Protein AF-0000000086525709 (afdb_homodimer)

Sequence (476 aa):
MEKIMYVLWRDTQAAPDQWSRTVRAQLADKLLSLGAHGVQVNVADADVAPAAGLKQTNTHPGIDGIVAVWVDSANAMFRQPFDDAVRAVVPHMAAYLVTESQPIPNTRFPARPGERTTGFSQLAFLKRPPRLTHEAWLDVWHGHHTRVAIDTQDNFLYVQNVVVRALTHAAPGYDAIVEECFPAAAMTDPHAFFDALGDDEKFQRNVAEMMDSCGRFIDFDKIDVVPTSQYVVKAVRGMEKIMYVLWRDTQAAPDQWSRTVRAQLADKLLSLGAHGVQVNVADADVAPAAGLKQTNTHPGIDGIVAVWVDSANAMFRQPFDDAVRAVVPHMAAYLVTESQPIPNTRFPARPGERTTGFSQLAFLKRPPRLTHEAWLDVWHGHHTRVAIDTQDNFLYVQNVVVRALTHAAPGYDAIVEECFPAAAMTDPHAFFDALGDDEKFQRNVAEMMDSCGRFIDFDKIDVVPTSQYVVKAVRG

Secondary structure (DSSP, 8-state):
-EEEEEEEE--TTS-HHHHHHIIIIIIHHHHHHTT-SEEEEEE--GGGGGGGGG-B--SSSPP-EEEEEEES--SHHHHHHHHHHHHTT-SEEEEEEEEEEEEE---SSPPPTTSBPSSEEEEEEE---TTS-HHHHHHHIIIIIHHHHHHHS--SEEEEEEEEEE-STT----SEEEEEEE-GGGGT-HHHHTT-TT-HHHHHHHHHHHHHHHHTT--TTT-EEEEEEEEEEE-S--/-EEEEEEEE--TTS-HHHHHHIIIIIIHHHHHHTT-SEEEEEE--GGGGGGGGG-B--SSSPP-EEEEEEES--SHHHHHHHHHHHHTT-SEEEEEEEEEEEEE---SSPPPTTSBPSSEEEEEEE---TTS-HHHHHHHIIIIIHHHHHHHS--SEEEEEEEEEE-STT----SEEEEEEE-GGGGT-HHHHTT-TT-HHHHHHHHHHHHHHHTTT--TTT-EEEEEEEEEEE-S--

Radius of gyration: 23.46 Å; Cα contacts (8 Å, |Δi|>4): 1077; chains: 2; bounding box: 48×64×49 Å

InterPro domains:
  IPR009799 EthD domain [PF07110] (130-220)
  IPR011008 Dimeric alpha-beta barrel [SSF54909] (120-222)

Organism: NCBI:txid488447

Nearest PDB structures (foldseek):
  4c9s-assembly1_C  TM=4.704E-01  e=2.928E-03  Eubacterium ramulus
  4d4f-assembly1_C  TM=4.572E-01  e=2.316E-03  Eubacterium ramulus
  8b7z-assembly1_A  TM=4.409E-01  e=4.413E-03  Eubacterium ramulus
  4d06-assembly1_B  TM=4.491E-01  e=4.680E-03  Eubacterium ramulus
  8b7z-assembly1_M  TM=4.496E-01  e=1.911E-02  Eubacterium ramulus

pLDDT: mean 96.97, std 3.78, range [55.34, 98.94]

Foldseek 3Di:
DWKKKKFADADPPDDQVVLQCCCLPVLQVQLVVLPWLWKKKWFFDPLLVLLVVVWDDQDPPGTGIMMMTHDPDCPCVSCVSNVVSRVVSGVDMWMFTWDKDKPADQPPFDDDASDWTAAWKKKKFFDWDPVDDPVRLCCLVVVPLVVLQVQFFQWRTWMKIATPDISDPPHPPTGIIIITGAHNCVSNDQCRGRVRVPHVPSSVVSVVSNVVSCVVTGDSNRMTMGITTMHTNHDSPD/DWKKKKFADADPPDDQVVLQCCCLPVLQVQLVVLPWLWKKKWFFDPLLVLLVVVWDDDDPPGTGIMMMTHDPDCPCVSCVSNVVSRVVSGVDMWMFTWDKDKPADQPPFDDDASDWTAAWKKKKFFDWDPVDDPVRLCCLVVVPLVVLQVQFFQWRTWMKIATPDISDPPHPPTGIIIITGAHNCVSNDQCRGRVRVPHVPSSVVSVVSNVVSCVVTGDSNRMTMGITTMHTNHDSPD

Structure (mmCIF, N/CA/C/O backbone):
data_AF-0000000086525709-model_v1
#
loop_
_entity.id
_entity.type
_entity.pdbx_description
1 polymer 'EthD domain-containing protein'
#
loop_
_atom_site.group_PDB
_atom_site.id
_atom_site.type_symbol
_atom_site.label_atom_id
_atom_site.label_alt_id
_atom_site.label_comp_id
_atom_site.label_asym_id
_atom_site.label_entity_id
_atom_site.label_seq_id
_atom_site.pdbx_PDB_ins_code
_atom_site.Cartn_x
_atom_site.Cartn_y
_atom_site.Cartn_z
_atom_site.occupancy
_atom_site.B_iso_or_equiv
_atom_site.auth_seq_id
_atom_site.auth_comp_id
_atom_site.auth_asym_id
_atom_site.auth_atom_id
_atom_site.pdbx_PDB_model_num
ATOM 1 N N . MET A 1 1 ? -3.018 5.289 -2.811 1 92.62 1 MET A N 1
ATOM 2 C CA . MET A 1 1 ? -3.836 4.184 -3.301 1 92.62 1 MET A CA 1
ATOM 3 C C . MET A 1 1 ? -3.564 2.912 -2.504 1 92.62 1 MET A C 1
ATOM 5 O O . MET A 1 1 ? -2.453 2.709 -2.01 1 92.62 1 MET A O 1
ATOM 9 N N . GLU A 1 2 ? -4.668 2.193 -2.289 1 97.88 2 GLU A N 1
ATOM 10 C CA . GLU A 1 2 ? -4.594 0.912 -1.594 1 97.88 2 GLU A CA 1
ATOM 11 C C . GLU A 1 2 ? -4.863 -0.25 -2.545 1 97.88 2 GLU A C 1
ATOM 13 O O . GLU A 1 2 ? -5.691 -0.136 -3.451 1 97.88 2 GLU A O 1
ATOM 18 N N . LYS A 1 3 ? -4.105 -1.334 -2.361 1 98.62 3 LYS A N 1
ATOM 19 C CA . LYS A 1 3 ? -4.324 -2.559 -3.127 1 98.62 3 LYS A CA 1
ATOM 20 C C . LYS A 1 3 ? -5.117 -3.58 -2.316 1 98.62 3 LYS A C 1
ATOM 22 O O . LYS A 1 3 ? -4.727 -3.934 -1.201 1 98.62 3 LYS A O 1
ATOM 27 N N . ILE A 1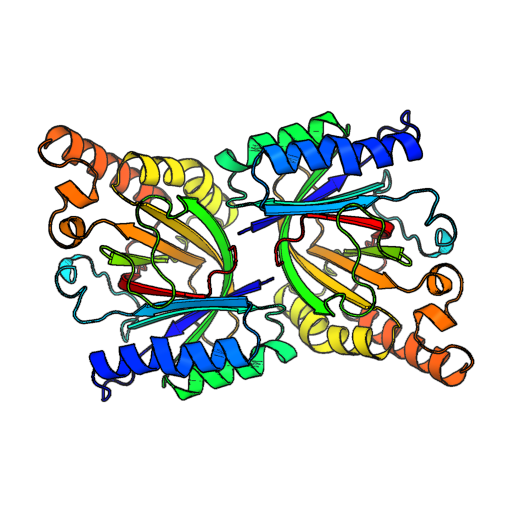 4 ? -6.219 -4.027 -2.873 1 98.88 4 ILE A N 1
ATOM 28 C CA . ILE A 1 4 ? -7.039 -5.086 -2.299 1 98.88 4 ILE A CA 1
ATOM 29 C C . ILE A 1 4 ? -6.965 -6.332 -3.18 1 98.88 4 ILE A C 1
ATOM 31 O O . ILE A 1 4 ? -7.102 -6.242 -4.402 1 98.88 4 ILE A O 1
ATOM 35 N N . MET A 1 5 ? -6.699 -7.441 -2.57 1 98.94 5 MET A N 1
ATOM 36 C CA . MET A 1 5 ? -6.73 -8.719 -3.279 1 98.94 5 MET A CA 1
ATOM 37 C C . MET A 1 5 ? -7.91 -9.57 -2.82 1 98.94 5 MET A C 1
ATOM 39 O O . MET A 1 5 ? -7.992 -9.945 -1.649 1 98.94 5 MET A O 1
ATOM 43 N N . TYR A 1 6 ? -8.82 -9.859 -3.697 1 98.94 6 TYR A N 1
ATOM 44 C CA . TYR A 1 6 ? -9.93 -10.781 -3.455 1 98.94 6 TYR A CA 1
ATOM 45 C C . TYR A 1 6 ? -9.57 -12.195 -3.889 1 98.94 6 TYR A C 1
ATOM 47 O O . TYR A 1 6 ? -9.219 -12.422 -5.051 1 98.94 6 TYR A O 1
ATOM 55 N N . VAL A 1 7 ? -9.594 -13.078 -2.984 1 98.88 7 VAL A N 1
ATOM 56 C CA . VAL A 1 7 ? -9.477 -14.492 -3.303 1 98.88 7 VAL A CA 1
ATOM 57 C C . VAL A 1 7 ? -10.852 -15.062 -3.654 1 98.88 7 VAL A C 1
ATOM 59 O O . VAL A 1 7 ? -11.836 -14.812 -2.947 1 98.88 7 VAL A O 1
ATOM 62 N N . LEU A 1 8 ? -10.906 -15.805 -4.734 1 98.44 8 LEU A N 1
ATOM 63 C CA . LEU A 1 8 ? -12.195 -16.188 -5.293 1 98.44 8 LEU A CA 1
ATOM 64 C C . LEU A 1 8 ? -12.352 -17.719 -5.281 1 98.44 8 LEU A C 1
ATOM 66 O O . LEU A 1 8 ? -11.422 -18.438 -5.633 1 98.44 8 LEU A O 1
ATOM 70 N N . TRP A 1 9 ? -13.5 -18.156 -4.883 1 97.5 9 TRP A N 1
ATOM 71 C CA . TRP A 1 9 ? -13.938 -19.547 -5.031 1 97.5 9 TRP A CA 1
ATOM 72 C C . TRP A 1 9 ? -15.141 -19.641 -5.969 1 97.5 9 TRP A C 1
ATOM 74 O O . TRP A 1 9 ? -16.172 -19.016 -5.723 1 97.5 9 TRP A O 1
ATOM 84 N N . ARG A 1 10 ? -14.977 -20.328 -6.977 1 95.5 10 ARG A N 1
ATOM 85 C CA . ARG A 1 10 ? -15.984 -20.469 -8.023 1 95.5 10 ARG A CA 1
ATOM 86 C C . ARG A 1 10 ? -17.109 -21.391 -7.574 1 95.5 10 ARG A C 1
ATOM 88 O O . ARG A 1 10 ? -16.875 -22.375 -6.875 1 95.5 10 ARG A O 1
ATOM 95 N N . ASP A 1 11 ? -18.344 -21.062 -8.047 1 94.56 11 ASP A N 1
ATOM 96 C CA . ASP A 1 11 ? -19.438 -22.031 -7.957 1 94.56 11 ASP A CA 1
ATOM 97 C C . ASP A 1 11 ? -19.125 -23.297 -8.758 1 94.56 11 ASP A C 1
ATOM 99 O O . ASP A 1 11 ? -18.906 -23.234 -9.969 1 94.56 11 ASP A O 1
ATOM 103 N N . THR A 1 12 ? -19.188 -24.422 -8.148 1 91.19 12 THR A N 1
ATOM 104 C CA . THR A 1 12 ? -18.797 -25.672 -8.781 1 91.19 12 THR A CA 1
ATOM 105 C C . THR A 1 12 ? -19.703 -25.984 -9.969 1 91.19 12 THR A C 1
ATOM 107 O O . THR A 1 12 ? -19.344 -26.766 -10.852 1 91.19 12 THR A O 1
ATOM 110 N N . GLN A 1 13 ? -20.844 -25.375 -9.992 1 92.88 13 GLN A N 1
ATOM 111 C CA . GLN A 1 13 ? -21.781 -25.594 -11.086 1 92.88 13 GLN A CA 1
ATOM 112 C C . GLN A 1 13 ? -21.453 -24.734 -12.289 1 92.88 13 GLN A C 1
ATOM 114 O O . GLN A 1 13 ? -21.953 -24.969 -13.391 1 92.88 13 GLN A O 1
ATOM 119 N N . ALA A 1 14 ? -20.609 -23.766 -12.094 1 91 14 ALA A N 1
ATOM 120 C CA . ALA A 1 14 ? -20.234 -22.891 -13.195 1 91 14 ALA A CA 1
ATOM 121 C C . ALA A 1 14 ? -19.094 -23.484 -14.008 1 91 14 ALA A C 1
ATOM 123 O O . ALA A 1 14 ? -18.078 -23.906 -13.445 1 91 14 ALA A O 1
ATOM 124 N N . ALA A 1 15 ? -19.25 -23.5 -15.32 1 90.62 15 ALA A N 1
ATOM 125 C CA . ALA A 1 15 ? -18.156 -23.969 -16.172 1 90.62 15 ALA A CA 1
ATOM 126 C C . ALA A 1 15 ? -16.938 -23.062 -16.031 1 90.62 15 ALA A C 1
ATOM 128 O O . ALA A 1 15 ? -17.047 -21.844 -16.062 1 90.62 15 ALA A O 1
ATOM 129 N N . PRO A 1 16 ? -15.781 -23.672 -15.891 1 88.12 16 PRO A N 1
ATOM 130 C CA . PRO A 1 16 ? -14.57 -22.891 -15.641 1 88.12 16 PRO A CA 1
ATOM 131 C C . PRO A 1 16 ? -14.328 -21.812 -16.688 1 88.12 16 PRO A C 1
ATOM 133 O O . PRO A 1 16 ? -13.984 -20.688 -16.359 1 88.12 16 PRO A O 1
ATOM 136 N N . ASP A 1 17 ? -14.508 -22.141 -17.953 1 89.19 17 ASP A N 1
ATOM 137 C CA . ASP A 1 17 ? -14.25 -21.188 -19.031 1 89.19 17 ASP A CA 1
ATOM 138 C C . ASP A 1 17 ? -15.219 -20.016 -18.969 1 89.19 17 ASP A C 1
ATOM 140 O O . ASP A 1 17 ? -14.828 -18.859 -19.172 1 89.19 17 ASP A O 1
ATOM 144 N N . GLN A 1 18 ? -16.438 -20.359 -18.781 1 92.19 18 GLN A N 1
ATOM 145 C CA . GLN A 1 18 ? -17.453 -19.312 -18.672 1 92.19 18 GLN A CA 1
ATOM 146 C C . GLN A 1 18 ? -17.203 -18.422 -17.453 1 92.19 18 GLN A C 1
ATOM 148 O O . GLN A 1 18 ? -17.359 -17.203 -17.516 1 92.19 18 GLN A O 1
ATOM 153 N N . TRP A 1 19 ? -16.844 -19.078 -16.359 1 94.19 19 TRP A N 1
ATOM 154 C CA . TRP A 1 19 ? -16.547 -18.344 -15.133 1 94.19 19 TRP A CA 1
ATOM 155 C C . TRP A 1 19 ? -15.359 -17.406 -15.336 1 94.19 19 TRP A C 1
ATOM 157 O O . TRP A 1 19 ? -15.406 -16.234 -14.93 1 94.19 19 TRP A O 1
ATOM 167 N N . SER A 1 20 ? -14.344 -17.906 -15.969 1 94.56 20 SER A N 1
ATOM 168 C CA . SER A 1 20 ? -13.172 -17.094 -16.281 1 94.56 20 SER A CA 1
ATOM 169 C C . SER A 1 20 ? -13.555 -15.852 -17.078 1 94.56 20 SER A C 1
ATOM 171 O O . SER A 1 20 ? -13.094 -14.75 -16.766 1 94.56 20 SER A O 1
ATOM 173 N N . ARG A 1 21 ? -14.406 -15.969 -18.031 1 94.38 21 ARG A N 1
ATOM 174 C CA . ARG A 1 21 ? -14.859 -14.836 -18.844 1 94.38 21 ARG A CA 1
ATOM 175 C C . ARG A 1 21 ? -15.648 -13.844 -18 1 94.38 21 ARG A C 1
ATOM 177 O O . ARG A 1 21 ? -15.492 -12.633 -18.156 1 94.38 21 ARG A O 1
ATOM 184 N N . THR A 1 22 ? -16.453 -14.398 -17.141 1 95.88 22 THR A N 1
ATOM 185 C CA . THR A 1 22 ? -17.266 -13.547 -16.266 1 95.88 22 THR A CA 1
ATOM 186 C C . THR A 1 22 ? -16.375 -12.68 -15.383 1 95.88 22 THR A C 1
ATOM 188 O O . THR A 1 22 ? -16.625 -11.484 -15.227 1 95.88 22 THR A O 1
ATOM 191 N N . VAL A 1 23 ? -15.32 -13.227 -14.828 1 97.31 23 VAL A N 1
ATOM 192 C CA . VAL A 1 23 ? -14.453 -12.508 -13.906 1 97.31 23 VAL A CA 1
ATOM 193 C C . VAL A 1 23 ? -13.617 -11.484 -14.672 1 97.31 23 VAL A C 1
ATOM 195 O O . VAL A 1 23 ? -13.555 -10.312 -14.289 1 97.31 23 VAL A O 1
ATOM 198 N N . ARG A 1 24 ? -13.047 -11.828 -15.82 1 96.06 24 ARG A N 1
ATOM 199 C CA . ARG A 1 24 ? -12.086 -10.961 -16.5 1 96.06 24 ARG A CA 1
ATOM 200 C C . ARG A 1 24 ? -12.805 -9.875 -17.281 1 96.06 24 ARG A C 1
ATOM 202 O O . ARG A 1 24 ? -12.188 -8.875 -17.672 1 96.06 24 ARG A O 1
ATOM 209 N N . ALA A 1 25 ? -14.078 -10.125 -17.625 1 95.44 25 ALA A N 1
ATOM 210 C CA . ALA A 1 25 ? -14.812 -9.133 -18.406 1 95.44 25 ALA A CA 1
ATOM 211 C C . ALA A 1 25 ? -15.852 -8.414 -17.547 1 95.44 25 ALA A C 1
ATOM 213 O O . ALA A 1 25 ? -15.602 -7.312 -17.062 1 95.44 25 ALA A O 1
ATOM 214 N N . GLN A 1 26 ? -16.922 -9.164 -17.109 1 96.62 26 GLN A N 1
ATOM 215 C CA . GLN A 1 26 ? -18.031 -8.547 -16.406 1 96.62 26 GLN A CA 1
ATOM 216 C C . GLN A 1 26 ? -17.562 -7.945 -15.078 1 96.62 26 GLN A C 1
ATOM 218 O O . GLN A 1 26 ? -17.797 -6.766 -14.812 1 96.62 26 GLN A O 1
ATOM 223 N N . LEU A 1 27 ? -16.938 -8.703 -14.234 1 98.38 27 LEU A N 1
ATOM 224 C CA . LEU A 1 27 ? -16.484 -8.211 -12.945 1 98.38 27 LEU A CA 1
ATOM 225 C C . LEU A 1 27 ? -15.461 -7.09 -13.117 1 98.38 27 LEU A C 1
ATOM 227 O O . LEU A 1 27 ? -15.57 -6.043 -12.477 1 98.38 27 LEU A O 1
ATOM 231 N N . ALA A 1 28 ? -14.484 -7.34 -13.953 1 98.38 28 ALA A N 1
ATOM 232 C CA . ALA A 1 28 ? -13.445 -6.34 -14.172 1 98.38 28 ALA A CA 1
ATOM 233 C C . ALA A 1 28 ? -14.047 -5.012 -14.625 1 98.38 28 ALA A C 1
ATOM 235 O O . ALA A 1 28 ? -13.68 -3.951 -14.117 1 98.38 28 ALA A O 1
ATOM 236 N N . ASP A 1 29 ? -15.008 -5.062 -15.562 1 97.81 29 ASP A N 1
ATOM 237 C CA . ASP A 1 29 ? -15.672 -3.857 -16.062 1 97.81 29 ASP A CA 1
ATOM 238 C C . ASP A 1 29 ? -16.406 -3.137 -14.93 1 97.81 29 ASP A C 1
ATOM 240 O O . ASP A 1 29 ? -16.375 -1.908 -14.844 1 97.81 29 ASP A O 1
ATOM 244 N N . LYS A 1 30 ? -17.094 -3.926 -14.148 1 98.69 30 LYS A N 1
ATOM 245 C CA . LYS A 1 30 ? -17.828 -3.344 -13.023 1 98.69 30 LYS A CA 1
ATOM 246 C C . LYS A 1 30 ? -16.875 -2.656 -12.047 1 98.69 30 LYS A C 1
ATOM 248 O O . LYS A 1 30 ? -17.141 -1.546 -11.586 1 98.69 30 LYS A O 1
ATOM 253 N N . LEU A 1 31 ? -15.75 -3.271 -11.734 1 98.81 31 LEU A N 1
ATOM 254 C CA . LEU A 1 31 ? -14.766 -2.707 -10.82 1 98.81 31 LEU A CA 1
ATOM 255 C C . LEU A 1 31 ? -14.195 -1.405 -11.367 1 98.81 31 LEU A C 1
ATOM 257 O O . LEU A 1 31 ? -14.023 -0.433 -10.633 1 98.81 31 LEU A O 1
ATOM 261 N N . LEU A 1 32 ? -13.914 -1.391 -12.648 1 98.25 32 LEU A N 1
ATOM 262 C CA . LEU A 1 32 ? -13.422 -0.174 -13.289 1 98.25 32 LEU A CA 1
ATOM 263 C C . LEU A 1 32 ? -14.477 0.925 -13.25 1 98.25 32 LEU A C 1
ATOM 265 O O . LEU A 1 32 ? -14.164 2.09 -12.992 1 98.25 32 LEU A O 1
ATOM 269 N N . SER A 1 33 ? -15.742 0.557 -13.445 1 98.44 33 SER A N 1
ATOM 270 C CA . SER A 1 33 ? -16.828 1.535 -13.438 1 98.44 33 SER A CA 1
ATOM 271 C C . SER A 1 33 ? -17.016 2.137 -12.055 1 98.44 33 SER A C 1
ATOM 273 O O . SER A 1 33 ? -17.516 3.258 -11.914 1 98.44 33 SER A O 1
ATOM 275 N N . LEU A 1 34 ? -16.609 1.391 -11.047 1 98.44 34 LEU A N 1
ATOM 276 C CA . LEU A 1 34 ? -16.719 1.855 -9.672 1 98.44 34 LEU A CA 1
ATOM 277 C C . LEU A 1 34 ? -15.57 2.779 -9.305 1 98.44 34 LEU A C 1
ATOM 279 O O . LEU A 1 34 ? -15.531 3.338 -8.211 1 98.44 34 LEU A O 1
ATOM 283 N N . GLY A 1 35 ? -14.594 2.906 -10.242 1 96.81 35 GLY A N 1
ATOM 284 C CA . GLY A 1 35 ? -13.539 3.887 -10.023 1 96.81 35 GLY A CA 1
ATOM 285 C C . GLY A 1 35 ? -12.203 3.26 -9.664 1 96.81 35 GLY A C 1
ATOM 286 O O . GLY A 1 35 ? -11.297 3.947 -9.195 1 96.81 35 GLY A O 1
ATOM 287 N N . ALA A 1 36 ? -12.07 1.94 -9.82 1 97.88 36 ALA A N 1
ATOM 288 C CA . ALA A 1 36 ? -10.773 1.315 -9.586 1 97.88 36 ALA A CA 1
ATOM 289 C C . ALA A 1 36 ? -9.703 1.915 -10.492 1 97.88 36 ALA A C 1
ATOM 291 O O . ALA A 1 36 ? -9.945 2.156 -11.672 1 97.88 36 ALA A O 1
ATOM 292 N N . HIS A 1 37 ? -8.523 2.107 -9.945 1 96.94 37 HIS A N 1
ATOM 293 C CA . HIS A 1 37 ? -7.414 2.666 -10.695 1 96.94 37 HIS A CA 1
ATOM 294 C C . HIS A 1 37 ? -6.656 1.578 -11.453 1 96.94 37 HIS A C 1
ATOM 296 O O . HIS A 1 37 ? -5.918 1.87 -12.398 1 96.94 37 HIS A O 1
ATOM 302 N N . GLY A 1 38 ? -6.746 0.392 -11.102 1 96.88 38 GLY A N 1
ATOM 303 C CA . GLY A 1 38 ? -6.184 -0.805 -11.703 1 96.88 38 GLY A CA 1
ATOM 304 C C . GLY A 1 38 ? -6.965 -2.062 -11.383 1 96.88 38 GLY A C 1
ATOM 305 O O . GLY A 1 38 ? -7.574 -2.162 -10.312 1 96.88 38 GLY A O 1
ATOM 306 N N . VAL A 1 39 ? -7.012 -2.975 -12.281 1 98.44 39 VAL A N 1
ATOM 307 C CA . VAL A 1 39 ? -7.672 -4.262 -12.086 1 98.44 39 VAL A CA 1
ATOM 308 C C . VAL A 1 39 ? -6.836 -5.371 -12.727 1 98.44 39 VAL A C 1
ATOM 310 O O . VAL A 1 39 ? -6.438 -5.262 -13.891 1 98.44 39 VAL A O 1
ATOM 313 N N . GLN A 1 40 ? -6.496 -6.367 -11.984 1 98.25 40 GLN A N 1
ATOM 314 C CA . GLN A 1 40 ? -5.824 -7.578 -12.461 1 98.25 40 GLN A CA 1
ATOM 315 C C . GLN A 1 40 ? -6.605 -8.828 -12.07 1 98.25 40 GLN A C 1
ATOM 317 O O . GLN A 1 40 ? -7.078 -8.938 -10.938 1 98.25 40 GLN A O 1
ATOM 322 N N . VAL A 1 41 ? -6.77 -9.703 -13 1 98.44 41 VAL A N 1
ATOM 323 C CA . VAL A 1 41 ? -7.48 -10.961 -12.758 1 98.44 41 VAL A CA 1
ATOM 324 C C . VAL A 1 41 ? -6.535 -12.141 -12.977 1 98.44 41 VAL A C 1
ATOM 326 O O . VAL A 1 41 ? -5.789 -12.172 -13.953 1 98.44 41 VAL A O 1
ATOM 329 N N . ASN A 1 42 ? -6.473 -13.031 -12.078 1 98.56 42 ASN A N 1
ATOM 330 C CA . ASN A 1 42 ? -5.832 -14.336 -12.211 1 98.56 42 ASN A CA 1
ATOM 331 C C . ASN A 1 42 ? -6.836 -15.469 -12.055 1 98.56 42 ASN A C 1
ATOM 333 O O . ASN A 1 42 ? -7.531 -15.555 -11.039 1 98.56 42 ASN A O 1
ATOM 337 N N . VAL A 1 43 ? -6.91 -16.359 -13.016 1 97.88 43 VAL A N 1
ATOM 338 C CA . VAL A 1 43 ? -7.879 -17.438 -12.93 1 97.88 43 VAL A CA 1
ATOM 339 C C . VAL A 1 43 ? -7.219 -18.766 -13.328 1 97.88 43 VAL A C 1
ATOM 341 O O . VAL A 1 43 ? -6.371 -18.797 -14.227 1 97.88 43 VAL A O 1
ATOM 344 N N . ALA A 1 44 ? -7.633 -19.797 -12.664 1 95.62 44 ALA A N 1
ATOM 345 C CA . ALA A 1 44 ? -7.262 -21.141 -13.102 1 95.62 44 ALA A CA 1
ATOM 346 C C . ALA A 1 44 ? -8.141 -21.594 -14.258 1 95.62 44 ALA A C 1
ATOM 348 O O . ALA A 1 44 ? -9.289 -22 -14.055 1 95.62 44 ALA A O 1
ATOM 349 N N . ASP A 1 45 ? -7.609 -21.5 -15.492 1 93.38 45 ASP A N 1
ATOM 350 C CA . ASP A 1 45 ? -8.398 -21.875 -16.672 1 93.38 45 ASP A CA 1
ATOM 351 C C . ASP A 1 45 ? -7.703 -22.969 -17.469 1 93.38 45 ASP A C 1
ATOM 353 O O . ASP A 1 45 ? -6.754 -23.594 -17 1 93.38 45 ASP A O 1
ATOM 357 N N . ALA A 1 46 ? -8.211 -23.203 -18.688 1 93.69 46 ALA A N 1
ATOM 358 C CA . ALA A 1 46 ? -7.738 -24.328 -19.5 1 93.69 46 ALA A CA 1
ATOM 359 C C . ALA A 1 46 ? -6.305 -24.094 -19.969 1 93.69 46 ALA A C 1
ATOM 361 O O . ALA A 1 46 ? -5.543 -25.062 -20.125 1 93.69 46 ALA A O 1
ATOM 362 N N . ASP A 1 47 ? -5.93 -22.891 -20.094 1 95.38 47 ASP A N 1
ATOM 363 C CA . ASP A 1 47 ? -4.609 -22.562 -20.641 1 95.38 47 ASP A CA 1
ATOM 364 C C . ASP A 1 47 ? -3.506 -22.969 -19.656 1 95.38 47 ASP A C 1
ATOM 366 O O . ASP A 1 47 ? -2.352 -23.141 -20.047 1 95.38 47 ASP A O 1
ATOM 370 N N . VAL A 1 48 ? -3.836 -23.109 -18.391 1 97.25 48 VAL A N 1
ATOM 371 C CA . VAL A 1 48 ? -2.795 -23.422 -17.422 1 97.25 48 VAL A CA 1
ATOM 372 C C . VAL A 1 48 ? -2.955 -24.875 -16.953 1 97.25 48 VAL A C 1
ATOM 374 O O . VAL A 1 48 ? -2.318 -25.281 -15.977 1 97.25 48 VAL A O 1
ATOM 377 N N . ALA A 1 49 ? -3.77 -25.625 -17.625 1 96.25 49 ALA A N 1
ATOM 378 C CA . ALA A 1 49 ? -3.977 -27.031 -17.297 1 96.25 49 ALA A CA 1
ATOM 379 C C . ALA A 1 49 ? -2.656 -27.797 -17.312 1 96.25 49 ALA A C 1
ATOM 381 O O . ALA A 1 49 ? -2.441 -28.688 -16.484 1 96.25 49 ALA A O 1
ATOM 382 N N . PRO A 1 50 ? -1.73 -27.531 -18.234 1 97.94 50 PRO A N 1
ATOM 383 C CA . PRO A 1 50 ? -0.456 -28.25 -18.234 1 97.94 50 PRO A CA 1
ATOM 384 C C . PRO A 1 50 ? 0.325 -28.062 -16.938 1 97.94 50 PRO A C 1
ATOM 386 O O . PRO A 1 50 ? 1.195 -28.875 -16.609 1 97.94 50 PRO A O 1
ATOM 389 N N . ALA A 1 51 ? 0.031 -27.031 -16.156 1 98.31 51 ALA A N 1
ATOM 390 C CA . ALA A 1 51 ? 0.771 -26.734 -14.938 1 98.31 51 ALA A CA 1
ATOM 391 C C . ALA A 1 51 ? 0.119 -27.391 -13.719 1 98.31 51 ALA A C 1
ATOM 393 O O . ALA A 1 51 ? 0.455 -27.062 -12.578 1 98.31 51 ALA A O 1
ATOM 394 N N . AL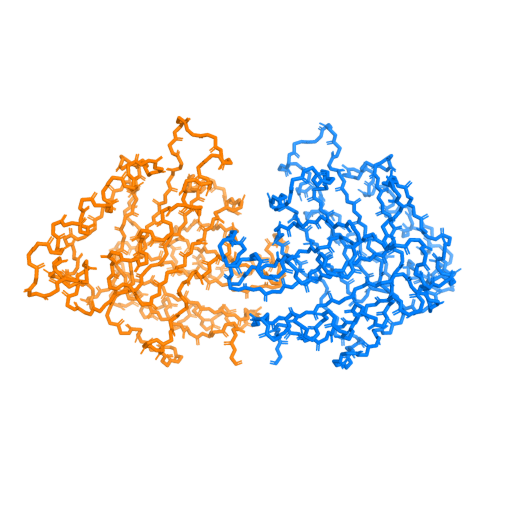A A 1 52 ? -0.834 -28.281 -13.922 1 96.94 52 ALA A N 1
ATOM 395 C CA . ALA A 1 52 ? -1.602 -28.906 -12.844 1 96.94 52 ALA A CA 1
ATOM 396 C C . ALA A 1 52 ? -0.68 -29.594 -11.836 1 96.94 52 ALA A C 1
ATOM 398 O O . ALA A 1 52 ? -0.98 -29.625 -10.641 1 96.94 52 ALA A O 1
ATOM 399 N N . GLY A 1 53 ? 0.432 -30.078 -12.266 1 97.31 53 GLY A N 1
ATOM 400 C CA . GLY A 1 53 ? 1.373 -30.766 -11.398 1 97.31 53 GLY A CA 1
ATOM 401 C C . GLY A 1 53 ? 2.041 -29.844 -10.391 1 97.31 53 GLY A C 1
ATOM 402 O O . GLY A 1 53 ? 2.631 -30.297 -9.414 1 97.31 53 GLY A O 1
ATOM 403 N N . LEU A 1 54 ? 1.987 -28.516 -10.602 1 97.94 54 LEU A N 1
ATOM 404 C CA . LEU A 1 54 ? 2.617 -27.531 -9.734 1 97.94 54 LEU A CA 1
ATOM 405 C C . LEU A 1 54 ? 1.679 -27.109 -8.602 1 97.94 54 LEU A C 1
ATOM 407 O O . LEU A 1 54 ? 2.104 -26.469 -7.637 1 97.94 54 LEU A O 1
ATOM 411 N N . LYS A 1 55 ? 0.426 -27.531 -8.719 1 97.94 55 LYS A N 1
ATOM 412 C CA . LYS A 1 55 ? -0.59 -27.094 -7.762 1 97.94 55 LYS A CA 1
ATOM 413 C C . LYS A 1 55 ? -0.367 -27.75 -6.398 1 97.94 55 LYS A C 1
ATOM 415 O O . LYS A 1 55 ? -0.055 -28.938 -6.312 1 97.94 55 LYS A O 1
ATOM 420 N N . GLN A 1 56 ? -0.335 -26.938 -5.375 1 97.69 56 GLN A N 1
ATOM 421 C CA . GLN A 1 56 ? -0.385 -27.375 -3.982 1 97.69 56 GLN A CA 1
ATOM 422 C C . GLN A 1 56 ? -1.618 -26.812 -3.277 1 97.69 56 GLN A C 1
ATOM 424 O O . GLN A 1 56 ? -1.859 -25.609 -3.305 1 97.69 56 GLN A O 1
ATOM 429 N N . THR A 1 57 ? -2.449 -27.688 -2.619 1 97.25 57 THR A N 1
ATOM 430 C CA . THR A 1 57 ? -3.717 -27.25 -2.045 1 97.25 57 THR A CA 1
ATOM 431 C C . THR A 1 57 ? -3.75 -27.516 -0.543 1 97.25 57 THR A C 1
ATOM 433 O O . THR A 1 57 ? -3.627 -28.672 -0.108 1 97.25 57 THR A O 1
ATOM 436 N N . ASN A 1 58 ? -3.848 -26.516 0.217 1 96.94 58 ASN A N 1
ATOM 437 C CA . ASN A 1 58 ? -4.07 -26.594 1.656 1 96.94 58 ASN A CA 1
ATOM 438 C C . ASN A 1 58 ? -5.457 -26.094 2.041 1 96.94 58 ASN A C 1
ATOM 440 O O . ASN A 1 58 ? -6.078 -26.625 2.965 1 96.94 58 ASN A O 1
ATOM 444 N N . THR A 1 59 ? -5.906 -25.062 1.401 1 95.25 59 THR A N 1
ATOM 445 C CA . THR A 1 59 ? -7.242 -24.516 1.605 1 95.25 59 THR A CA 1
ATOM 446 C C . THR A 1 59 ? -8.281 -25.297 0.814 1 95.25 59 THR A C 1
ATOM 448 O O . THR A 1 59 ? -8.094 -25.562 -0.376 1 95.25 59 THR A O 1
ATOM 451 N N . HIS A 1 60 ? -9.344 -25.75 1.515 1 94.44 60 HIS A N 1
ATOM 452 C CA . HIS A 1 60 ? -10.445 -26.453 0.865 1 94.44 60 HIS A CA 1
ATOM 453 C C . HIS A 1 60 ? -11.781 -25.766 1.127 1 94.44 60 HIS A C 1
ATOM 455 O O . HIS A 1 60 ? -12.086 -25.406 2.268 1 94.44 60 HIS A O 1
ATOM 461 N N . PRO A 1 61 ? -12.648 -25.578 0.062 1 95 61 PRO A N 1
ATOM 462 C CA . PRO A 1 61 ? -12.367 -25.906 -1.335 1 95 61 PRO A CA 1
ATOM 463 C C . PRO A 1 61 ? -11.203 -25.109 -1.91 1 95 61 PRO A C 1
ATOM 465 O O . PRO A 1 61 ? -10.836 -24.062 -1.364 1 95 61 PRO A O 1
ATOM 468 N N . GLY A 1 62 ? -10.594 -25.641 -3.033 1 95.88 62 GLY A N 1
ATOM 469 C CA . GLY A 1 62 ? -9.438 -25 -3.635 1 95.88 62 GLY A CA 1
ATOM 470 C C . GLY A 1 62 ? -9.734 -23.625 -4.211 1 95.88 62 GLY A C 1
ATOM 471 O O . GLY A 1 62 ? -10.852 -23.375 -4.656 1 95.88 62 GLY A O 1
ATOM 472 N N . ILE A 1 63 ? -8.781 -22.781 -4.184 1 97.69 63 ILE A N 1
ATOM 473 C CA . ILE A 1 63 ? -8.859 -21.422 -4.711 1 97.69 63 ILE A CA 1
ATOM 474 C C . ILE A 1 63 ? -8.938 -21.453 -6.234 1 97.69 63 ILE A C 1
ATOM 476 O O . ILE A 1 63 ? -8.172 -22.172 -6.879 1 97.69 63 ILE A O 1
ATOM 480 N N . ASP A 1 64 ? -9.805 -20.656 -6.82 1 97.25 64 ASP A N 1
ATOM 481 C CA . ASP A 1 64 ? -9.992 -20.688 -8.266 1 97.25 64 ASP A CA 1
ATOM 482 C C . ASP A 1 64 ? -9.367 -19.453 -8.93 1 97.25 64 ASP A C 1
ATOM 484 O O . ASP A 1 64 ? -9.18 -19.422 -10.148 1 97.25 64 ASP A O 1
ATOM 488 N N . GLY A 1 65 ? -9.07 -18.438 -8.148 1 97.56 65 GLY A N 1
ATOM 489 C CA . GLY A 1 65 ? -8.484 -17.234 -8.711 1 97.56 65 GLY A CA 1
ATOM 490 C C . GLY A 1 65 ? -8.461 -16.078 -7.738 1 97.56 65 GLY A C 1
ATOM 491 O O . GLY A 1 65 ? -8.773 -16.234 -6.559 1 97.56 65 GLY A O 1
ATOM 492 N N . ILE A 1 66 ? -7.98 -14.961 -8.258 1 98.81 66 ILE A N 1
ATOM 493 C CA . ILE A 1 66 ? -8.008 -13.719 -7.5 1 98.81 66 ILE A CA 1
ATOM 494 C C . ILE A 1 66 ? -8.375 -12.562 -8.43 1 98.81 66 ILE A C 1
ATOM 496 O O . ILE A 1 66 ? -8.258 -12.672 -9.648 1 98.81 66 ILE A O 1
ATOM 500 N N . VAL A 1 67 ? -8.852 -11.531 -7.848 1 98.81 67 VAL A N 1
ATOM 501 C CA . VAL A 1 67 ? -8.883 -10.219 -8.477 1 98.81 67 VAL A CA 1
ATOM 502 C C . VAL A 1 67 ? -8.203 -9.195 -7.578 1 98.81 67 VAL A C 1
ATOM 504 O O . VAL A 1 67 ? -8.492 -9.117 -6.383 1 98.81 67 VAL A O 1
ATOM 507 N N . ALA A 1 68 ? -7.258 -8.547 -8.109 1 98.75 68 ALA A N 1
ATOM 508 C CA . ALA A 1 68 ? -6.605 -7.43 -7.426 1 98.75 68 ALA A CA 1
ATOM 509 C C . ALA A 1 68 ? -7.129 -6.09 -7.938 1 98.75 68 ALA A C 1
ATOM 511 O O . ALA A 1 68 ? -7.242 -5.883 -9.148 1 98.75 68 ALA A O 1
ATOM 512 N N . VAL A 1 69 ? -7.477 -5.227 -7.039 1 98.62 69 VAL A N 1
ATOM 513 C CA . VAL A 1 69 ? -7.984 -3.904 -7.402 1 98.62 69 VAL A CA 1
ATOM 514 C C . VAL A 1 69 ? -7.199 -2.828 -6.656 1 98.62 69 VAL A C 1
ATOM 516 O O . VAL A 1 69 ? -6.824 -3.016 -5.496 1 98.62 69 VAL A O 1
ATOM 519 N N . TRP A 1 70 ? -6.852 -1.771 -7.305 1 98.12 70 TRP A N 1
ATOM 520 C CA . TRP A 1 70 ? -6.254 -0.577 -6.719 1 98.12 70 TRP A CA 1
ATOM 521 C C . TRP A 1 70 ? -7.285 0.54 -6.586 1 98.12 70 TRP A C 1
ATOM 523 O O . TRP A 1 70 ? -7.883 0.961 -7.582 1 98.12 70 TRP A O 1
ATOM 533 N N . VAL A 1 71 ? -7.488 0.97 -5.367 1 97.81 71 VAL A N 1
ATOM 534 C CA . VAL A 1 71 ? -8.555 1.922 -5.074 1 97.81 71 VAL A CA 1
ATOM 535 C C . VAL A 1 71 ? -8.016 3.047 -4.191 1 97.81 71 VAL A C 1
ATOM 537 O O . VAL A 1 71 ? -6.922 2.939 -3.637 1 97.81 71 VAL A O 1
ATOM 540 N N . ASP A 1 72 ? -8.789 4.098 -4.066 1 97 72 ASP A N 1
ATOM 541 C CA . ASP A 1 72 ? -8.406 5.223 -3.221 1 97 72 ASP A CA 1
ATOM 542 C C . ASP A 1 72 ? -8.398 4.828 -1.747 1 97 72 ASP A C 1
ATOM 544 O O . ASP A 1 72 ? -7.578 5.324 -0.97 1 97 72 ASP A O 1
ATOM 548 N N . SER A 1 73 ? -9.344 3.988 -1.385 1 98.31 73 SER A N 1
ATOM 549 C CA . SER A 1 73 ? -9.469 3.646 0.029 1 98.31 73 SER A CA 1
ATOM 550 C C . SER A 1 73 ? -10.102 2.273 0.215 1 98.31 73 SER A C 1
ATOM 552 O O . SER A 1 73 ? -11.109 1.959 -0.423 1 98.31 73 SER A O 1
ATOM 554 N N . ALA A 1 74 ? -9.531 1.512 1.117 1 98.19 74 ALA A N 1
ATOM 555 C CA . ALA A 1 74 ? -10.07 0.204 1.48 1 98.19 74 ALA A CA 1
ATOM 556 C C . ALA A 1 74 ? -11.008 0.31 2.682 1 98.19 74 ALA A C 1
ATOM 558 O O . ALA A 1 74 ? -11.5 -0.703 3.188 1 98.19 74 ALA A O 1
ATOM 559 N N . ASN A 1 75 ? -11.164 1.568 3.24 1 97.94 75 ASN A N 1
ATOM 560 C CA . ASN A 1 75 ? -12.148 1.719 4.309 1 97.94 75 ASN A CA 1
ATOM 561 C C . ASN A 1 75 ? -13.516 1.186 3.893 1 97.94 75 ASN A C 1
ATOM 563 O O . ASN A 1 75 ? -13.945 1.385 2.754 1 97.94 75 ASN A O 1
ATOM 567 N N . ALA A 1 76 ? -14.195 0.599 4.824 1 96.94 76 ALA A N 1
ATOM 568 C CA . ALA A 1 76 ? -15.438 -0.117 4.527 1 96.94 76 ALA A CA 1
ATOM 569 C C . ALA A 1 76 ? -16.422 0.78 3.787 1 96.94 76 ALA A C 1
ATOM 571 O O . ALA A 1 76 ? -17.078 0.343 2.836 1 96.94 76 ALA A O 1
ATOM 572 N N . MET A 1 77 ? -16.531 1.993 4.145 1 95 77 MET A N 1
ATOM 573 C CA . MET A 1 77 ? -17.516 2.896 3.562 1 95 77 MET A CA 1
ATOM 574 C C . MET A 1 77 ? -17.234 3.125 2.08 1 95 77 MET 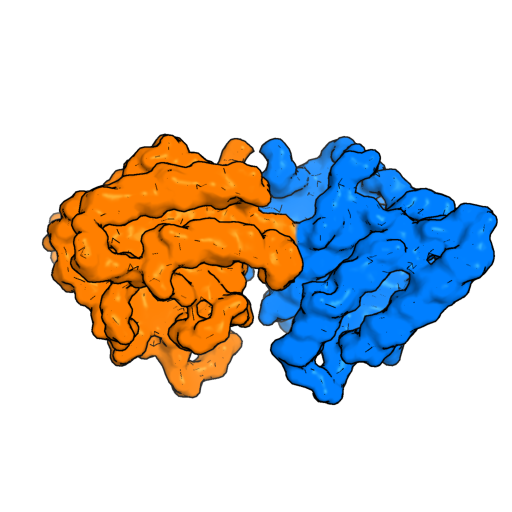A C 1
ATOM 576 O O . MET A 1 77 ? -18.172 3.336 1.298 1 95 77 MET A O 1
ATOM 580 N N . PHE A 1 78 ? -16.031 3.084 1.687 1 97.38 78 PHE A N 1
ATOM 581 C CA . PHE A 1 78 ? -15.68 3.32 0.293 1 97.38 78 PHE A CA 1
ATOM 582 C C . PHE A 1 78 ? -15.539 2.004 -0.462 1 97.38 78 PHE A C 1
ATOM 584 O O . PHE A 1 78 ? -15.711 1.962 -1.682 1 97.38 78 PHE A O 1
ATOM 591 N N . ARG A 1 79 ? -15.266 0.923 0.214 1 98 79 ARG A N 1
ATOM 592 C CA . ARG A 1 79 ? -14.906 -0.368 -0.364 1 98 79 ARG A CA 1
ATOM 593 C C . ARG A 1 79 ? -16.156 -1.212 -0.633 1 98 79 ARG A C 1
ATOM 595 O O . ARG A 1 79 ? -16.141 -2.078 -1.51 1 98 79 ARG A O 1
ATOM 602 N N . GLN A 1 80 ? -17.266 -0.93 0.027 1 97.94 80 GLN A N 1
ATOM 603 C CA . GLN A 1 80 ? -18.438 -1.795 0.038 1 97.94 80 GLN A CA 1
ATOM 604 C C . GLN A 1 80 ? -18.938 -2.064 -1.379 1 97.94 80 GLN A C 1
ATOM 606 O O . GLN A 1 80 ? -19.25 -3.205 -1.723 1 97.94 80 GLN A O 1
ATOM 611 N N . PRO A 1 81 ? -18.969 -1.052 -2.273 1 98.62 81 PRO A N 1
ATOM 612 C CA . PRO A 1 81 ? -19.438 -1.34 -3.633 1 98.62 81 PRO A CA 1
ATOM 613 C C . PRO A 1 81 ? -18.547 -2.336 -4.363 1 98.62 81 PRO A C 1
ATOM 615 O O . PRO A 1 81 ? -19.031 -3.119 -5.188 1 98.62 81 PRO A O 1
ATOM 618 N N . PHE A 1 82 ? -17.297 -2.344 -4.133 1 98.81 82 PHE A N 1
ATOM 619 C CA . PHE A 1 82 ? -16.375 -3.301 -4.73 1 98.81 82 PHE A CA 1
ATOM 620 C C . PHE A 1 82 ? -16.625 -4.703 -4.191 1 98.81 82 PHE A C 1
ATOM 622 O O . PHE A 1 82 ? -16.656 -5.668 -4.957 1 98.81 82 PHE A O 1
ATOM 629 N N . ASP A 1 83 ? -16.797 -4.781 -2.842 1 98.56 83 ASP A N 1
ATOM 630 C CA . ASP A 1 83 ? -17.156 -6.066 -2.244 1 98.56 83 ASP A CA 1
ATOM 631 C C . ASP A 1 83 ? -18.422 -6.637 -2.875 1 98.56 83 ASP A C 1
ATOM 633 O O . ASP A 1 83 ? -18.469 -7.824 -3.201 1 98.56 83 AS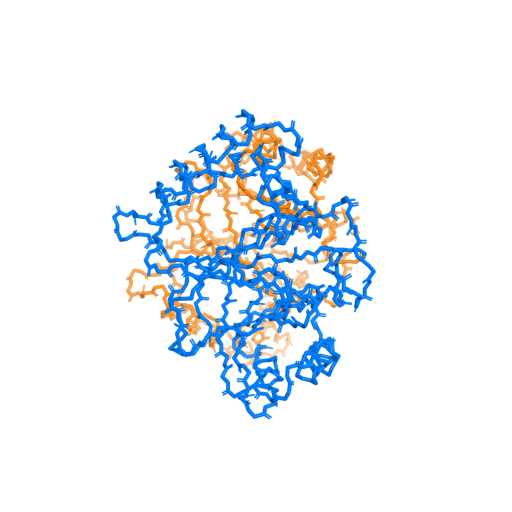P A O 1
ATOM 637 N N . ASP A 1 84 ? -19.391 -5.75 -3.037 1 98.5 84 ASP A N 1
ATOM 638 C CA . ASP A 1 84 ? -20.672 -6.18 -3.594 1 98.5 84 ASP A CA 1
ATOM 639 C C . ASP A 1 84 ? -20.5 -6.691 -5.023 1 98.5 84 ASP A C 1
ATOM 641 O O . ASP A 1 84 ? -21.109 -7.688 -5.41 1 98.5 84 ASP A O 1
ATOM 645 N N . ALA A 1 85 ? -19.703 -6.004 -5.773 1 98.75 85 ALA A N 1
ATOM 646 C CA . ALA A 1 85 ? -19.453 -6.422 -7.148 1 98.75 85 ALA A CA 1
ATOM 647 C C . ALA A 1 85 ? -18.812 -7.809 -7.191 1 98.75 85 ALA A C 1
ATOM 649 O O . ALA A 1 85 ? -19.203 -8.648 -8.008 1 98.75 85 ALA A O 1
ATOM 650 N N . VAL A 1 86 ? -17.844 -8.109 -6.324 1 98.69 86 VAL A N 1
ATOM 651 C CA . VAL A 1 86 ? -17.172 -9.398 -6.293 1 98.69 86 VAL A CA 1
ATOM 652 C C . VAL A 1 86 ? -18.141 -10.484 -5.836 1 98.69 86 VAL A C 1
ATOM 654 O O . VAL A 1 86 ? -18.203 -11.562 -6.434 1 98.69 86 VAL A O 1
ATOM 657 N N . ARG A 1 87 ? -18.953 -10.18 -4.836 1 97.25 87 ARG A N 1
ATOM 658 C CA . ARG A 1 87 ? -19.906 -11.148 -4.289 1 97.25 87 ARG A CA 1
ATOM 659 C C . ARG A 1 87 ? -20.953 -11.531 -5.328 1 97.25 87 ARG A C 1
ATOM 661 O O . ARG A 1 87 ? -21.531 -12.617 -5.262 1 97.25 87 ARG A O 1
ATOM 668 N N . ALA A 1 88 ? -21.172 -10.672 -6.234 1 96.31 88 ALA A N 1
ATOM 669 C CA . ALA A 1 88 ? -22.188 -10.922 -7.254 1 96.31 88 ALA A CA 1
ATOM 670 C C . ALA A 1 88 ? -21.734 -12.008 -8.227 1 96.31 88 ALA A C 1
ATOM 672 O O . ALA A 1 88 ? -22.562 -12.602 -8.922 1 96.31 88 ALA A O 1
ATOM 673 N N . VAL A 1 89 ? -20.453 -12.328 -8.273 1 95.75 89 VAL A N 1
ATOM 674 C CA . VAL A 1 89 ? -19.984 -13.227 -9.328 1 95.75 89 VAL A CA 1
ATOM 675 C C . VAL A 1 89 ? -19.438 -14.508 -8.711 1 95.75 89 VAL A C 1
ATOM 677 O O . VAL A 1 89 ? -19.125 -15.469 -9.422 1 95.75 89 VAL A O 1
ATOM 680 N N . VAL A 1 90 ? -19.219 -14.555 -7.418 1 95.69 90 VAL A N 1
ATOM 681 C CA . VAL A 1 90 ? -18.75 -15.758 -6.742 1 95.69 90 VAL A CA 1
ATOM 682 C C . VAL A 1 90 ? -19.562 -16 -5.477 1 95.69 90 VAL A C 1
ATOM 684 O O . VAL A 1 90 ? -20 -15.047 -4.816 1 95.69 90 VAL A O 1
ATOM 687 N N . PRO A 1 91 ? -19.75 -17.281 -5.113 1 94.81 91 PRO A N 1
ATOM 688 C CA . PRO A 1 91 ? -20.469 -17.578 -3.875 1 94.81 91 PRO A CA 1
ATOM 689 C C . PRO A 1 91 ? -19.656 -17.266 -2.625 1 94.81 91 PRO A C 1
ATOM 691 O O . PRO A 1 91 ? -20.219 -17 -1.562 1 94.81 91 PRO A O 1
ATOM 694 N N . HIS A 1 92 ? -18.297 -17.375 -2.74 1 95.25 92 HIS A N 1
ATOM 695 C CA . HIS A 1 92 ? -17.406 -17.125 -1.619 1 95.25 92 HIS A CA 1
ATOM 696 C C . HIS A 1 92 ? -16.188 -16.312 -2.059 1 95.25 92 HIS A C 1
ATOM 698 O O . HIS A 1 92 ? -15.664 -16.531 -3.154 1 95.25 92 HIS A O 1
ATOM 704 N N . MET A 1 93 ? -15.844 -15.359 -1.198 1 97.94 93 MET A N 1
ATOM 705 C CA . MET A 1 93 ? -14.633 -14.578 -1.424 1 97.94 93 MET A CA 1
ATOM 706 C C . MET A 1 93 ? -14 -14.156 -0.101 1 97.94 93 MET A C 1
ATOM 708 O O . MET A 1 93 ? -14.648 -14.227 0.948 1 97.94 93 MET A O 1
ATOM 712 N N . ALA A 1 94 ? -12.766 -13.922 -0.083 1 98.62 94 ALA A N 1
ATOM 713 C CA . ALA A 1 94 ? -12.023 -13.289 1.001 1 98.62 94 ALA A CA 1
ATOM 714 C C . ALA A 1 94 ? -11.195 -12.109 0.484 1 98.62 94 ALA A C 1
ATOM 716 O O . ALA A 1 94 ? -10.594 -12.195 -0.587 1 98.62 94 ALA A O 1
ATOM 717 N N . ALA A 1 95 ? -11.211 -11.047 1.174 1 98.81 95 ALA A N 1
ATOM 718 C CA . ALA A 1 95 ? -10.508 -9.844 0.747 1 98.81 95 ALA A CA 1
ATOM 719 C C . ALA A 1 95 ? -9.375 -9.492 1.712 1 98.81 95 ALA A C 1
ATOM 721 O O . ALA A 1 95 ? -9.516 -9.648 2.928 1 98.81 95 ALA A O 1
ATOM 722 N N . TYR A 1 96 ? -8.281 -9 1.187 1 98.88 96 TYR A N 1
ATOM 723 C CA . TYR A 1 96 ? -7.109 -8.633 1.968 1 98.88 96 TYR A CA 1
ATOM 724 C C . TYR A 1 96 ? -6.555 -7.289 1.514 1 98.88 96 TYR A C 1
ATOM 726 O O . TYR A 1 96 ? -6.465 -7.02 0.313 1 98.88 96 TYR A O 1
ATOM 734 N N . LEU A 1 97 ? -6.238 -6.426 2.469 1 98.81 97 LEU A N 1
ATOM 735 C CA . LEU A 1 97 ? -5.367 -5.281 2.205 1 98.81 97 LEU A CA 1
ATOM 736 C C . LEU A 1 97 ? -3.902 -5.703 2.207 1 98.81 97 LEU A C 1
ATOM 738 O O . LEU A 1 97 ? -3.451 -6.391 3.125 1 98.81 97 LEU A O 1
ATOM 742 N N . VAL A 1 98 ? -3.143 -5.281 1.139 1 98.88 98 VAL A N 1
ATOM 743 C CA . VAL A 1 98 ? -1.764 -5.754 1.057 1 98.88 98 VAL A CA 1
ATOM 744 C C . VAL A 1 98 ? -0.833 -4.582 0.753 1 98.88 98 VAL A C 1
ATOM 746 O O . VAL A 1 98 ? -1.276 -3.537 0.272 1 98.88 98 VAL A O 1
ATOM 749 N N . THR A 1 99 ? 0.429 -4.699 1.154 1 98.62 99 THR A N 1
ATOM 750 C CA . THR A 1 99 ? 1.507 -3.936 0.531 1 98.62 99 THR A CA 1
ATOM 751 C C . THR A 1 99 ? 2.131 -4.723 -0.618 1 98.62 99 THR A C 1
ATOM 753 O O . THR A 1 99 ? 2.328 -5.934 -0.513 1 98.62 99 THR A O 1
ATOM 756 N N . GLU A 1 100 ? 2.379 -4.051 -1.678 1 98.12 100 GLU A N 1
ATOM 757 C CA . GLU A 1 100 ? 2.852 -4.723 -2.885 1 98.12 100 GLU A CA 1
ATOM 758 C C . GLU A 1 100 ? 4.309 -4.375 -3.174 1 98.12 100 GLU A C 1
ATOM 760 O O . GLU A 1 100 ? 4.621 -3.246 -3.557 1 98.12 100 GLU A O 1
ATOM 765 N N . SER A 1 101 ? 5.227 -5.254 -2.963 1 98.31 101 SER A N 1
ATOM 766 C CA . SER A 1 101 ? 6.609 -5.148 -3.422 1 98.31 101 SER A CA 1
ATOM 767 C C . SER A 1 101 ? 6.809 -5.879 -4.746 1 98.31 101 SER A C 1
ATOM 769 O O . SER A 1 101 ? 6.406 -7.035 -4.891 1 98.31 101 SER A O 1
ATOM 771 N N . GLN A 1 102 ? 7.391 -5.215 -5.711 1 97.75 102 GLN A N 1
ATOM 772 C CA . GLN A 1 102 ? 7.637 -5.812 -7.016 1 97.75 102 GLN A CA 1
ATOM 773 C C . GLN A 1 102 ? 9.133 -5.906 -7.305 1 97.75 102 GLN A C 1
ATOM 775 O O . GLN A 1 102 ? 9.672 -5.121 -8.094 1 97.75 102 GLN A O 1
ATOM 780 N N . PRO A 1 103 ? 9.789 -6.926 -6.758 1 98.12 103 PRO A N 1
ATOM 781 C CA . PRO A 1 103 ? 11.211 -7.109 -7.059 1 98.12 103 PRO A CA 1
ATOM 782 C C . PRO A 1 103 ? 11.484 -7.223 -8.555 1 98.12 103 PRO A C 1
ATOM 784 O O . PRO A 1 103 ? 12.5 -6.723 -9.039 1 98.12 103 PRO A O 1
ATOM 787 N N . ILE A 1 104 ? 10.57 -7.922 -9.281 1 98 104 ILE A N 1
ATOM 788 C CA . ILE A 1 104 ? 10.688 -8.008 -10.734 1 98 104 ILE A CA 1
ATOM 789 C C . ILE A 1 104 ? 9.398 -7.516 -11.383 1 98 104 ILE A C 1
ATOM 791 O O . ILE A 1 104 ? 8.391 -8.234 -11.398 1 98 104 ILE A O 1
ATOM 795 N N . PRO A 1 105 ? 9.445 -6.316 -11.898 1 95.62 105 PRO A N 1
ATOM 796 C CA . PRO A 1 105 ? 8.344 -5.949 -12.789 1 95.62 105 PRO A CA 1
ATOM 797 C C . PRO A 1 105 ? 8.398 -6.68 -14.133 1 95.62 105 PRO A C 1
ATOM 799 O O . PRO A 1 105 ? 9.484 -7.051 -14.586 1 95.62 105 PRO A O 1
ATOM 802 N N . ASN A 1 106 ? 7.285 -6.914 -14.711 1 96.44 106 ASN A N 1
ATOM 803 C CA . ASN A 1 106 ? 7.234 -7.605 -16 1 96.44 106 ASN A CA 1
ATOM 804 C C . ASN A 1 106 ? 7.613 -6.684 -17.156 1 96.44 106 ASN A C 1
ATOM 806 O O . ASN A 1 106 ? 6.742 -6.062 -17.766 1 96.44 106 ASN A O 1
ATOM 810 N N . THR A 1 107 ? 8.883 -6.641 -17.438 1 94.81 107 THR A N 1
ATOM 811 C CA . THR A 1 107 ? 9.352 -5.855 -18.578 1 94.81 107 THR A CA 1
ATOM 812 C C . THR A 1 107 ? 9.727 -6.766 -19.75 1 94.81 107 THR A C 1
ATOM 814 O O . THR A 1 107 ? 9.805 -6.312 -20.891 1 94.81 107 THR A O 1
ATOM 817 N N . ARG A 1 108 ? 9.844 -8.023 -19.5 1 96.12 108 ARG A N 1
ATOM 818 C CA . ARG A 1 108 ? 10.266 -8.984 -20.516 1 96.12 108 ARG A CA 1
ATOM 819 C C . ARG A 1 108 ? 9.109 -9.344 -21.453 1 96.12 108 ARG A C 1
ATOM 821 O O . ARG A 1 108 ? 9.305 -9.484 -22.656 1 96.12 108 ARG A O 1
ATOM 828 N N . PHE A 1 109 ? 7.914 -9.516 -20.859 1 95.25 109 PHE A N 1
ATOM 829 C CA . PHE A 1 109 ? 6.738 -9.906 -21.641 1 95.25 109 PHE A CA 1
ATOM 830 C C . PHE A 1 109 ? 5.535 -9.055 -21.266 1 95.25 109 PHE A C 1
ATOM 832 O O . PHE A 1 109 ? 4.535 -9.57 -20.75 1 95.25 109 PHE A O 1
ATOM 839 N N . PRO A 1 110 ? 5.641 -7.844 -21.5 1 89.56 110 PRO A N 1
ATOM 840 C CA . PRO A 1 110 ? 4.496 -7.008 -21.125 1 89.56 110 PRO A CA 1
ATOM 841 C C . PRO A 1 110 ? 3.215 -7.414 -21.859 1 89.56 110 PRO A C 1
ATOM 843 O O . PRO A 1 110 ? 3.219 -7.594 -23.078 1 89.56 110 PRO A O 1
ATOM 846 N N . ALA A 1 111 ? 2.168 -7.617 -21.094 1 87.44 111 ALA A N 1
ATOM 847 C CA . ALA A 1 111 ? 0.892 -7.992 -21.703 1 87.44 111 ALA A CA 1
ATOM 848 C C . ALA A 1 111 ? 0.117 -6.762 -22.156 1 87.44 111 ALA A C 1
ATOM 850 O O . ALA A 1 111 ? 0.279 -5.676 -21.594 1 87.44 111 ALA A O 1
ATOM 851 N N . ARG A 1 112 ? -0.686 -6.941 -23.25 1 92.5 112 ARG A N 1
ATOM 852 C CA . ARG A 1 112 ? -1.66 -5.918 -23.609 1 92.5 112 ARG A CA 1
ATOM 853 C C . ARG A 1 112 ? -2.852 -5.934 -22.656 1 92.5 112 ARG A C 1
ATOM 855 O O . ARG A 1 112 ? -3.24 -6.992 -22.156 1 92.5 112 ARG A O 1
ATOM 862 N N . PRO A 1 113 ? -3.443 -4.758 -22.406 1 91.94 113 PRO A N 1
ATOM 863 C CA . PRO A 1 113 ? -4.578 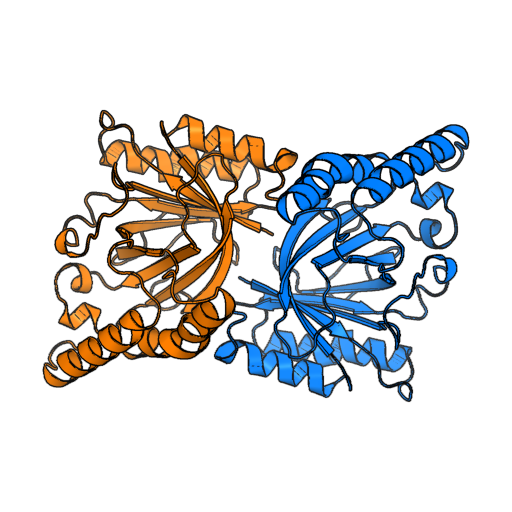-4.703 -21.484 1 91.94 113 PRO A CA 1
ATOM 864 C C . PRO A 1 113 ? -5.676 -5.703 -21.844 1 91.94 113 PRO A C 1
ATOM 866 O O . PRO A 1 113 ? -6.133 -5.75 -22.984 1 91.94 113 PRO A O 1
ATOM 869 N N . GLY A 1 114 ? -6.039 -6.512 -20.859 1 92.25 114 GLY A N 1
ATOM 870 C CA . GLY A 1 114 ? -7.137 -7.449 -21 1 92.25 114 GLY A CA 1
ATOM 871 C C . GLY A 1 114 ? -6.723 -8.758 -21.656 1 92.25 114 GLY A C 1
ATOM 872 O O . GLY A 1 114 ? -7.496 -9.719 -21.672 1 92.25 114 GLY A O 1
ATOM 873 N N . GLU A 1 115 ? -5.574 -8.828 -22.141 1 95.31 115 GLU A N 1
ATOM 874 C CA . GLU A 1 115 ? -5.086 -10.07 -22.75 1 95.31 115 GLU A CA 1
ATOM 875 C C . GLU A 1 115 ? -4.305 -10.906 -21.734 1 95.31 115 GLU A C 1
ATOM 877 O O . GLU A 1 115 ? -3.773 -10.367 -20.75 1 95.31 115 GLU A O 1
ATOM 882 N N . ARG A 1 116 ? -4.34 -12.133 -22.094 1 96.81 116 ARG A N 1
ATOM 883 C CA . ARG A 1 116 ? -3.633 -13.062 -21.219 1 96.81 116 ARG A CA 1
ATOM 884 C C . ARG A 1 116 ? -2.131 -12.797 -21.234 1 96.81 116 ARG A C 1
ATOM 886 O O . ARG A 1 116 ? -1.536 -12.633 -22.312 1 96.81 116 ARG A O 1
ATOM 893 N N . THR A 1 117 ? -1.491 -12.695 -20.078 1 96.94 117 THR A N 1
ATOM 894 C CA . THR A 1 117 ? -0.038 -12.617 -19.984 1 96.94 117 THR A CA 1
ATOM 895 C C . THR A 1 117 ? 0.61 -13.898 -20.484 1 96.94 117 THR A C 1
ATOM 897 O O . THR A 1 117 ? 0.13 -15 -20.203 1 96.94 117 THR A O 1
ATOM 900 N N . THR A 1 118 ? 1.669 -13.797 -21.203 1 96.44 118 THR A N 1
ATOM 901 C CA . THR A 1 118 ? 2.381 -14.953 -21.734 1 96.44 118 THR A CA 1
ATOM 902 C C . THR A 1 118 ? 2.805 -15.898 -20.609 1 96.44 118 THR A C 1
ATOM 904 O O . THR A 1 118 ? 3.152 -15.453 -19.516 1 96.44 118 THR A O 1
ATOM 907 N N . GLY A 1 119 ? 2.822 -17.266 -20.953 1 98.06 119 GLY A N 1
ATOM 908 C CA . GLY A 1 119 ? 3.219 -18.234 -19.953 1 98.06 119 GLY A CA 1
ATOM 909 C C . GLY A 1 119 ? 2.145 -18.484 -18.906 1 98.06 119 GLY A C 1
ATOM 910 O O . GLY A 1 119 ? 1.004 -18.812 -19.25 1 98.06 119 GLY A O 1
ATOM 911 N N . PHE A 1 120 ? 2.561 -18.438 -17.656 1 98.62 120 PHE A N 1
ATOM 912 C CA . PHE A 1 120 ? 1.575 -18.578 -16.594 1 98.62 120 PHE A CA 1
ATOM 913 C C . PHE A 1 120 ? 2.008 -17.797 -15.352 1 98.62 120 PHE A C 1
ATOM 915 O O . PHE A 1 120 ? 3.164 -17.375 -15.25 1 98.62 120 PHE A O 1
ATOM 922 N N . SER A 1 121 ? 1.07 -17.469 -14.555 1 98.75 121 SER A N 1
ATOM 923 C CA . SER A 1 121 ? 1.262 -16.797 -13.273 1 98.75 121 SER A CA 1
ATOM 924 C C . SER A 1 121 ? 0.991 -17.734 -12.102 1 98.75 121 SER A C 1
ATOM 926 O O . SER A 1 121 ? -0.123 -18.25 -11.953 1 98.75 121 SER A O 1
ATOM 928 N N . GLN A 1 122 ? 1.985 -18.016 -11.352 1 98.88 122 GLN A N 1
ATOM 929 C CA . GLN A 1 122 ? 1.842 -18.828 -10.156 1 98.88 122 GLN A CA 1
ATOM 930 C C . GLN A 1 122 ? 1.521 -17.969 -8.938 1 98.88 122 GLN A C 1
ATOM 932 O O . GLN A 1 122 ? 2.242 -17.016 -8.641 1 98.88 122 GLN A O 1
ATOM 937 N N . LEU A 1 123 ? 0.42 -18.281 -8.273 1 98.88 123 LEU A N 1
ATOM 938 C CA . LEU A 1 123 ? 0.093 -17.672 -6.988 1 98.88 123 LEU A CA 1
ATOM 939 C C . LEU A 1 123 ? 0.499 -18.594 -5.832 1 98.88 123 LEU A C 1
ATOM 941 O O . LEU A 1 123 ? 0.214 -19.781 -5.855 1 98.88 123 LEU A O 1
ATOM 945 N N . ALA A 1 124 ? 1.163 -18.094 -4.902 1 98.88 124 ALA A N 1
ATOM 946 C CA . ALA A 1 124 ? 1.454 -18.797 -3.662 1 98.88 124 ALA A CA 1
ATOM 947 C C . ALA A 1 124 ? 0.891 -18.062 -2.455 1 98.88 124 ALA A C 1
ATOM 949 O O . ALA A 1 124 ? 1.191 -16.875 -2.248 1 98.88 124 ALA A O 1
ATOM 950 N N . PHE A 1 125 ? 0.026 -18.703 -1.743 1 98.88 125 PHE A N 1
ATOM 951 C CA . PHE A 1 125 ? -0.528 -18.188 -0.493 1 98.88 125 PHE A CA 1
ATOM 952 C C . PHE A 1 125 ? 0.25 -18.734 0.701 1 98.88 125 PHE A C 1
ATOM 954 O O . PHE A 1 125 ? 0.313 -19.938 0.912 1 98.88 125 PHE A O 1
ATOM 961 N N . LEU A 1 126 ? 0.826 -17.812 1.46 1 98.75 126 LEU A N 1
ATOM 962 C CA . LEU A 1 126 ? 1.731 -18.219 2.531 1 98.75 126 LEU A CA 1
ATOM 963 C C . LEU A 1 126 ? 1.114 -17.938 3.898 1 98.75 126 LEU A C 1
ATOM 965 O O . LEU A 1 126 ? 0.444 -16.922 4.086 1 98.75 126 LEU A O 1
ATOM 969 N N . LYS A 1 127 ? 1.34 -18.797 4.746 1 97.81 127 LYS A N 1
ATOM 970 C CA . LYS A 1 127 ? 1.184 -18.578 6.18 1 97.81 127 LYS A CA 1
ATOM 971 C C . LYS A 1 127 ? 2.533 -18.625 6.895 1 97.81 127 LYS A C 1
ATOM 973 O O . LYS A 1 127 ? 3.359 -19.5 6.617 1 97.81 127 LYS A O 1
ATOM 978 N N . ARG A 1 128 ? 2.781 -17.641 7.68 1 97.94 128 ARG A N 1
ATOM 979 C CA . ARG A 1 128 ? 4.035 -17.562 8.422 1 97.94 128 ARG A CA 1
ATOM 980 C C . ARG A 1 128 ? 4.188 -18.75 9.367 1 97.94 128 ARG A C 1
ATOM 982 O O . ARG A 1 128 ? 3.277 -19.062 10.141 1 97.94 128 ARG A O 1
ATOM 989 N N . PRO A 1 129 ? 5.344 -19.422 9.312 1 98 129 PRO A N 1
ATOM 990 C CA . PRO A 1 129 ? 5.574 -20.484 10.312 1 98 129 PRO A CA 1
ATOM 991 C C . PRO A 1 129 ? 5.484 -19.953 11.742 1 98 129 PRO A C 1
ATOM 993 O O . PRO A 1 129 ? 6.008 -18.875 12.047 1 98 129 PRO A O 1
ATOM 996 N N . PRO A 1 130 ? 4.879 -20.734 12.633 1 96.75 130 PRO A N 1
ATOM 997 C CA . PRO A 1 130 ? 4.688 -20.25 14.008 1 96.75 130 PRO A CA 1
ATOM 998 C C . PRO A 1 130 ? 6.008 -19.984 14.727 1 96.75 130 PRO A C 1
ATOM 1000 O O . PRO A 1 130 ? 6.051 -19.203 15.672 1 96.75 130 PRO A O 1
ATOM 1003 N N . ARG A 1 131 ? 7.102 -20.578 14.297 1 97.31 131 ARG A N 1
ATOM 1004 C CA . ARG A 1 131 ? 8.398 -20.438 14.945 1 97.31 131 ARG A CA 1
ATOM 1005 C C . ARG A 1 131 ? 9.023 -19.078 14.648 1 97.31 131 ARG A C 1
ATOM 1007 O O . ARG A 1 131 ? 10.016 -18.703 15.273 1 97.31 131 ARG A O 1
ATOM 1014 N N . LEU A 1 132 ? 8.477 -18.359 13.703 1 98.12 132 LEU A N 1
ATOM 1015 C CA . LEU A 1 132 ? 9.039 -17.078 13.328 1 98.12 132 LEU A CA 1
ATOM 1016 C C . LEU A 1 132 ? 8.125 -15.93 13.75 1 98.12 132 LEU A C 1
ATOM 1018 O O . LEU A 1 132 ? 6.906 -16.016 13.586 1 98.12 132 LEU A O 1
ATOM 1022 N N . THR A 1 133 ? 8.758 -14.898 14.359 1 97.62 133 THR A N 1
ATOM 1023 C CA . THR A 1 133 ? 8.039 -13.641 14.492 1 97.62 133 THR A CA 1
ATOM 1024 C C . THR A 1 133 ? 7.793 -13.008 13.125 1 97.62 133 THR A C 1
ATOM 1026 O O . THR A 1 133 ? 8.43 -13.383 12.141 1 97.62 133 THR A O 1
ATOM 1029 N N . HIS A 1 134 ? 6.871 -12.117 13.102 1 96.69 134 HIS A N 1
ATOM 1030 C CA . HIS A 1 134 ? 6.57 -11.422 11.852 1 96.69 134 HIS A CA 1
ATOM 1031 C C . HIS A 1 134 ? 7.809 -10.742 11.297 1 96.69 134 HIS A C 1
ATOM 1033 O O . HIS A 1 134 ? 8.102 -10.852 10.102 1 96.69 134 HIS A O 1
ATOM 1039 N N . GLU A 1 135 ? 8.555 -10.039 12.125 1 95.75 135 GLU A N 1
ATOM 1040 C CA . GLU A 1 135 ? 9.742 -9.312 11.703 1 95.75 135 GLU A CA 1
ATOM 1041 C C . GLU A 1 135 ? 10.82 -10.258 11.18 1 95.75 135 GLU A C 1
ATOM 1043 O O . GLU A 1 135 ? 11.438 -10 10.148 1 95.75 135 GLU A O 1
ATOM 1048 N N . ALA A 1 136 ? 11.062 -11.352 11.852 1 97.81 136 ALA A N 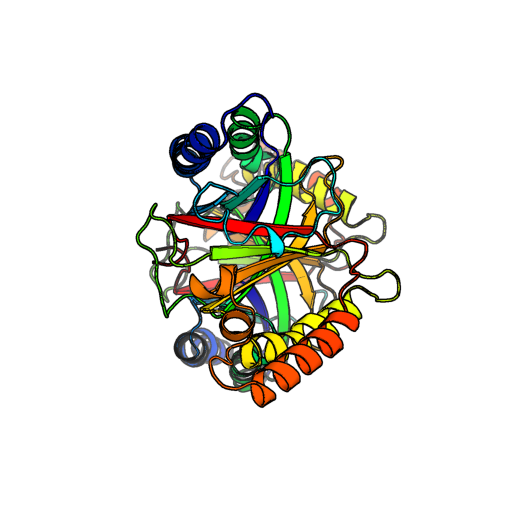1
ATOM 1049 C CA . ALA A 1 136 ? 12.055 -12.336 11.422 1 97.81 136 ALA A CA 1
ATOM 1050 C C . ALA A 1 136 ? 11.648 -12.969 10.094 1 97.81 136 ALA A C 1
ATOM 1052 O O . ALA A 1 136 ? 12.5 -13.211 9.234 1 97.81 136 ALA A O 1
ATOM 1053 N N . TRP A 1 137 ? 10.375 -13.258 10 1 98.62 137 TRP A N 1
ATOM 1054 C CA . TRP A 1 137 ? 9.828 -13.852 8.781 1 98.62 137 TRP A CA 1
ATOM 1055 C C . TRP A 1 137 ? 10.102 -12.961 7.574 1 98.62 137 TRP A C 1
ATOM 1057 O O . TRP A 1 137 ? 10.617 -13.422 6.555 1 98.62 137 TRP A O 1
ATOM 1067 N N . LEU A 1 138 ? 9.844 -11.656 7.73 1 97.94 138 LEU A N 1
ATOM 1068 C CA . LEU A 1 138 ? 10.07 -10.695 6.652 1 97.94 138 LEU A CA 1
ATOM 1069 C C . LEU A 1 138 ? 11.562 -10.547 6.363 1 97.94 138 LEU A C 1
ATOM 1071 O O . LEU A 1 138 ? 11.961 -10.406 5.203 1 97.94 138 LEU A O 1
ATOM 1075 N N . ASP A 1 139 ? 12.352 -10.562 7.371 1 97.31 139 ASP A N 1
ATOM 1076 C CA . ASP A 1 139 ? 13.797 -10.453 7.188 1 97.31 139 ASP A CA 1
ATOM 1077 C C . ASP A 1 139 ? 14.328 -11.594 6.332 1 97.31 139 ASP A C 1
ATOM 1079 O O . ASP A 1 139 ? 15.102 -11.367 5.395 1 97.31 139 ASP A O 1
ATOM 1083 N N . VAL A 1 140 ? 13.891 -12.766 6.641 1 98.44 140 VAL A N 1
ATOM 1084 C CA . VAL A 1 140 ? 14.344 -13.93 5.887 1 98.44 140 VAL A CA 1
ATOM 1085 C C . VAL A 1 140 ? 13.805 -13.859 4.457 1 98.44 140 VAL A C 1
ATOM 1087 O O . VAL A 1 140 ? 14.562 -14.023 3.496 1 98.44 140 VAL A O 1
ATOM 1090 N N . TRP A 1 141 ? 12.539 -13.586 4.297 1 98.69 141 TRP A N 1
ATOM 1091 C CA . TRP A 1 141 ? 11.883 -13.578 2.992 1 98.69 141 TRP A CA 1
ATOM 1092 C C . TRP A 1 141 ? 12.383 -12.414 2.137 1 98.69 141 TRP A C 1
ATOM 1094 O O . TRP A 1 141 ? 12.977 -12.625 1.078 1 98.69 141 TRP A O 1
ATOM 1104 N N . HIS A 1 142 ? 12.281 -11.25 2.654 1 98 142 HIS A N 1
ATOM 1105 C CA . HIS A 1 142 ? 12.609 -10.062 1.882 1 98 142 HIS A CA 1
ATOM 1106 C C . HIS A 1 142 ? 14.117 -9.82 1.846 1 98 142 HIS A C 1
ATOM 1108 O O . HIS A 1 142 ? 14.648 -9.359 0.837 1 98 142 HIS A O 1
ATOM 1114 N N . GLY A 1 143 ? 14.789 -10.109 2.875 1 96.81 143 GLY A N 1
ATOM 1115 C CA . GLY A 1 143 ? 16.203 -9.797 2.996 1 96.81 143 GLY A CA 1
ATOM 1116 C C . GLY A 1 143 ? 17.109 -10.828 2.348 1 96.81 143 GLY A C 1
ATOM 1117 O O . GLY A 1 143 ? 18.219 -10.516 1.922 1 96.81 143 GLY A O 1
ATOM 1118 N N . HIS A 1 144 ? 16.609 -12.07 2.271 1 97.19 144 HIS A N 1
ATOM 1119 C CA . HIS A 1 144 ? 17.484 -13.133 1.768 1 97.19 144 HIS A CA 1
ATOM 1120 C C . HIS A 1 144 ? 16.828 -13.875 0.606 1 97.19 144 HIS A C 1
ATOM 1122 O O . HIS A 1 144 ? 17.391 -13.93 -0.493 1 97.19 144 HIS A O 1
ATOM 1128 N N . HIS A 1 145 ? 15.664 -14.406 0.792 1 98.62 145 HIS A N 1
ATOM 1129 C CA . HIS A 1 145 ? 15.047 -15.289 -0.188 1 98.62 145 HIS A CA 1
ATOM 1130 C C . HIS A 1 145 ? 14.805 -14.57 -1.511 1 98.62 145 HIS A C 1
ATOM 1132 O O . HIS A 1 145 ? 14.875 -15.188 -2.578 1 98.62 145 HIS A O 1
ATOM 1138 N N . THR A 1 146 ? 14.484 -13.305 -1.408 1 98.69 146 THR A N 1
ATOM 1139 C CA . THR A 1 146 ? 14.148 -12.555 -2.613 1 98.69 146 THR A CA 1
ATOM 1140 C C . THR A 1 146 ? 15.25 -12.695 -3.66 1 98.69 146 THR A C 1
ATOM 1142 O O . THR A 1 146 ? 14.977 -13.008 -4.82 1 98.69 146 THR A O 1
ATOM 1145 N N . ARG A 1 147 ? 16.484 -12.539 -3.266 1 98 147 ARG A N 1
ATOM 1146 C CA . ARG A 1 147 ? 17.609 -12.68 -4.188 1 98 147 ARG A CA 1
ATOM 1147 C C . ARG A 1 147 ? 17.703 -14.102 -4.715 1 98 147 ARG A C 1
ATOM 1149 O O . ARG A 1 147 ? 18 -14.312 -5.895 1 98 147 ARG A O 1
ATOM 1156 N N . VAL A 1 148 ? 17.484 -15.102 -3.863 1 98.62 148 VAL A N 1
ATOM 1157 C CA . VAL A 1 148 ? 17.531 -16.5 -4.262 1 98.62 148 VAL A CA 1
ATOM 1158 C C . VAL A 1 148 ? 16.5 -16.766 -5.359 1 98.62 148 VAL A C 1
ATOM 1160 O O . VAL A 1 148 ? 16.812 -17.375 -6.383 1 98.62 148 VAL A O 1
ATOM 1163 N N . ALA A 1 149 ? 15.25 -16.297 -5.188 1 98.62 149 ALA A N 1
ATOM 1164 C CA . ALA A 1 149 ? 14.188 -16.484 -6.172 1 98.62 149 ALA A CA 1
ATOM 1165 C C . ALA A 1 149 ? 14.57 -15.875 -7.516 1 98.62 149 ALA A C 1
ATOM 1167 O O . ALA A 1 149 ? 14.352 -16.484 -8.57 1 98.62 149 ALA A O 1
ATOM 1168 N N . ILE A 1 150 ? 15.148 -14.688 -7.465 1 98.31 150 ILE A N 1
ATOM 1169 C CA . ILE A 1 150 ? 15.531 -13.961 -8.664 1 98.31 150 ILE A CA 1
ATOM 1170 C C . ILE A 1 150 ? 16.625 -14.727 -9.406 1 98.31 150 ILE A C 1
ATOM 1172 O O . ILE A 1 150 ? 16.578 -14.883 -10.625 1 98.31 150 ILE A O 1
ATOM 1176 N N . ASP A 1 151 ? 17.547 -15.289 -8.672 1 98.31 151 ASP A N 1
ATOM 1177 C CA . ASP A 1 151 ? 18.766 -15.859 -9.258 1 98.31 151 ASP A CA 1
ATOM 1178 C C . ASP A 1 151 ? 18.516 -17.281 -9.75 1 98.31 151 ASP A C 1
ATOM 1180 O O . ASP A 1 151 ? 19.219 -17.766 -10.641 1 98.31 151 ASP A O 1
ATOM 1184 N N . THR A 1 152 ? 17.562 -17.984 -9.172 1 98.81 152 THR A N 1
ATOM 1185 C CA . THR A 1 152 ? 17.5 -19.422 -9.398 1 98.81 152 THR A CA 1
ATOM 1186 C C . THR A 1 152 ? 16.328 -19.766 -10.328 1 98.81 152 THR A C 1
ATOM 1188 O O . THR A 1 152 ? 16.25 -20.891 -10.812 1 98.81 152 THR A O 1
ATOM 1191 N N . GLN A 1 153 ? 15.422 -18.859 -10.609 1 98.81 153 GLN A N 1
ATOM 1192 C CA . GLN A 1 153 ? 14.227 -19.156 -11.391 1 98.81 153 GLN A CA 1
ATOM 1193 C C . GLN A 1 153 ? 14.172 -18.312 -12.656 1 98.81 153 GLN A C 1
ATOM 1195 O O . GLN A 1 153 ? 14.797 -17.25 -12.719 1 98.81 153 GLN A O 1
ATOM 1200 N N . ASP A 1 154 ? 13.438 -18.812 -13.656 1 98.56 154 ASP A N 1
ATOM 1201 C CA . ASP A 1 154 ? 13.203 -18.016 -14.859 1 98.56 154 ASP A CA 1
ATOM 1202 C C . ASP A 1 154 ? 11.914 -17.203 -14.742 1 98.56 154 ASP A C 1
ATOM 1204 O O . ASP A 1 154 ? 11.062 -17.234 -15.633 1 98.56 154 ASP A O 1
ATOM 1208 N N . ASN A 1 155 ? 11.688 -16.609 -13.586 1 98.75 155 ASN A N 1
ATOM 1209 C CA . ASN A 1 155 ? 10.531 -15.727 -13.43 1 98.75 155 ASN A CA 1
ATOM 1210 C C . ASN A 1 155 ? 10.766 -14.375 -14.086 1 98.75 155 ASN A C 1
ATOM 1212 O O . ASN A 1 155 ? 11.883 -13.852 -14.055 1 98.75 155 ASN A O 1
ATOM 1216 N N . PHE A 1 156 ? 9.703 -13.852 -14.727 1 98.56 156 PHE A N 1
ATOM 1217 C CA . PHE A 1 156 ? 9.852 -12.539 -15.344 1 98.56 156 PHE A CA 1
ATOM 1218 C C . PHE A 1 156 ? 8.953 -11.516 -14.656 1 98.56 156 PHE A C 1
ATOM 1220 O O . PHE A 1 156 ? 8.961 -10.336 -15.016 1 98.56 156 PHE A O 1
ATOM 1227 N N . LEU A 1 157 ? 8.211 -11.914 -13.719 1 98.5 157 LEU A N 1
ATOM 1228 C CA . LEU A 1 157 ? 7.477 -11.109 -12.75 1 98.5 157 LEU A CA 1
ATOM 1229 C C . LEU A 1 157 ? 7.57 -11.719 -11.359 1 98.5 157 LEU A C 1
ATOM 1231 O O . LEU A 1 157 ? 7.434 -12.93 -11.195 1 98.5 157 LEU A O 1
ATOM 1235 N N . TYR A 1 158 ? 7.844 -11 -10.383 1 98.81 158 TYR A N 1
ATOM 1236 C CA . TYR A 1 158 ? 7.863 -11.398 -8.984 1 98.81 158 TYR A CA 1
ATOM 1237 C C . TYR A 1 158 ? 7.262 -10.312 -8.102 1 98.81 158 TYR A C 1
ATOM 1239 O O . TYR A 1 158 ? 7.855 -9.25 -7.918 1 98.81 158 TYR A O 1
ATOM 1247 N N . VAL A 1 159 ? 6.031 -10.562 -7.559 1 98.75 159 VAL A N 1
ATOM 1248 C CA . VAL A 1 159 ? 5.312 -9.625 -6.703 1 98.75 159 VAL A CA 1
ATOM 1249 C C . VAL A 1 159 ? 5.098 -10.242 -5.324 1 98.75 159 VAL A C 1
ATOM 1251 O O . VAL A 1 159 ? 4.57 -11.344 -5.207 1 98.75 159 VAL A O 1
ATOM 1254 N N . GLN A 1 160 ? 5.559 -9.547 -4.344 1 98.88 160 GLN A N 1
ATOM 1255 C CA . GLN A 1 160 ? 5.383 -9.938 -2.949 1 98.88 160 GLN A CA 1
ATOM 1256 C C . GLN A 1 160 ? 4.293 -9.102 -2.283 1 98.88 160 GLN A C 1
ATOM 1258 O O . GLN A 1 160 ? 4.523 -7.945 -1.915 1 98.88 160 GLN A O 1
ATOM 1263 N N . ASN A 1 161 ? 3.102 -9.648 -2.184 1 98.88 161 ASN A N 1
ATOM 1264 C CA . ASN A 1 161 ? 2.018 -8.992 -1.459 1 98.88 161 ASN A CA 1
ATOM 1265 C C . ASN A 1 161 ? 1.964 -9.445 -0.003 1 98.88 161 ASN A C 1
ATOM 1267 O O . ASN A 1 161 ? 1.474 -10.539 0.296 1 98.88 161 ASN A O 1
ATOM 1271 N N . VAL A 1 162 ? 2.469 -8.641 0.883 1 98.88 162 VAL A N 1
ATOM 1272 C CA . VAL A 1 162 ? 2.322 -8.938 2.305 1 98.88 162 VAL A CA 1
ATOM 1273 C C . VAL A 1 162 ? 0.944 -8.492 2.787 1 98.88 162 VAL A C 1
ATOM 1275 O O . VAL A 1 162 ? 0.537 -7.352 2.555 1 98.88 162 VAL A O 1
ATOM 1278 N N . VAL A 1 163 ? 0.234 -9.406 3.418 1 98.75 163 VAL A N 1
ATOM 1279 C CA . VAL A 1 163 ? -1.1 -9.086 3.92 1 98.75 163 VAL A CA 1
ATOM 1280 C C . VAL A 1 163 ? -0.991 -8.188 5.148 1 98.75 163 VAL A C 1
ATOM 1282 O O . VAL A 1 163 ? -0.358 -8.555 6.141 1 98.75 163 VAL A O 1
ATOM 1285 N N . VAL A 1 164 ? -1.523 -7 5.039 1 98.38 164 VAL A N 1
ATOM 1286 C CA . VAL A 1 164 ? -1.573 -6.066 6.156 1 98.38 164 VAL A CA 1
ATOM 1287 C C . VAL A 1 164 ? -2.711 -6.449 7.102 1 98.38 164 VAL A C 1
ATOM 1289 O O . VAL A 1 164 ? -2.529 -6.48 8.32 1 98.38 164 VAL A O 1
ATOM 1292 N N . ARG A 1 165 ? -3.9 -6.734 6.52 1 97.31 165 ARG A N 1
ATOM 1293 C CA . ARG A 1 165 ? -5.02 -7.242 7.305 1 97.31 165 ARG A CA 1
ATOM 1294 C C . ARG A 1 165 ? -6.09 -7.855 6.406 1 97.31 165 ARG A C 1
ATOM 1296 O O . ARG A 1 165 ? -6.191 -7.508 5.227 1 97.31 165 ARG A O 1
ATOM 1303 N N . ALA A 1 166 ? -6.844 -8.75 6.977 1 98.06 166 ALA A N 1
ATOM 1304 C CA . ALA A 1 166 ? -8.055 -9.25 6.332 1 98.06 166 ALA A CA 1
ATOM 1305 C C . ALA A 1 166 ? -9.164 -8.203 6.355 1 98.06 166 ALA A C 1
ATOM 1307 O O . ALA A 1 166 ? -9.344 -7.508 7.359 1 98.06 166 ALA A O 1
ATOM 1308 N N . LEU A 1 167 ? -9.914 -8.117 5.258 1 98.19 167 LEU A N 1
ATOM 1309 C CA . LEU A 1 167 ? -10.961 -7.105 5.148 1 98.19 167 LEU A CA 1
ATOM 1310 C C . LEU A 1 167 ? -12.344 -7.738 5.281 1 98.19 167 LEU A C 1
ATOM 1312 O O . LEU A 1 167 ? -13.336 -7.031 5.438 1 98.19 167 LEU A O 1
ATOM 1316 N N . THR A 1 168 ? -12.414 -9.016 5.121 1 97.25 168 THR A N 1
ATOM 1317 C CA . THR A 1 168 ? -13.688 -9.719 5.273 1 97.25 168 THR A CA 1
ATOM 1318 C C . THR A 1 168 ? -13.648 -10.648 6.48 1 97.25 168 THR A C 1
ATOM 1320 O O . THR A 1 168 ? -12.57 -11.102 6.891 1 97.25 168 THR A O 1
ATOM 1323 N N . HIS A 1 169 ? -14.844 -10.938 6.969 1 93.19 169 HIS A N 1
ATOM 1324 C CA . HIS A 1 169 ? -14.969 -11.805 8.133 1 93.19 169 HIS A CA 1
ATOM 1325 C C . HIS A 1 169 ? -14.555 -13.234 7.797 1 93.19 169 HIS A C 1
ATOM 1327 O O . HIS A 1 169 ? -14.883 -13.742 6.723 1 93.19 169 HIS A O 1
ATOM 1333 N N . ALA A 1 170 ? -13.828 -13.93 8.633 1 91.06 170 ALA A N 1
ATOM 1334 C CA . ALA A 1 170 ? -13.461 -15.344 8.578 1 91.06 170 ALA A CA 1
ATOM 1335 C C . ALA A 1 170 ? -12.562 -15.625 7.379 1 91.06 170 ALA A C 1
ATOM 1337 O O . ALA A 1 170 ? -12.492 -16.766 6.898 1 91.06 170 ALA A O 1
ATOM 1338 N N . ALA A 1 171 ? -11.984 -14.578 6.812 1 96.25 171 ALA A N 1
ATOM 1339 C CA . ALA A 1 171 ? -11 -14.797 5.758 1 96.25 171 ALA A CA 1
ATOM 1340 C C . ALA A 1 171 ? -9.875 -15.719 6.23 1 96.25 171 ALA A C 1
ATOM 1342 O O . ALA A 1 171 ? -9.414 -15.602 7.367 1 96.25 171 ALA A O 1
ATOM 1343 N N . PRO A 1 172 ? -9.453 -16.703 5.32 1 97.19 172 PRO A N 1
ATOM 1344 C CA . PRO A 1 172 ? -8.289 -17.5 5.691 1 97.19 172 PRO A CA 1
ATOM 1345 C C . PRO A 1 172 ? -7.094 -16.656 6.125 1 97.19 172 PRO A C 1
ATOM 1347 O O . PRO A 1 172 ? -6.859 -15.578 5.566 1 97.19 172 PRO A O 1
ATOM 1350 N N . GLY A 1 173 ? -6.383 -17.094 7.109 1 96.88 173 GLY A N 1
ATOM 1351 C CA . GLY A 1 173 ? -5.309 -16.328 7.727 1 96.88 173 GLY A CA 1
ATOM 1352 C C . GLY A 1 173 ? -4.027 -16.344 6.914 1 96.88 173 GLY A C 1
ATOM 1353 O O . GLY A 1 173 ? -2.98 -16.766 7.41 1 96.88 173 GLY A O 1
ATOM 1354 N N . TYR A 1 174 ? -4.027 -15.852 5.664 1 98.38 174 TYR A N 1
ATOM 1355 C CA . TYR A 1 174 ? -2.82 -15.734 4.855 1 98.38 174 TYR A CA 1
ATOM 1356 C C . TYR A 1 174 ? -1.963 -14.562 5.312 1 98.38 174 TYR A C 1
ATOM 1358 O O . TYR A 1 174 ? -2.484 -13.492 5.629 1 98.38 174 TYR A O 1
ATOM 1366 N N . ASP A 1 175 ? -0.672 -14.781 5.328 1 98.62 175 ASP A N 1
ATOM 1367 C CA . ASP A 1 175 ? 0.257 -13.711 5.684 1 98.62 175 ASP A CA 1
ATOM 1368 C C . ASP A 1 175 ? 0.824 -13.047 4.434 1 98.62 175 ASP A C 1
ATOM 1370 O O . ASP A 1 175 ? 1.312 -11.914 4.5 1 98.62 175 ASP A O 1
ATOM 1374 N N . ALA A 1 176 ? 0.781 -13.75 3.312 1 98.88 176 ALA A N 1
ATOM 1375 C CA . ALA A 1 176 ? 1.275 -13.188 2.057 1 98.88 176 ALA A CA 1
ATOM 1376 C C . ALA A 1 176 ? 0.652 -13.898 0.857 1 98.88 176 ALA A C 1
ATOM 1378 O O . ALA A 1 176 ? 0.229 -15.055 0.96 1 98.88 176 ALA A O 1
ATOM 1379 N N . ILE A 1 177 ? 0.57 -13.195 -0.215 1 98.94 177 ILE A N 1
ATOM 1380 C CA . ILE A 1 177 ? 0.193 -13.711 -1.525 1 98.94 177 ILE A CA 1
ATOM 1381 C C . ILE A 1 177 ? 1.255 -13.336 -2.555 1 98.94 177 ILE A C 1
ATOM 1383 O O . ILE A 1 177 ? 1.412 -12.164 -2.893 1 98.94 177 ILE A O 1
ATOM 1387 N N . VAL A 1 178 ? 1.979 -14.297 -3.041 1 98.94 178 VAL A N 1
ATOM 1388 C CA . VAL A 1 178 ? 3.1 -14.078 -3.949 1 98.94 178 VAL A CA 1
ATOM 1389 C C . VAL A 1 178 ? 2.67 -14.375 -5.383 1 98.94 178 VAL A C 1
ATOM 1391 O O . VAL A 1 178 ? 1.979 -15.367 -5.637 1 98.94 178 VAL A O 1
ATOM 1394 N N . GLU A 1 179 ? 3.035 -13.516 -6.285 1 98.88 179 GLU A N 1
ATOM 1395 C CA . GLU A 1 179 ? 2.816 -13.711 -7.715 1 98.88 179 GLU A CA 1
ATOM 1396 C C . GLU A 1 179 ? 4.137 -13.859 -8.461 1 98.88 179 GLU A C 1
ATOM 1398 O O . GLU A 1 179 ? 5.016 -13 -8.359 1 98.88 179 GLU A O 1
ATOM 1403 N N . GLU A 1 180 ? 4.266 -14.906 -9.219 1 98.88 180 GLU A N 1
ATOM 1404 C CA . GLU A 1 180 ? 5.398 -15.078 -10.125 1 98.88 180 GLU A CA 1
ATOM 1405 C C . GLU A 1 180 ? 4.938 -15.523 -11.508 1 98.88 180 GLU A C 1
ATOM 1407 O O . GLU A 1 180 ? 4.137 -16.453 -11.633 1 98.88 180 GLU A O 1
ATOM 1412 N N . CYS A 1 181 ? 5.453 -14.867 -12.477 1 98.81 181 CYS A N 1
ATOM 1413 C CA . CYS A 1 181 ? 5.172 -15.297 -13.836 1 98.81 181 CYS A CA 1
ATOM 1414 C C . CYS A 1 181 ? 6.371 -16.031 -14.438 1 98.81 181 CYS A C 1
ATOM 1416 O O . CYS A 1 181 ? 7.52 -15.672 -14.172 1 98.81 181 CYS A O 1
ATOM 1418 N N . PHE A 1 182 ? 6.082 -17.047 -15.227 1 98.81 182 PHE A N 1
ATOM 1419 C CA . PHE A 1 182 ? 7.082 -17.891 -15.859 1 98.81 182 PHE A CA 1
ATOM 1420 C C . PHE A 1 182 ? 6.738 -18.141 -17.328 1 98.81 182 PHE A C 1
ATOM 1422 O O . PHE A 1 182 ? 5.57 -18.047 -17.719 1 98.81 182 PHE A O 1
ATOM 1429 N N . PRO A 1 183 ? 7.773 -18.469 -18.125 1 98.31 183 PRO A N 1
ATOM 1430 C CA . PRO A 1 183 ? 7.492 -18.875 -19.5 1 98.31 183 PRO A CA 1
ATOM 1431 C C . PRO A 1 183 ? 6.645 -20.141 -19.578 1 98.31 183 PRO A C 1
ATOM 1433 O O . PRO A 1 183 ? 6.578 -20.906 -18.625 1 98.31 183 PRO A O 1
ATOM 1436 N N . ALA A 1 184 ? 6.074 -20.344 -20.75 1 98.12 184 ALA A N 1
ATOM 1437 C CA . ALA A 1 184 ? 5.145 -21.438 -20.953 1 98.12 184 ALA A CA 1
ATOM 1438 C C . ALA A 1 184 ? 5.82 -22.781 -20.703 1 98.12 184 ALA A C 1
ATOM 1440 O O . ALA A 1 184 ? 5.207 -23.703 -20.141 1 98.12 184 ALA A O 1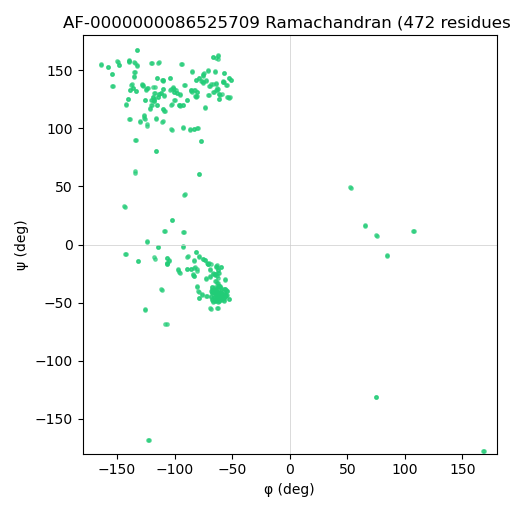
ATOM 1441 N N . ALA A 1 185 ? 7.059 -22.922 -21.062 1 98.38 185 ALA A N 1
ATOM 1442 C CA . ALA A 1 185 ? 7.785 -24.188 -20.922 1 98.38 185 ALA A CA 1
ATOM 1443 C C . ALA A 1 185 ? 7.875 -24.594 -19.453 1 98.38 185 ALA A C 1
ATOM 1445 O O . ALA A 1 185 ? 7.945 -25.781 -19.141 1 98.38 185 ALA A O 1
ATOM 1446 N N . ALA A 1 186 ? 7.785 -23.641 -18.578 1 98.75 186 ALA A N 1
ATOM 1447 C CA . ALA A 1 186 ? 7.945 -23.906 -17.156 1 98.75 186 ALA A CA 1
ATOM 1448 C C . ALA A 1 186 ? 6.723 -24.625 -16.578 1 98.75 186 ALA A C 1
ATOM 1450 O O . ALA A 1 186 ? 6.77 -25.156 -15.469 1 98.75 186 ALA A O 1
ATOM 1451 N N . MET A 1 187 ? 5.645 -24.641 -17.328 1 98.69 187 MET A N 1
ATOM 1452 C CA . MET A 1 187 ? 4.453 -25.344 -16.844 1 98.69 187 MET A CA 1
ATOM 1453 C C . MET A 1 187 ? 4.707 -26.844 -16.734 1 98.69 187 MET A C 1
ATOM 1455 O O . MET A 1 187 ? 4.141 -27.5 -15.859 1 98.69 187 MET A O 1
ATOM 1459 N N . THR A 1 188 ? 5.656 -27.297 -17.547 1 98.19 188 THR A N 1
ATOM 1460 C CA . THR A 1 188 ? 5.805 -28.75 -17.578 1 98.19 188 THR A CA 1
ATOM 1461 C C . THR A 1 188 ? 7.273 -29.141 -17.438 1 98.19 188 THR A C 1
ATOM 1463 O O . THR A 1 188 ? 7.59 -30.328 -17.266 1 98.19 188 THR A O 1
ATOM 1466 N N . ASP A 1 189 ? 8.164 -28.25 -17.594 1 98.5 189 ASP A N 1
ATOM 1467 C CA . ASP A 1 189 ? 9.594 -28.547 -17.562 1 98.5 189 ASP A CA 1
ATOM 1468 C C . ASP A 1 189 ? 10.266 -27.844 -16.375 1 98.5 189 ASP A C 1
ATOM 1470 O O . ASP A 1 189 ? 10.5 -26.625 -16.438 1 98.5 189 ASP A O 1
ATOM 1474 N N . PRO A 1 190 ? 10.648 -28.609 -15.375 1 98.31 190 PRO A N 1
ATOM 1475 C CA . PRO A 1 190 ? 11.297 -27.969 -14.227 1 98.31 190 PRO A CA 1
ATOM 1476 C C . PRO A 1 190 ? 12.617 -27.297 -14.586 1 98.31 190 PRO A C 1
ATOM 1478 O O . PRO A 1 190 ? 13.008 -26.312 -13.945 1 98.31 190 PRO A O 1
ATOM 1481 N N . HIS A 1 191 ? 13.312 -27.766 -15.625 1 98.69 191 HIS A N 1
ATOM 1482 C CA . HIS A 1 191 ? 14.539 -27.109 -16.047 1 98.69 191 HIS A CA 1
ATOM 1483 C C . HIS A 1 191 ? 14.258 -25.688 -16.531 1 98.69 191 HIS A C 1
ATOM 1485 O O . HIS A 1 191 ? 15.055 -24.781 -16.297 1 98.69 191 HIS A O 1
ATOM 1491 N N . ALA A 1 192 ? 13.156 -25.547 -17.203 1 98.69 192 ALA A N 1
ATOM 1492 C CA . ALA A 1 192 ? 12.75 -24.203 -17.641 1 98.69 192 ALA A CA 1
ATOM 1493 C C . ALA A 1 192 ? 12.367 -23.328 -16.453 1 98.69 192 ALA A C 1
ATOM 1495 O O . ALA A 1 192 ? 12.719 -22.156 -16.406 1 98.69 192 ALA A O 1
ATOM 1496 N N . PHE A 1 193 ? 11.68 -23.969 -15.539 1 98.75 193 PHE A N 1
ATOM 1497 C CA . PHE A 1 193 ? 11.234 -23.266 -14.344 1 98.75 193 PHE A CA 1
ATOM 1498 C C . PHE A 1 193 ? 12.414 -22.703 -13.555 1 98.75 193 PHE A C 1
ATOM 1500 O O . PHE A 1 193 ? 12.398 -21.547 -13.133 1 98.75 193 PHE A O 1
ATOM 1507 N N . PHE A 1 194 ? 13.516 -23.391 -13.445 1 98.81 194 PHE A N 1
ATOM 1508 C CA . PHE A 1 194 ? 14.664 -23.047 -12.609 1 98.81 194 PHE A CA 1
ATOM 1509 C C . PHE A 1 194 ? 15.789 -22.453 -13.445 1 98.81 194 PHE A C 1
ATOM 1511 O O . PHE A 1 194 ? 16.953 -22.5 -13.047 1 98.81 194 PHE A O 1
ATOM 1518 N N . ASP A 1 195 ? 15.422 -21.938 -14.633 1 98.5 195 ASP A N 1
ATOM 1519 C CA . ASP A 1 195 ? 16.359 -21.219 -15.5 1 98.5 195 ASP A CA 1
ATOM 1520 C C . ASP A 1 195 ? 17.609 -22.047 -15.773 1 98.5 195 ASP A C 1
ATOM 1522 O O . ASP A 1 195 ? 18.734 -21.578 -15.602 1 98.5 195 ASP A O 1
ATOM 1526 N N . ALA A 1 196 ? 17.438 -23.297 -16.156 1 98.62 196 ALA A N 1
ATOM 1527 C CA . ALA A 1 196 ? 18.562 -24.203 -16.312 1 98.62 196 ALA A CA 1
ATOM 1528 C C . ALA A 1 196 ? 18.359 -25.141 -17.5 1 98.62 196 ALA A C 1
ATOM 1530 O O . ALA A 1 196 ? 18.75 -26.312 -17.453 1 98.62 196 ALA A O 1
ATOM 1531 N N . LEU A 1 197 ? 17.703 -24.672 -18.516 1 97.75 197 LEU A N 1
ATOM 1532 C CA . LEU A 1 197 ? 17.484 -25.5 -19.703 1 97.75 197 LEU A CA 1
ATOM 1533 C C . LEU A 1 197 ? 18.828 -26.031 -20.234 1 97.75 197 LEU A C 1
ATOM 1535 O O . LEU A 1 197 ? 19.75 -25.25 -20.453 1 97.75 197 LEU A O 1
ATOM 1539 N N . GLY A 1 198 ? 18.875 -27.312 -20.391 1 97.25 198 GLY A N 1
ATOM 1540 C CA . GLY A 1 198 ? 20.047 -27.938 -20.984 1 97.25 198 GLY A CA 1
ATOM 1541 C C . GLY A 1 198 ? 21.234 -28.016 -20.047 1 97.25 198 GLY A C 1
ATOM 1542 O O . GLY A 1 198 ? 22.344 -28.391 -20.438 1 97.25 198 GLY A O 1
ATOM 1543 N N . ASP A 1 199 ? 21.078 -27.672 -18.781 1 98.38 199 ASP A N 1
ATOM 1544 C CA . ASP A 1 199 ? 22.156 -27.656 -17.797 1 98.38 199 ASP A CA 1
ATOM 1545 C C . ASP A 1 199 ? 21.719 -28.328 -16.484 1 98.38 199 ASP A C 1
ATOM 1547 O O . ASP A 1 199 ? 21.297 -27.641 -15.547 1 98.38 199 ASP A O 1
ATOM 1551 N N . ASP A 1 200 ? 21.938 -29.625 -16.391 1 98.25 200 ASP A N 1
ATOM 1552 C CA . ASP A 1 200 ? 21.469 -30.422 -15.25 1 98.25 200 ASP A CA 1
ATOM 1553 C C . ASP A 1 200 ? 22.141 -29.984 -13.961 1 98.25 200 ASP A C 1
ATOM 1555 O O . ASP A 1 200 ? 21.531 -30 -12.891 1 98.25 200 ASP A O 1
ATOM 1559 N N . GLU A 1 201 ? 23.391 -29.641 -14.055 1 98.5 201 GLU A N 1
ATOM 1560 C CA . GLU A 1 201 ? 24.125 -29.203 -12.867 1 98.5 201 GLU A CA 1
ATOM 1561 C C . GLU A 1 201 ? 23.562 -27.906 -12.312 1 98.5 201 GLU A C 1
ATOM 1563 O O . GLU A 1 201 ? 23.359 -27.766 -11.102 1 98.5 201 GLU A O 1
ATOM 1568 N N . LYS A 1 202 ? 23.344 -26.969 -13.219 1 98.62 202 LYS A N 1
ATOM 1569 C CA . LYS A 1 202 ? 22.719 -25.719 -12.797 1 98.62 202 LYS A CA 1
ATOM 1570 C C . LYS A 1 202 ? 21.328 -25.969 -12.211 1 98.62 202 LYS A C 1
ATOM 1572 O O . LYS A 1 202 ? 20.953 -25.359 -11.203 1 98.62 202 LYS A O 1
ATOM 1577 N N . PHE A 1 203 ? 20.625 -26.875 -12.867 1 98.75 203 PHE A N 1
ATOM 1578 C CA . PHE A 1 203 ? 19.297 -27.234 -12.391 1 98.75 203 PHE A CA 1
ATOM 1579 C C . PHE A 1 203 ? 19.344 -27.734 -10.953 1 98.75 203 PHE A C 1
ATOM 1581 O O . PHE A 1 203 ? 18.609 -27.25 -10.094 1 98.75 203 PHE A O 1
ATOM 1588 N N . GLN A 1 204 ? 20.25 -28.625 -10.656 1 98.62 204 GLN A N 1
ATOM 1589 C CA . GLN A 1 204 ? 20.375 -29.203 -9.32 1 98.62 204 GLN A CA 1
ATOM 1590 C C . GLN A 1 204 ? 20.781 -28.141 -8.305 1 98.62 204 GLN A C 1
ATOM 1592 O O . GLN A 1 204 ? 20.266 -28.094 -7.191 1 98.62 204 GLN A O 1
ATOM 1597 N N . ARG A 1 205 ? 21.688 -27.281 -8.672 1 98.75 205 ARG A N 1
ATOM 1598 C CA . ARG A 1 205 ? 22.125 -26.203 -7.789 1 98.75 205 ARG A CA 1
ATOM 1599 C C . ARG A 1 205 ? 21 -25.234 -7.484 1 98.75 205 ARG A C 1
ATOM 1601 O O . ARG A 1 205 ? 20.781 -24.859 -6.324 1 98.75 205 ARG A O 1
ATOM 1608 N N . ASN A 1 206 ? 20.297 -24.828 -8.547 1 98.88 206 ASN A N 1
ATOM 1609 C CA . ASN A 1 206 ? 19.203 -23.891 -8.367 1 98.88 206 ASN A CA 1
ATOM 1610 C C . ASN A 1 206 ? 18.094 -24.469 -7.492 1 98.88 206 ASN A C 1
ATOM 1612 O O . ASN A 1 206 ? 17.578 -23.797 -6.598 1 98.88 206 ASN A O 1
ATOM 1616 N N . VAL A 1 207 ? 17.734 -25.703 -7.723 1 98.62 207 VAL A N 1
ATOM 1617 C CA . VAL A 1 207 ? 16.703 -26.359 -6.934 1 98.62 207 VAL A CA 1
ATOM 1618 C C . VAL A 1 207 ? 17.141 -26.438 -5.473 1 98.62 207 VAL A C 1
ATOM 1620 O O . VAL A 1 207 ? 16.359 -26.109 -4.57 1 98.62 207 VAL A O 1
ATOM 1623 N N . ALA A 1 208 ? 18.344 -26.891 -5.262 1 98.69 208 ALA A N 1
ATOM 1624 C CA . ALA A 1 208 ? 18.844 -27.031 -3.898 1 98.69 208 ALA A CA 1
ATOM 1625 C C . ALA A 1 208 ? 18.844 -25.703 -3.164 1 98.69 208 ALA A C 1
ATOM 1627 O O . ALA A 1 208 ? 18.406 -25.625 -2.01 1 98.69 208 ALA A O 1
ATOM 1628 N N . GLU A 1 209 ? 19.312 -24.688 -3.822 1 98.56 209 GLU A N 1
ATOM 1629 C CA . GLU A 1 209 ? 19.344 -23.344 -3.229 1 98.56 209 GLU A CA 1
ATOM 1630 C C . GLU A 1 209 ? 17.938 -22.844 -2.912 1 98.56 209 GLU A C 1
ATOM 1632 O O . GLU A 1 209 ? 17.703 -22.297 -1.841 1 98.56 209 GLU A O 1
ATOM 1637 N N . MET A 1 210 ? 17.062 -23.094 -3.834 1 98.44 210 MET A N 1
ATOM 1638 C CA . MET A 1 210 ? 15.664 -22.672 -3.654 1 98.44 210 MET A CA 1
ATOM 1639 C C . MET A 1 210 ? 15.031 -23.406 -2.471 1 98.44 210 MET A C 1
ATOM 1641 O O . MET A 1 210 ? 14.43 -22.766 -1.603 1 98.44 210 MET A O 1
ATOM 1645 N N . MET A 1 211 ? 15.195 -24.656 -2.396 1 97.62 211 MET A N 1
ATOM 1646 C CA . MET A 1 211 ? 14.562 -25.469 -1.352 1 97.62 211 MET A CA 1
ATOM 1647 C C . MET A 1 211 ? 15.117 -25.109 0.021 1 97.62 211 MET A C 1
ATOM 1649 O O . MET A 1 211 ? 14.367 -25.016 0.996 1 97.62 211 MET A O 1
ATOM 1653 N N . ASP A 1 212 ? 16.406 -24.906 0.082 1 98.19 212 ASP A N 1
ATOM 1654 C CA . ASP A 1 212 ? 17.047 -24.484 1.33 1 98.19 212 ASP A CA 1
ATOM 1655 C C . ASP A 1 212 ? 16.5 -23.141 1.797 1 98.19 212 ASP A C 1
ATOM 1657 O O . ASP A 1 212 ? 16.141 -22.969 2.967 1 98.19 212 ASP A O 1
ATOM 1661 N N . SER A 1 213 ? 16.422 -22.234 0.907 1 98.38 213 SER A N 1
ATOM 1662 C CA . SER A 1 213 ? 15.945 -20.891 1.209 1 98.38 213 SER A CA 1
ATOM 1663 C C . SER A 1 213 ? 14.484 -20.891 1.632 1 98.38 213 SER A C 1
ATOM 1665 O O . SER A 1 213 ? 14.117 -20.281 2.637 1 98.38 213 SER A O 1
ATOM 1667 N N . CYS A 1 214 ? 13.586 -21.578 0.884 1 98.06 214 CYS A N 1
ATOM 1668 C CA . CYS A 1 214 ? 12.156 -21.641 1.179 1 98.06 214 CYS A CA 1
ATOM 1669 C C . CYS A 1 214 ? 11.914 -22.281 2.545 1 98.06 214 CYS A C 1
ATOM 1671 O O . CYS A 1 214 ? 11.031 -21.844 3.285 1 98.06 214 CYS A O 1
ATOM 1673 N N . GLY A 1 215 ? 12.727 -23.25 2.883 1 97.5 215 GLY A N 1
ATOM 1674 C CA . GLY A 1 215 ? 12.57 -23.938 4.148 1 97.5 215 GLY A CA 1
ATOM 1675 C C . GLY A 1 215 ? 12.758 -23.047 5.355 1 97.5 215 GLY A C 1
ATOM 1676 O O . GLY A 1 215 ? 12.305 -23.375 6.453 1 97.5 215 GLY A O 1
ATOM 1677 N N . ARG A 1 216 ? 13.359 -21.938 5.168 1 97.56 216 ARG A N 1
ATOM 1678 C CA . ARG A 1 216 ? 13.664 -21.031 6.273 1 97.56 216 ARG A CA 1
ATOM 1679 C C . ARG A 1 216 ? 12.461 -20.156 6.621 1 97.56 216 ARG A C 1
ATOM 1681 O O . ARG A 1 216 ? 12.406 -19.578 7.707 1 97.56 216 ARG A O 1
ATOM 1688 N N . PHE A 1 217 ? 11.492 -20 5.691 1 98.25 217 PHE A N 1
ATOM 1689 C CA . PHE A 1 217 ? 10.445 -19.047 6.031 1 98.25 217 PHE A CA 1
ATOM 1690 C C . PHE A 1 217 ? 9.086 -19.531 5.559 1 98.25 217 PHE A C 1
ATOM 1692 O O . PHE A 1 217 ? 8.055 -18.922 5.852 1 98.25 217 PHE A O 1
ATOM 1699 N N . ILE A 1 218 ? 8.992 -20.594 4.793 1 98 218 ILE A N 1
ATOM 1700 C CA . ILE A 1 218 ? 7.711 -21.094 4.309 1 98 218 ILE A CA 1
ATOM 1701 C C . ILE A 1 218 ? 7.266 -22.281 5.168 1 98 218 ILE A C 1
ATOM 1703 O O . ILE A 1 218 ? 8.078 -23.141 5.512 1 98 218 ILE A O 1
ATOM 1707 N N . ASP A 1 219 ? 6.062 -22.344 5.605 1 97 219 ASP A N 1
ATOM 1708 C CA . ASP A 1 219 ? 5.398 -23.516 6.148 1 97 219 ASP A CA 1
ATOM 1709 C C . ASP A 1 219 ? 4.754 -24.344 5.039 1 97 219 ASP A C 1
ATOM 1711 O O . ASP A 1 219 ? 3.609 -24.094 4.652 1 97 219 ASP A O 1
ATOM 1715 N N . PHE A 1 220 ? 5.352 -25.359 4.609 1 95.12 220 PHE A N 1
ATOM 1716 C CA . PHE A 1 220 ? 4.941 -26.109 3.43 1 95.12 220 PHE A CA 1
ATOM 1717 C C . PHE A 1 220 ? 3.67 -26.906 3.709 1 95.12 220 PHE A C 1
ATOM 1719 O O . PHE A 1 220 ? 2.977 -27.328 2.779 1 95.12 220 PHE A O 1
ATOM 1726 N N . ASP A 1 221 ? 3.332 -27.078 4.945 1 95.69 221 ASP A N 1
ATOM 1727 C CA . ASP A 1 221 ? 2.107 -27.781 5.305 1 95.69 221 ASP A CA 1
ATOM 1728 C C . ASP A 1 221 ? 0.886 -26.891 5.152 1 95.69 221 ASP A C 1
ATOM 1730 O O . ASP A 1 221 ? -0.252 -27.359 5.172 1 95.69 221 ASP A O 1
ATOM 1734 N N . LYS A 1 222 ? 1.172 -25.625 4.941 1 97 222 LYS A N 1
ATOM 1735 C CA . LYS A 1 222 ? 0.059 -24.672 4.961 1 97 222 LYS A CA 1
ATOM 1736 C C . LYS A 1 222 ? -0 -23.875 3.666 1 97 222 LYS A C 1
ATOM 1738 O O . LYS A 1 222 ? -0.846 -22.984 3.52 1 97 222 LYS A O 1
ATOM 1743 N N . ILE A 1 223 ? 0.828 -24.141 2.777 1 98.12 223 ILE A N 1
ATOM 1744 C CA . ILE A 1 223 ? 0.961 -23.328 1.574 1 98.12 223 ILE A CA 1
ATOM 1745 C C . ILE A 1 223 ? -0.115 -23.719 0.564 1 98.12 223 ILE A C 1
ATOM 1747 O O . ILE A 1 223 ? -0.528 -24.891 0.507 1 98.12 223 ILE A O 1
ATOM 1751 N N . ASP A 1 224 ? -0.705 -22.781 -0.176 1 98.62 224 ASP A N 1
ATOM 1752 C CA . ASP A 1 224 ? -1.458 -22.984 -1.41 1 98.62 224 ASP A CA 1
ATOM 1753 C C . ASP A 1 224 ? -0.687 -22.453 -2.617 1 98.62 224 ASP A C 1
ATOM 1755 O O . ASP A 1 224 ? -0.181 -21.344 -2.594 1 98.62 224 ASP A O 1
ATOM 1759 N N . VAL A 1 225 ? -0.514 -23.25 -3.633 1 98.75 225 VAL A N 1
ATOM 1760 C CA . VAL A 1 225 ? 0.069 -22.844 -4.906 1 98.75 225 VAL A CA 1
ATOM 1761 C C . VAL A 1 225 ? -0.938 -23.062 -6.031 1 98.75 225 VAL A C 1
ATOM 1763 O O . VAL A 1 225 ? -1.447 -24.172 -6.203 1 98.75 225 VAL A O 1
ATOM 1766 N N . VAL A 1 226 ? -1.239 -22.047 -6.781 1 98.69 226 VAL A N 1
ATOM 1767 C CA . VAL A 1 226 ? -2.275 -22.094 -7.809 1 98.69 226 VAL A CA 1
ATOM 1768 C C . VAL A 1 226 ? -1.727 -21.547 -9.125 1 98.69 226 VAL A C 1
ATOM 1770 O O . VAL A 1 226 ? -1.528 -20.344 -9.266 1 98.69 226 VAL A O 1
ATOM 1773 N N . PRO A 1 227 ? -1.446 -22.453 -10.109 1 98.69 227 PRO A N 1
ATOM 1774 C CA . PRO A 1 227 ? -1.166 -21.922 -11.453 1 98.69 227 PRO A CA 1
ATOM 1775 C C . PRO A 1 227 ? -2.363 -21.203 -12.062 1 98.69 227 PRO A C 1
ATOM 1777 O O . PRO A 1 227 ? -3.486 -21.703 -12.016 1 98.69 227 PRO A O 1
ATOM 1780 N N . THR A 1 228 ? -2.113 -20 -12.617 1 98.5 228 THR A N 1
ATOM 1781 C CA . THR A 1 228 ? -3.215 -19.203 -13.156 1 98.5 228 THR A CA 1
ATOM 1782 C C . THR A 1 228 ? -2.803 -18.531 -14.461 1 98.5 228 THR A C 1
ATOM 1784 O O . THR A 1 228 ? -1.613 -18.438 -14.773 1 98.5 228 THR A O 1
ATOM 1787 N N . SER A 1 229 ? -3.824 -18.172 -15.242 1 97.88 229 SER A N 1
ATOM 1788 C CA . SER A 1 229 ? -3.699 -17.141 -16.266 1 97.88 229 SER A CA 1
ATOM 1789 C C . SER A 1 229 ? -3.867 -15.75 -15.656 1 97.88 229 SER A C 1
ATOM 1791 O O . SER A 1 229 ? -4.773 -15.523 -14.852 1 97.88 229 SER A O 1
ATOM 1793 N N . GLN A 1 230 ? -3.004 -14.875 -16 1 98.12 230 GLN A N 1
ATOM 1794 C CA . GLN A 1 230 ? -3.084 -13.492 -15.539 1 98.12 230 GLN A CA 1
ATOM 1795 C C . GLN A 1 230 ? -3.605 -12.57 -16.641 1 98.12 230 GLN A C 1
ATOM 1797 O O . GLN A 1 230 ? -3.18 -12.672 -17.797 1 98.12 230 GLN A O 1
ATOM 1802 N N . TYR A 1 231 ? -4.516 -11.742 -16.328 1 97.56 231 TYR A N 1
ATOM 1803 C CA . TYR A 1 231 ? -5.051 -10.688 -17.188 1 97.56 231 TYR A CA 1
ATOM 1804 C C . TYR A 1 231 ? -4.977 -9.336 -16.484 1 97.56 231 TYR A C 1
ATOM 1806 O O . TYR A 1 231 ? -5.723 -9.062 -15.547 1 97.56 231 TYR A O 1
ATOM 1814 N N . VAL A 1 232 ? -4.066 -8.469 -16.953 1 97.06 232 VAL A N 1
ATOM 1815 C CA . VAL A 1 232 ? -4.035 -7.086 -16.484 1 97.06 232 VAL A CA 1
ATOM 1816 C C . VAL A 1 232 ? -5.055 -6.258 -17.266 1 97.06 232 VAL A C 1
ATOM 1818 O O . VAL A 1 232 ? -4.773 -5.809 -18.391 1 97.06 232 VAL A O 1
ATOM 1821 N N . VAL A 1 233 ? -6.168 -6.051 -16.688 1 97.38 233 VAL A N 1
ATOM 1822 C CA . VAL A 1 233 ? -7.258 -5.379 -17.391 1 97.38 233 VAL A CA 1
ATOM 1823 C C . VAL A 1 233 ? -6.977 -3.881 -17.469 1 97.38 233 VAL A C 1
ATOM 1825 O O . VAL A 1 233 ? -7.18 -3.264 -18.516 1 97.38 233 VAL A O 1
ATOM 1828 N N . LYS A 1 234 ? -6.516 -3.307 -16.406 1 96.19 234 LYS A N 1
ATOM 1829 C CA . LYS A 1 234 ? -6.016 -1.937 -16.328 1 96.19 234 LYS A CA 1
ATOM 1830 C C . LYS A 1 234 ? -4.812 -1.847 -15.398 1 96.19 234 LYS A C 1
ATOM 1832 O O . LYS A 1 234 ? -4.914 -2.172 -14.211 1 96.19 234 LYS A O 1
ATOM 1837 N N . ALA A 1 235 ? -3.693 -1.416 -15.898 1 93.62 235 ALA A N 1
ATOM 1838 C CA . ALA A 1 235 ? -2.496 -1.217 -15.086 1 93.62 235 ALA A CA 1
ATOM 1839 C C . ALA A 1 235 ? -2.58 0.087 -14.297 1 93.62 235 ALA A C 1
ATOM 1841 O O . ALA A 1 235 ? -3.133 1.078 -14.781 1 93.62 235 ALA A O 1
ATOM 1842 N N . VAL A 1 236 ? -2.057 0.09 -13.062 1 88.62 236 VAL A N 1
ATOM 1843 C CA . VAL A 1 236 ? -2.072 1.286 -12.227 1 88.62 236 VAL A CA 1
ATOM 1844 C C . VAL A 1 236 ? -1.166 2.354 -12.836 1 88.62 236 VAL A C 1
ATOM 1846 O O . VAL A 1 236 ? -1.474 3.547 -12.773 1 88.62 236 VAL A O 1
ATOM 1849 N N . ARG A 1 237 ? 0.116 1.768 -13.156 1 73.06 237 ARG A N 1
ATOM 1850 C CA . ARG A 1 237 ? 1.12 2.652 -13.734 1 73.06 237 ARG A CA 1
ATOM 1851 C C . ARG A 1 237 ? 1.125 2.551 -15.258 1 73.06 237 ARG A C 1
ATOM 1853 O O . ARG A 1 237 ? 0.854 1.484 -15.812 1 73.06 237 ARG A O 1
ATOM 1860 N N . GLY A 1 238 ? 0.89 3.561 -16.031 1 55.44 238 GLY A N 1
ATOM 1861 C CA . GLY A 1 238 ? 1.004 3.564 -17.484 1 55.44 238 GLY A CA 1
ATOM 1862 C C . GLY A 1 238 ? 0.226 4.688 -18.141 1 55.44 238 GLY A C 1
ATOM 1863 O O . GLY A 1 238 ? -0.62 5.32 -17.516 1 55.44 238 GLY A O 1
ATOM 1864 N N . MET B 1 1 ? 3.172 -1.32 -6.176 1 92.44 1 MET B N 1
ATOM 1865 C CA . MET B 1 1 ? 4.012 -0.228 -5.691 1 92.44 1 MET B CA 1
ATOM 1866 C C . MET B 1 1 ? 3.832 -0.028 -4.191 1 92.44 1 MET B C 1
ATOM 1868 O O . MET B 1 1 ? 2.764 -0.306 -3.646 1 92.44 1 MET B O 1
ATOM 1872 N N . GLU B 1 2 ? 4.961 0.302 -3.582 1 97.88 2 GLU B N 1
ATOM 1873 C CA . GLU B 1 2 ? 4.977 0.586 -2.15 1 97.88 2 GLU B CA 1
ATOM 1874 C C . GLU B 1 2 ? 5.219 2.068 -1.884 1 97.88 2 GLU B C 1
ATOM 1876 O O . GLU B 1 2 ? 5.984 2.717 -2.604 1 97.88 2 GLU B O 1
ATOM 1881 N N . LYS B 1 3 ? 4.523 2.596 -0.88 1 98.62 3 LYS B N 1
ATOM 1882 C CA . LYS B 1 3 ? 4.73 3.973 -0.445 1 98.62 3 LYS B CA 1
ATOM 1883 C C . LYS B 1 3 ? 5.609 4.031 0.8 1 98.62 3 LYS B C 1
ATOM 1885 O O . LYS B 1 3 ? 5.312 3.391 1.81 1 98.62 3 LYS B O 1
ATOM 1890 N N . ILE B 1 4 ? 6.68 4.781 0.71 1 98.88 4 ILE B N 1
ATOM 1891 C CA . ILE B 1 4 ? 7.574 5.047 1.833 1 98.88 4 ILE B CA 1
ATOM 1892 C C . ILE B 1 4 ? 7.48 6.516 2.232 1 98.88 4 ILE B C 1
ATOM 1894 O O . ILE B 1 4 ? 7.523 7.402 1.376 1 98.88 4 ILE B O 1
ATOM 1898 N N . MET B 1 5 ? 7.297 6.746 3.488 1 98.94 5 MET B N 1
ATOM 1899 C CA . MET B 1 5 ? 7.32 8.109 4.016 1 98.94 5 MET B CA 1
ATOM 1900 C C . MET B 1 5 ? 8.555 8.336 4.879 1 98.94 5 MET B C 1
ATOM 1902 O O . MET B 1 5 ? 8.734 7.68 5.906 1 98.94 5 MET B O 1
ATOM 1906 N N . TYR B 1 6 ? 9.414 9.234 4.477 1 98.94 6 TYR B N 1
ATOM 1907 C CA . TYR B 1 6 ? 10.562 9.672 5.258 1 98.94 6 TYR B CA 1
ATOM 1908 C C . TYR B 1 6 ? 10.219 10.898 6.094 1 98.94 6 TYR B C 1
ATOM 1910 O O . TYR B 1 6 ? 9.797 11.922 5.555 1 98.94 6 TYR B O 1
ATOM 1918 N N . VAL B 1 7 ? 10.344 10.773 7.34 1 98.88 7 VAL B N 1
ATOM 1919 C CA . VAL B 1 7 ? 10.25 11.922 8.234 1 98.88 7 VAL B CA 1
ATOM 1920 C C . VAL B 1 7 ? 11.609 12.602 8.352 1 98.88 7 VAL B C 1
ATOM 1922 O O . VAL B 1 7 ? 12.633 11.93 8.539 1 98.88 7 VAL B O 1
ATOM 1925 N N . LEU B 1 8 ? 11.609 13.898 8.219 1 98.44 8 LEU B N 1
ATOM 1926 C CA . LEU B 1 8 ? 12.867 14.617 8.07 1 98.44 8 LEU B CA 1
ATOM 1927 C C . LEU B 1 8 ? 13.078 15.578 9.234 1 98.44 8 LEU B C 1
ATOM 1929 O O . LEU B 1 8 ? 12.148 16.281 9.641 1 98.44 8 LEU B O 1
ATOM 1933 N N . TRP B 1 9 ? 14.273 15.594 9.75 1 97.5 9 TRP B N 1
ATOM 1934 C CA . TRP B 1 9 ? 14.75 16.609 10.688 1 97.5 9 TRP B CA 1
ATOM 1935 C C . TRP B 1 9 ? 15.891 17.422 10.078 1 97.5 9 TRP B C 1
ATOM 1937 O O . TRP B 1 9 ? 16.922 16.875 9.703 1 97.5 9 TRP B O 1
ATOM 1947 N N . ARG B 1 10 ? 15.672 18.641 9.984 1 95.44 10 ARG B N 1
ATOM 1948 C CA . ARG B 1 10 ? 16.609 19.562 9.352 1 95.44 10 ARG B CA 1
ATOM 1949 C C . ARG B 1 10 ? 17.812 19.844 10.266 1 95.44 10 ARG B C 1
ATOM 1951 O O . ARG B 1 10 ? 17.656 19.922 11.484 1 95.44 10 ARG B O 1
ATOM 1958 N N . ASP B 1 11 ? 19 20.016 9.633 1 94.5 11 ASP B N 1
ATOM 1959 C CA . ASP B 1 11 ? 20.125 20.609 10.359 1 94.5 11 ASP B CA 1
ATOM 1960 C C . ASP B 1 11 ? 19.797 22.031 10.828 1 94.5 11 ASP B C 1
ATOM 1962 O O . ASP B 1 11 ? 19.5 22.906 10.008 1 94.5 11 ASP B O 1
ATOM 1966 N N . THR B 1 12 ? 19.938 22.281 12.07 1 91.25 12 THR B N 1
ATOM 1967 C CA . THR B 1 12 ? 19.547 23.562 12.648 1 91.25 12 THR B CA 1
ATOM 1968 C C . THR B 1 12 ? 20.391 24.688 12.078 1 91.25 12 THR B C 1
ATOM 1970 O O . THR B 1 12 ? 20 25.859 12.133 1 91.25 12 THR B O 1
ATOM 1973 N N . GLN B 1 13 ? 21.5 24.344 11.523 1 92.94 13 GLN B N 1
ATOM 1974 C CA . GLN B 1 13 ? 22.375 25.359 10.938 1 92.94 13 GLN B CA 1
ATOM 1975 C C . GLN B 1 13 ? 21.938 25.719 9.523 1 92.94 13 GLN B C 1
ATOM 1977 O O . GLN B 1 13 ? 22.375 26.719 8.969 1 92.94 13 GLN B O 1
ATOM 1982 N N . ALA B 1 14 ? 21.078 24.906 8.961 1 91.06 14 ALA B N 1
ATOM 1983 C CA . ALA B 1 14 ? 20.609 25.188 7.609 1 91.06 14 ALA B CA 1
ATOM 1984 C C . ALA B 1 14 ? 19.422 26.156 7.633 1 91.06 14 ALA B C 1
ATOM 1986 O O . ALA B 1 14 ? 18.469 25.953 8.375 1 91.06 14 ALA B O 1
ATOM 1987 N N . ALA B 1 15 ? 19.5 27.172 6.793 1 90.69 15 ALA B N 1
ATOM 1988 C CA . ALA B 1 15 ? 18.375 28.094 6.68 1 90.69 15 ALA B CA 1
ATOM 1989 C C . ALA B 1 15 ? 17.125 27.375 6.172 1 90.69 15 ALA B C 1
ATOM 1991 O O . ALA B 1 15 ? 17.203 26.609 5.207 1 90.69 15 ALA B O 1
ATOM 1992 N N . PRO B 1 16 ? 16.016 27.625 6.816 1 88.25 16 PRO B N 1
ATOM 1993 C CA . PRO B 1 16 ? 14.789 26.891 6.469 1 88.25 16 PRO B CA 1
ATOM 1994 C C . PRO B 1 16 ? 14.438 27 4.988 1 88.25 16 PRO B C 1
ATOM 1996 O O . PRO B 1 16 ? 14.078 26.016 4.355 1 88.25 16 PRO B O 1
ATOM 1999 N N . ASP B 1 17 ? 14.547 28.203 4.43 1 89.31 17 ASP B N 1
ATOM 2000 C CA . ASP B 1 17 ? 14.172 28.406 3.033 1 89.31 17 ASP B CA 1
ATOM 2001 C C . ASP B 1 17 ? 15.094 27.641 2.094 1 89.31 17 ASP B C 1
ATOM 2003 O O . ASP B 1 17 ? 14.641 27.047 1.11 1 89.31 17 ASP B O 1
ATOM 2007 N N . GLN B 1 18 ? 16.328 27.75 2.383 1 92.25 18 GLN B N 1
ATOM 2008 C CA . GLN B 1 18 ? 17.312 27.031 1.57 1 92.25 18 GLN B CA 1
ATOM 2009 C C . GLN B 1 18 ? 17.109 25.516 1.687 1 92.25 18 GLN B C 1
ATOM 2011 O O . GLN B 1 18 ? 17.219 24.797 0.695 1 92.25 18 GLN B O 1
ATOM 2016 N N . TRP B 1 19 ? 16.859 25.078 2.914 1 94.19 19 TRP B N 1
ATOM 2017 C CA . TRP B 1 19 ? 16.625 23.656 3.145 1 94.19 19 TRP B CA 1
ATOM 2018 C C . TRP B 1 19 ? 15.398 23.172 2.377 1 94.19 19 TRP B C 1
ATOM 2020 O O . TRP B 1 19 ? 15.422 22.125 1.737 1 94.19 19 TRP B O 1
ATOM 2030 N N . SER B 1 20 ? 14.352 23.953 2.436 1 94.56 20 SER B N 1
ATOM 2031 C CA . SER B 1 20 ? 13.133 23.641 1.704 1 94.56 20 SER B CA 1
ATOM 2032 C C . SER B 1 20 ? 13.414 23.469 0.215 1 94.56 20 SER B C 1
ATOM 2034 O O . SER B 1 20 ? 12.93 22.516 -0.404 1 94.56 20 SER B O 1
ATOM 2036 N N . ARG B 1 21 ? 14.188 24.312 -0.359 1 94.38 21 ARG B N 1
ATOM 2037 C CA . ARG B 1 21 ? 14.539 24.234 -1.773 1 94.38 21 ARG B CA 1
ATOM 2038 C C . ARG B 1 21 ? 15.352 22.969 -2.062 1 94.38 21 ARG B C 1
ATOM 2040 O O . ARG B 1 21 ? 15.148 22.312 -3.084 1 94.38 21 ARG B O 1
ATOM 2047 N N . THR B 1 22 ? 16.234 22.688 -1.144 1 95.81 22 THR B N 1
ATOM 2048 C CA . THR B 1 22 ? 17.078 21.516 -1.307 1 95.81 22 THR B CA 1
ATOM 2049 C C . THR B 1 22 ? 16.219 20.25 -1.341 1 95.81 22 THR B C 1
ATOM 2051 O O . THR B 1 22 ? 16.438 19.375 -2.184 1 95.81 22 THR B O 1
ATOM 2054 N N . VAL B 1 23 ? 15.227 20.125 -0.487 1 97.31 23 VAL B N 1
ATOM 2055 C CA . VAL B 1 23 ? 14.406 18.938 -0.392 1 97.31 23 VAL B CA 1
ATOM 2056 C C . VAL B 1 23 ? 13.484 18.844 -1.608 1 97.31 23 VAL B C 1
ATOM 2058 O O . VAL B 1 23 ? 13.406 17.797 -2.258 1 97.31 23 VAL B O 1
ATOM 2061 N N . ARG B 1 24 ? 12.844 19.922 -2.031 1 96.06 24 ARG B N 1
ATOM 2062 C CA . ARG B 1 24 ? 11.812 19.859 -3.057 1 96.06 24 ARG B CA 1
ATOM 2063 C C . ARG B 1 24 ? 12.422 19.797 -4.453 1 96.06 24 ARG B C 1
ATOM 2065 O O . ARG B 1 24 ? 11.75 19.438 -5.418 1 96.06 24 ARG B O 1
ATOM 2072 N N . ALA B 1 25 ? 13.688 20.25 -4.566 1 95.44 25 ALA B N 1
ATOM 2073 C CA . ALA B 1 25 ? 14.328 20.234 -5.879 1 95.44 25 ALA B CA 1
ATOM 2074 C C . ALA B 1 25 ? 15.398 19.156 -5.953 1 95.44 25 ALA B C 1
ATOM 2076 O O . ALA B 1 25 ? 15.148 18.062 -6.469 1 95.44 25 ALA B O 1
ATOM 2077 N N . GLN B 1 26 ? 16.516 19.344 -5.18 1 96.69 26 GLN B N 1
ATOM 2078 C CA . GLN B 1 26 ? 17.656 18.438 -5.277 1 96.69 26 GLN B CA 1
ATOM 2079 C C . GLN B 1 26 ? 17.266 17.016 -4.863 1 96.69 26 GLN B C 1
ATOM 2081 O O . GLN B 1 26 ? 17.484 16.062 -5.613 1 96.69 26 GLN B O 1
ATOM 2086 N N . LEU B 1 27 ? 16.719 16.844 -3.699 1 98.44 27 LEU B N 1
ATOM 2087 C CA . LEU B 1 27 ? 16.359 15.508 -3.227 1 98.44 27 LEU B CA 1
ATOM 2088 C C . LEU B 1 27 ? 15.281 14.891 -4.121 1 98.44 27 LEU B C 1
ATOM 2090 O O . LEU B 1 27 ? 15.398 13.734 -4.523 1 98.44 27 LEU B O 1
ATOM 2094 N N . ALA B 1 28 ? 14.266 15.664 -4.398 1 98.38 28 ALA B N 1
ATOM 2095 C CA . ALA B 1 28 ? 13.18 15.156 -5.23 1 98.38 28 ALA B CA 1
ATOM 2096 C C . ALA B 1 28 ? 13.703 14.672 -6.582 1 98.38 28 ALA B C 1
ATOM 2098 O O . ALA B 1 28 ? 13.336 13.594 -7.047 1 98.38 28 ALA B O 1
ATOM 2099 N N . ASP B 1 29 ? 14.594 15.469 -7.203 1 97.81 29 ASP B N 1
ATOM 2100 C CA . ASP B 1 29 ? 15.18 15.094 -8.484 1 97.81 29 ASP B CA 1
ATOM 2101 C C . ASP B 1 29 ? 15.969 13.789 -8.367 1 97.81 29 ASP B C 1
ATOM 2103 O O . ASP B 1 29 ? 15.898 12.93 -9.25 1 97.81 29 ASP B O 1
ATOM 2107 N N . LYS B 1 30 ? 16.734 13.719 -7.312 1 98.69 30 LYS B N 1
ATOM 2108 C CA . LYS B 1 30 ? 17.516 12.516 -7.094 1 98.69 30 LYS B CA 1
ATOM 2109 C C . LYS B 1 30 ? 16.625 11.289 -6.93 1 98.69 30 LYS B C 1
ATOM 2111 O O . LYS B 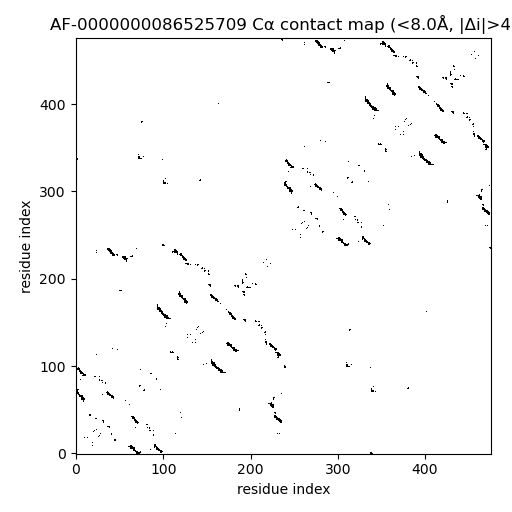1 30 ? 16.891 10.234 -7.504 1 98.69 30 LYS B O 1
ATOM 2116 N N . LEU B 1 31 ? 15.547 11.406 -6.18 1 98.81 31 LEU B N 1
ATOM 2117 C CA . LEU B 1 31 ? 14.617 10.305 -5.961 1 98.81 31 LEU B CA 1
ATOM 2118 C C . LEU B 1 31 ? 13.961 9.875 -7.27 1 98.81 31 LEU B C 1
ATOM 2120 O O . LEU B 1 31 ? 13.82 8.672 -7.531 1 98.81 31 LEU B O 1
ATOM 2124 N N . LEU B 1 32 ? 13.594 10.836 -8.086 1 98.31 32 LEU B N 1
ATOM 2125 C CA . LEU B 1 32 ? 13.023 10.523 -9.391 1 98.31 32 LEU B CA 1
ATOM 2126 C C . LEU B 1 32 ? 14.039 9.828 -10.281 1 98.31 32 LEU B C 1
ATOM 2128 O O . LEU B 1 32 ? 13.703 8.875 -10.984 1 98.31 32 LEU B O 1
ATOM 2132 N N . SER B 1 33 ? 15.297 10.266 -10.211 1 98.5 33 SER B N 1
ATOM 2133 C CA . SER B 1 33 ? 16.344 9.664 -11.031 1 98.5 33 SER B CA 1
ATOM 2134 C C . SER B 1 33 ? 16.609 8.227 -10.617 1 98.5 33 SER B C 1
ATOM 2136 O O . SER B 1 33 ? 17.078 7.418 -11.422 1 98.5 33 SER B O 1
ATOM 2138 N N . LEU B 1 34 ? 16.297 7.918 -9.383 1 98.5 34 LEU B N 1
ATOM 2139 C CA . LEU B 1 34 ? 16.484 6.57 -8.867 1 98.5 34 LEU B CA 1
ATOM 2140 C C . LEU B 1 34 ? 15.328 5.66 -9.266 1 98.5 34 LEU B C 1
ATOM 2142 O O . LEU B 1 34 ? 15.352 4.457 -8.984 1 98.5 34 LEU B O 1
ATOM 2146 N N . GLY B 1 35 ? 14.297 6.254 -9.883 1 96.81 35 GLY B N 1
ATOM 2147 C CA . GLY B 1 35 ? 13.234 5.426 -10.43 1 96.81 35 GLY B CA 1
ATOM 2148 C C . GLY B 1 35 ? 11.945 5.508 -9.625 1 96.81 35 GLY B C 1
ATOM 2149 O O . GLY B 1 35 ? 11.055 4.676 -9.789 1 96.81 35 GLY B O 1
ATOM 2150 N N . ALA B 1 36 ? 11.844 6.469 -8.703 1 97.88 36 ALA B N 1
ATOM 2151 C CA . ALA B 1 36 ? 10.586 6.645 -7.984 1 97.88 36 ALA B CA 1
ATOM 2152 C C . ALA B 1 36 ? 9.438 6.918 -8.953 1 97.88 36 ALA B C 1
ATOM 2154 O O . ALA B 1 36 ? 9.594 7.672 -9.914 1 97.88 36 ALA B O 1
ATOM 2155 N N . HIS B 1 37 ? 8.305 6.344 -8.664 1 96.94 37 HIS B N 1
ATOM 2156 C CA . HIS B 1 37 ? 7.117 6.527 -9.492 1 96.94 37 HIS B CA 1
ATOM 2157 C C . HIS B 1 37 ? 6.348 7.781 -9.086 1 96.94 37 HIS B C 1
ATOM 2159 O O . HIS B 1 37 ? 5.535 8.289 -9.867 1 96.94 37 HIS B O 1
ATOM 2165 N N . GLY B 1 38 ? 6.5 8.266 -7.961 1 96.88 38 GLY B N 1
ATOM 2166 C CA . GLY B 1 38 ? 5.93 9.477 -7.391 1 96.88 38 GLY B CA 1
ATOM 2167 C C . GLY B 1 38 ? 6.773 10.062 -6.273 1 96.88 38 GLY B C 1
ATOM 2168 O O . GLY B 1 38 ? 7.457 9.328 -5.555 1 96.88 38 GLY B O 1
ATOM 2169 N N . VAL B 1 39 ? 6.789 11.336 -6.152 1 98.44 39 VAL B N 1
ATOM 2170 C CA . VAL B 1 39 ? 7.5 12.039 -5.09 1 98.44 39 VAL B CA 1
ATOM 2171 C C . VAL B 1 39 ? 6.66 13.211 -4.594 1 98.44 39 VAL B C 1
ATOM 2173 O O . VAL B 1 39 ? 6.18 14.023 -5.391 1 98.44 39 VAL B O 1
ATOM 2176 N N . GLN B 1 40 ? 6.402 13.273 -3.326 1 98.25 40 GLN B N 1
ATOM 2177 C CA . GLN B 1 40 ? 5.742 14.383 -2.654 1 98.25 40 GLN B CA 1
ATOM 2178 C C . GLN B 1 40 ? 6.59 14.914 -1.499 1 98.25 40 GLN B C 1
ATOM 2180 O O . GLN B 1 40 ? 7.145 14.133 -0.723 1 98.25 40 GLN B O 1
ATOM 2185 N N . VAL B 1 41 ? 6.723 16.203 -1.437 1 98.44 41 VAL B N 1
ATOM 2186 C CA . VAL B 1 41 ? 7.488 16.844 -0.375 1 98.44 41 VAL B CA 1
ATOM 2187 C C . VAL B 1 41 ? 6.57 17.734 0.459 1 98.44 41 VAL B C 1
ATOM 2189 O O . VAL B 1 41 ? 5.762 18.484 -0.088 1 98.44 41 VAL B O 1
ATOM 2192 N N . ASN B 1 42 ? 6.605 17.609 1.721 1 98.62 42 ASN B N 1
ATOM 2193 C CA . ASN B 1 42 ? 5.996 18.531 2.684 1 98.62 42 ASN B CA 1
ATOM 2194 C C . ASN B 1 42 ? 7.047 19.172 3.588 1 98.62 42 ASN B C 1
ATOM 2196 O O . ASN B 1 42 ? 7.812 18.469 4.25 1 98.62 42 ASN B O 1
ATOM 2200 N N . VAL B 1 43 ? 7.082 20.469 3.648 1 97.88 43 VAL B N 1
ATOM 2201 C CA . VAL B 1 43 ? 8.086 21.141 4.469 1 97.88 43 VAL B CA 1
ATOM 2202 C C . VAL B 1 43 ? 7.441 22.266 5.27 1 97.88 43 VAL B C 1
ATOM 2204 O O . VAL B 1 43 ? 6.535 22.938 4.777 1 97.88 43 VAL B O 1
ATOM 2207 N N . ALA B 1 44 ? 7.938 22.438 6.449 1 95.56 44 ALA B N 1
ATOM 2208 C CA . ALA B 1 44 ? 7.582 23.609 7.227 1 95.56 44 ALA B CA 1
ATOM 2209 C C . ALA B 1 44 ? 8.391 24.828 6.777 1 95.56 44 ALA B C 1
ATOM 2211 O O . ALA B 1 44 ? 9.562 24.969 7.125 1 95.56 44 ALA B O 1
ATOM 2212 N N . ASP B 1 45 ? 7.758 25.703 5.961 1 93.44 45 ASP B N 1
ATOM 2213 C CA . ASP B 1 45 ? 8.469 26.859 5.434 1 93.44 45 ASP B CA 1
ATOM 2214 C C . ASP B 1 45 ? 7.754 28.156 5.805 1 93.44 45 ASP B C 1
ATOM 2216 O O . ASP B 1 45 ? 6.859 28.156 6.652 1 93.44 45 ASP B O 1
ATOM 2220 N N . ALA B 1 46 ? 8.18 29.25 5.176 1 93.81 46 ALA B N 1
ATOM 2221 C CA . ALA B 1 46 ? 7.691 30.578 5.555 1 93.81 46 ALA B CA 1
ATOM 2222 C C . ALA B 1 46 ? 6.219 30.75 5.184 1 93.81 46 ALA B C 1
ATOM 2224 O O . ALA B 1 46 ? 5.477 31.453 5.867 1 93.81 46 ALA B O 1
ATOM 2225 N N . ASP B 1 47 ? 5.801 30.062 4.199 1 95.44 47 ASP B N 1
ATOM 2226 C CA . ASP B 1 47 ? 4.438 30.219 3.701 1 95.44 47 ASP B CA 1
ATOM 2227 C C . ASP B 1 47 ? 3.42 29.688 4.703 1 95.44 47 ASP B C 1
ATOM 2229 O O . ASP B 1 47 ? 2.246 30.062 4.664 1 95.44 47 ASP B O 1
ATOM 2233 N N . VAL B 1 48 ? 3.838 28.828 5.598 1 97.25 48 VAL B N 1
ATOM 2234 C CA . VAL B 1 48 ? 2.881 28.25 6.535 1 97.25 48 VAL B CA 1
ATOM 2235 C C . VAL B 1 48 ? 3.115 28.812 7.934 1 97.25 48 VAL B C 1
ATOM 2237 O O . VAL B 1 48 ? 2.559 28.312 8.914 1 97.25 48 VAL B O 1
ATOM 2240 N N . ALA B 1 49 ? 3.906 29.828 8.023 1 96.19 49 ALA B N 1
ATOM 2241 C CA . ALA B 1 49 ? 4.184 30.5 9.289 1 96.19 49 ALA B CA 1
ATOM 2242 C C . ALA B 1 49 ? 2.889 30.953 9.961 1 96.19 49 ALA B C 1
ATOM 2244 O O . ALA B 1 49 ? 2.764 30.891 11.188 1 96.19 49 ALA B O 1
ATOM 2245 N N . PRO B 1 50 ? 1.896 31.453 9.234 1 97.94 50 PRO B N 1
ATOM 2246 C CA . PRO B 1 50 ? 0.65 31.875 9.883 1 97.94 50 PRO B CA 1
ATOM 2247 C C . PRO B 1 50 ? -0.043 30.734 10.625 1 97.94 50 PRO B C 1
ATOM 2249 O O . PRO B 1 50 ? -0.861 30.984 11.508 1 97.94 50 PRO B O 1
ATOM 2252 N N . ALA B 1 51 ? 0.269 29.5 10.305 1 98.31 51 ALA B N 1
ATOM 2253 C CA . ALA B 1 51 ? -0.392 28.344 10.906 1 98.31 51 ALA B CA 1
ATOM 2254 C C . ALA B 1 51 ? 0.364 27.859 12.133 1 98.31 51 ALA B C 1
ATOM 2256 O O . ALA B 1 51 ? 0.101 26.766 12.641 1 98.31 51 ALA B O 1
ATOM 2257 N N . ALA B 1 52 ? 1.331 28.609 12.625 1 96.88 52 ALA B N 1
ATOM 2258 C CA . ALA B 1 52 ? 2.191 28.203 13.734 1 96.88 52 ALA B CA 1
ATOM 2259 C C . ALA B 1 52 ? 1.367 27.844 14.969 1 96.88 52 ALA B C 1
ATOM 2261 O O . ALA B 1 52 ? 1.751 26.953 15.742 1 96.88 52 ALA B O 1
ATOM 2262 N N . GLY B 1 53 ? 0.239 28.438 15.141 1 97.31 53 GLY B N 1
ATOM 2263 C CA . GLY B 1 53 ? -0.614 28.188 16.297 1 97.31 53 GLY B CA 1
ATOM 2264 C C . GLY B 1 53 ? -1.241 26.812 16.266 1 97.31 53 GLY B C 1
ATOM 2265 O O . GLY B 1 53 ? -1.745 26.328 17.297 1 97.31 53 GLY B O 1
ATOM 2266 N N . LEU B 1 54 ? -1.243 26.109 15.125 1 97.94 54 LEU B N 1
ATOM 2267 C CA . LEU B 1 54 ? -1.844 24.797 14.961 1 97.94 54 LEU B CA 1
ATOM 2268 C C . LEU B 1 54 ? -0.843 23.703 15.297 1 97.94 54 LEU B C 1
ATOM 2270 O O . LEU B 1 54 ? -1.221 22.531 15.453 1 97.94 54 LEU B O 1
ATOM 2274 N N . LYS B 1 55 ? 0.412 24.094 15.453 1 97.88 55 LYS B N 1
ATOM 2275 C CA . LYS B 1 55 ? 1.479 23.125 15.664 1 97.88 55 LYS B CA 1
ATOM 2276 C C . LYS B 1 55 ? 1.37 22.484 17.047 1 97.88 55 LYS B C 1
ATOM 2278 O O . LYS B 1 55 ? 1.101 23.172 18.031 1 97.88 55 LYS B O 1
ATOM 2283 N N . GLN B 1 56 ? 1.39 21.188 17.094 1 97.62 56 GLN B N 1
ATOM 2284 C CA . GLN B 1 56 ? 1.55 20.391 18.297 1 97.62 56 GLN B CA 1
ATOM 2285 C C . GLN B 1 56 ? 2.812 19.531 18.234 1 97.62 56 GLN B C 1
ATOM 2287 O O . GLN B 1 56 ? 3.016 18.797 17.281 1 97.62 56 GLN B O 1
ATOM 2292 N N . THR B 1 57 ? 3.711 19.609 19.281 1 97.19 57 THR B N 1
ATOM 2293 C CA . THR B 1 57 ? 5.004 18.938 19.234 1 97.19 57 THR B CA 1
ATOM 2294 C C . THR B 1 57 ? 5.148 17.969 20.391 1 97.19 57 THR B C 1
ATOM 2296 O O . THR B 1 57 ? 5.09 18.359 21.547 1 97.19 57 THR B O 1
ATOM 2299 N N . ASN B 1 58 ? 5.27 16.734 20.078 1 96.81 58 ASN B N 1
ATOM 2300 C CA . ASN B 1 58 ? 5.594 15.695 21.047 1 96.81 58 ASN B CA 1
ATOM 2301 C C . ASN B 1 58 ? 6.988 15.125 20.812 1 96.81 58 ASN B C 1
ATOM 2303 O O . ASN B 1 58 ? 7.684 14.758 21.766 1 96.81 58 ASN B O 1
ATOM 2307 N N . THR B 1 59 ? 7.367 14.977 19.594 1 95.12 59 THR B N 1
ATOM 2308 C CA . THR B 1 59 ? 8.695 14.508 19.203 1 95.12 59 THR B CA 1
ATOM 2309 C C . THR B 1 59 ? 9.703 15.648 19.234 1 95.12 59 THR B C 1
ATOM 2311 O O . THR B 1 59 ? 9.438 16.734 18.688 1 95.12 59 THR B O 1
ATOM 2314 N N . HIS B 1 60 ? 10.844 15.43 19.953 1 94.31 60 HIS B N 1
ATOM 2315 C CA . HIS B 1 60 ? 11.914 16.422 20 1 94.31 60 HIS B CA 1
ATOM 2316 C C . HIS B 1 60 ? 13.234 15.812 19.547 1 94.31 60 HIS B C 1
ATOM 2318 O O . HIS B 1 60 ? 13.609 14.719 19.984 1 94.31 60 HIS B O 1
ATOM 2324 N N . PRO B 1 61 ? 14.008 16.531 18.656 1 94.94 61 PRO B N 1
ATOM 2325 C CA . PRO B 1 61 ? 13.641 17.812 18.047 1 94.94 61 PRO B CA 1
ATOM 2326 C C . PRO B 1 61 ? 12.406 17.703 17.141 1 94.94 61 PRO B C 1
ATOM 2328 O O . PRO B 1 61 ? 12.055 16.594 16.719 1 94.94 61 PRO B O 1
ATOM 2331 N N . GLY B 1 62 ? 11.75 18.875 16.875 1 95.81 62 GLY B N 1
ATOM 2332 C CA . GLY B 1 62 ? 10.531 18.891 16.078 1 95.81 62 GLY B CA 1
ATOM 2333 C C . GLY B 1 62 ? 10.742 18.469 14.641 1 95.81 62 GLY B C 1
ATOM 2334 O O . GLY B 1 62 ? 11.82 18.672 14.078 1 95.81 62 GLY B O 1
ATOM 2335 N N . ILE B 1 63 ? 9.758 17.875 14.062 1 97.62 63 ILE B N 1
ATOM 2336 C CA . ILE B 1 63 ? 9.758 17.406 12.68 1 97.62 63 ILE B CA 1
ATOM 2337 C C . ILE B 1 63 ? 9.727 18.609 11.734 1 97.62 63 ILE B C 1
ATOM 2339 O O . ILE B 1 63 ? 8.945 19.547 11.93 1 97.62 63 ILE B O 1
ATOM 2343 N N . ASP B 1 64 ? 10.531 18.562 10.688 1 97.25 64 ASP B N 1
ATOM 2344 C CA . ASP B 1 64 ? 10.625 19.703 9.773 1 97.25 64 ASP B CA 1
ATOM 2345 C C . ASP B 1 64 ? 9.922 19.406 8.453 1 97.25 64 ASP B C 1
ATOM 2347 O O . ASP B 1 64 ? 9.648 20.312 7.672 1 97.25 64 ASP B O 1
ATOM 2351 N N . GLY B 1 65 ? 9.641 18.156 8.195 1 97.56 65 GLY B N 1
ATOM 2352 C CA . GLY B 1 65 ? 8.977 17.797 6.953 1 97.56 65 GLY B CA 1
ATOM 2353 C C . GLY B 1 65 ? 8.992 16.297 6.684 1 97.56 65 GLY B C 1
ATOM 2354 O O . GLY B 1 65 ? 9.391 15.516 7.543 1 97.56 65 GLY B O 1
ATOM 2355 N N . ILE B 1 66 ? 8.43 15.969 5.543 1 98.81 66 ILE B N 1
ATOM 2356 C CA . ILE B 1 66 ? 8.469 14.594 5.066 1 98.81 66 ILE B CA 1
ATOM 2357 C C . ILE B 1 66 ? 8.727 14.57 3.562 1 98.81 66 ILE B C 1
ATOM 2359 O O . ILE B 1 66 ? 8.531 15.578 2.879 1 98.81 66 ILE B O 1
ATOM 2363 N N . VAL B 1 67 ? 9.211 13.492 3.111 1 98.81 67 VAL B N 1
ATOM 2364 C CA . VAL B 1 67 ? 9.164 13.141 1.697 1 98.81 67 VAL B CA 1
ATOM 2365 C C . VAL B 1 67 ? 8.516 11.766 1.532 1 98.81 67 VAL B C 1
ATOM 2367 O O . VAL B 1 67 ? 8.891 10.812 2.213 1 98.81 67 VAL B O 1
ATOM 2370 N N . ALA B 1 68 ? 7.504 11.727 0.758 1 98.75 68 ALA B N 1
ATOM 2371 C CA . ALA B 1 68 ? 6.867 10.469 0.385 1 98.75 68 ALA B CA 1
ATOM 2372 C C . ALA B 1 68 ? 7.312 10.016 -1.004 1 98.75 68 ALA B C 1
ATOM 2374 O O . ALA B 1 68 ? 7.34 10.812 -1.942 1 98.75 68 ALA B O 1
ATOM 2375 N N . VAL B 1 69 ? 7.695 8.789 -1.113 1 98.62 69 VAL B N 1
ATOM 2376 C CA . VAL B 1 69 ? 8.133 8.234 -2.391 1 98.62 69 VAL B CA 1
ATOM 2377 C C . VAL B 1 69 ? 7.371 6.945 -2.686 1 98.62 69 VAL B C 1
ATOM 2379 O O . VAL B 1 69 ? 7.082 6.164 -1.776 1 98.62 69 VAL B O 1
ATOM 2382 N N . TRP B 1 70 ? 6.938 6.754 -3.891 1 98.12 70 TRP B N 1
ATOM 2383 C CA . TRP B 1 70 ? 6.344 5.516 -4.391 1 98.12 70 TRP B CA 1
ATOM 2384 C C . TRP B 1 70 ? 7.348 4.734 -5.234 1 98.12 70 TRP B C 1
ATOM 2386 O O . TRP B 1 70 ? 7.859 5.25 -6.23 1 98.12 70 TRP B O 1
ATOM 2396 N N . VAL B 1 71 ? 7.621 3.531 -4.801 1 97.88 71 VAL B N 1
ATOM 2397 C CA . VAL B 1 71 ? 8.672 2.73 -5.418 1 97.88 71 VAL B CA 1
ATOM 2398 C C . VAL B 1 71 ? 8.156 1.318 -5.688 1 97.88 71 VAL B C 1
ATOM 2400 O O . VAL B 1 71 ? 7.105 0.928 -5.176 1 97.88 71 VAL B O 1
ATOM 2403 N N . ASP B 1 72 ? 8.898 0.575 -6.473 1 97 72 ASP B N 1
ATOM 2404 C CA . ASP B 1 72 ? 8.539 -0.807 -6.77 1 97 72 ASP B CA 1
ATOM 2405 C C . ASP B 1 72 ? 8.648 -1.686 -5.527 1 97 72 ASP B C 1
ATOM 2407 O O . ASP B 1 72 ? 7.871 -2.629 -5.355 1 97 72 ASP B O 1
ATOM 2411 N N . SER B 1 73 ? 9.648 -1.395 -4.711 1 98.31 73 SER B N 1
ATOM 2412 C CA . SER B 1 73 ? 9.875 -2.26 -3.559 1 98.31 73 SER B CA 1
ATOM 2413 C C . SER B 1 73 ? 10.57 -1.503 -2.428 1 98.31 73 SER B C 1
ATOM 2415 O O . SER B 1 73 ? 11.539 -0.782 -2.66 1 98.31 73 SER B O 1
ATOM 2417 N N . ALA B 1 74 ? 10.078 -1.724 -1.228 1 98.19 74 ALA B N 1
ATOM 2418 C CA . ALA B 1 74 ? 10.688 -1.15 -0.028 1 98.19 74 ALA B CA 1
ATOM 2419 C C . ALA B 1 74 ? 11.695 -2.111 0.589 1 98.19 74 ALA B C 1
ATOM 2421 O O . ALA B 1 74 ? 12.25 -1.837 1.654 1 98.19 74 ALA B O 1
ATOM 2422 N N . ASN B 1 75 ? 11.859 -3.338 -0.034 1 97.94 75 ASN B N 1
ATOM 2423 C CA . ASN B 1 75 ? 12.906 -4.223 0.458 1 97.94 75 ASN B CA 1
ATOM 2424 C C . ASN B 1 75 ? 14.258 -3.514 0.506 1 97.94 75 ASN B C 1
ATOM 2426 O O . ASN B 1 75 ? 14.594 -2.752 -0.4 1 97.94 75 ASN B O 1
ATOM 2430 N N . ALA B 1 76 ? 15.016 -3.832 1.508 1 96.94 76 ALA B N 1
ATOM 2431 C CA . ALA B 1 76 ? 16.25 -3.104 1.779 1 96.94 76 ALA B CA 1
ATOM 2432 C C . ALA B 1 76 ? 17.156 -3.078 0.549 1 96.94 76 ALA B C 1
ATOM 2434 O O . ALA B 1 76 ? 17.75 -2.047 0.231 1 96.94 76 ALA B O 1
ATOM 2435 N N . MET B 1 77 ? 17.25 -4.133 -0.162 1 95 77 MET B N 1
ATOM 2436 C CA . MET B 1 77 ? 18.156 -4.234 -1.298 1 95 77 MET B CA 1
ATOM 2437 C C . MET B 1 77 ? 17.766 -3.248 -2.396 1 95 77 MET B C 1
ATOM 2439 O O . MET B 1 77 ? 18.641 -2.748 -3.117 1 95 77 MET B O 1
ATOM 2443 N N . PHE B 1 78 ? 16.547 -2.957 -2.535 1 97.44 78 PHE B N 1
ATOM 2444 C CA . PHE B 1 78 ? 16.078 -2.049 -3.578 1 97.44 78 PHE B CA 1
ATOM 2445 C C . PHE B 1 78 ? 15.938 -0.632 -3.035 1 97.44 78 PHE B C 1
ATOM 2447 O O . PHE B 1 78 ? 16.031 0.339 -3.789 1 97.44 78 PHE B O 1
ATOM 2454 N N . ARG B 1 79 ? 15.75 -0.471 -1.752 1 98 79 ARG B N 1
ATOM 2455 C CA . ARG B 1 79 ? 15.391 0.787 -1.103 1 98 79 ARG B CA 1
ATOM 2456 C C . ARG B 1 79 ? 16.641 1.573 -0.711 1 98 79 ARG B C 1
ATOM 2458 O O . ARG B 1 79 ? 16.594 2.801 -0.603 1 98 79 ARG B O 1
ATOM 2465 N N . GLN B 1 80 ? 17.781 0.927 -0.594 1 98 80 GLN B N 1
ATOM 2466 C CA . GLN B 1 80 ? 18.984 1.511 -0.005 1 98 80 GLN B CA 1
ATOM 2467 C C . GLN B 1 80 ? 19.391 2.787 -0.735 1 98 80 GLN B C 1
ATOM 2469 O O . GLN B 1 80 ? 19.719 3.791 -0.102 1 98 80 GLN B O 1
ATOM 2474 N N . PRO B 1 81 ? 19.344 2.826 -2.084 1 98.69 81 PRO B N 1
ATOM 2475 C CA . PRO B 1 81 ? 19.719 4.07 -2.762 1 98.69 81 PRO B CA 1
ATOM 2476 C C . PRO B 1 81 ? 18.812 5.238 -2.4 1 98.69 81 PRO B C 1
ATOM 2478 O O . PRO B 1 81 ? 19.25 6.387 -2.363 1 98.69 81 PRO B O 1
ATOM 2481 N N . PHE B 1 82 ? 17.578 5.016 -2.158 1 98.81 82 PHE B N 1
ATOM 2482 C CA . PHE B 1 82 ? 16.641 6.059 -1.74 1 98.81 82 PHE B CA 1
ATOM 2483 C C . PHE B 1 82 ? 16.969 6.551 -0.337 1 98.81 82 PHE B C 1
ATOM 2485 O O . PHE B 1 82 ? 17 7.758 -0.087 1 98.81 82 PHE B O 1
ATOM 2492 N N . ASP B 1 83 ? 17.25 5.574 0.567 1 98.56 83 ASP B N 1
ATOM 2493 C CA . ASP B 1 83 ? 17.688 5.949 1.91 1 98.56 83 ASP B CA 1
ATOM 2494 C C . ASP B 1 83 ? 18.922 6.844 1.858 1 98.56 83 ASP B C 1
ATOM 2496 O O . ASP B 1 83 ? 19 7.855 2.559 1 98.56 83 ASP B O 1
ATOM 2500 N N . ASP B 1 84 ? 19.844 6.426 1.006 1 98.56 84 ASP B N 1
ATOM 2501 C CA . ASP B 1 84 ? 21.094 7.168 0.892 1 98.56 84 ASP B CA 1
ATOM 2502 C C . ASP B 1 84 ? 20.844 8.586 0.381 1 98.56 84 ASP B C 1
ATOM 2504 O O . ASP B 1 84 ? 21.469 9.539 0.855 1 98.56 84 ASP B O 1
ATOM 2508 N N . ALA B 1 85 ? 19.984 8.695 -0.558 1 98.75 85 ALA B N 1
ATOM 2509 C CA . ALA B 1 85 ? 19.641 10.008 -1.099 1 98.75 85 ALA B CA 1
ATOM 2510 C C . ALA B 1 85 ? 19.062 10.906 -0.017 1 98.75 85 ALA B C 1
ATOM 2512 O O . ALA B 1 85 ? 19.406 12.086 0.078 1 98.75 85 ALA B O 1
ATOM 2513 N N . VAL B 1 86 ? 18.156 10.406 0.827 1 98.69 86 VAL B N 1
ATOM 2514 C CA . VAL B 1 86 ? 17.531 11.188 1.886 1 98.69 86 VAL B CA 1
ATOM 2515 C C . VAL B 1 86 ? 18.562 11.562 2.941 1 98.69 86 VAL B C 1
ATOM 2517 O O . VAL B 1 86 ? 18.625 12.719 3.381 1 98.69 86 VAL B O 1
ATOM 2520 N N . ARG B 1 87 ? 19.438 10.633 3.285 1 97.31 87 ARG B N 1
ATOM 2521 C CA . ARG B 1 87 ? 20.453 10.867 4.309 1 97.31 87 ARG B CA 1
ATOM 2522 C C . ARG B 1 87 ? 21.438 11.938 3.869 1 97.31 87 ARG B C 1
ATOM 2524 O O . ARG B 1 87 ? 22.062 12.594 4.703 1 97.31 87 ARG B O 1
ATOM 2531 N N . ALA B 1 88 ? 21.578 12.094 2.615 1 96.38 88 ALA B N 1
ATOM 2532 C CA . ALA B 1 88 ? 22.531 13.07 2.082 1 96.38 88 ALA B CA 1
ATOM 2533 C C . ALA B 1 88 ? 22.047 14.492 2.328 1 96.38 88 ALA B C 1
ATOM 2535 O O . ALA B 1 88 ? 22.828 15.445 2.279 1 96.38 88 ALA B O 1
ATOM 2536 N N . VAL B 1 89 ? 20.766 14.695 2.648 1 95.75 89 VAL B N 1
ATOM 2537 C CA . VAL B 1 89 ? 20.266 16.062 2.695 1 95.75 89 VAL B CA 1
ATOM 2538 C C . VAL B 1 89 ? 19.797 16.391 4.113 1 95.75 89 VAL B C 1
ATOM 2540 O O . VAL B 1 89 ? 19.469 17.547 4.41 1 95.75 89 VAL B O 1
ATOM 2543 N N . VAL B 1 90 ? 19.688 15.43 4.98 1 95.75 90 VAL B N 1
ATOM 2544 C CA . VAL B 1 90 ? 19.297 15.664 6.367 1 95.75 90 VAL B CA 1
ATOM 2545 C C . VAL B 1 90 ? 20.203 14.867 7.301 1 95.75 90 VAL B C 1
ATOM 2547 O O . VAL B 1 90 ? 20.641 13.766 6.961 1 95.75 90 VAL B O 1
ATOM 2550 N N . PRO B 1 91 ? 20.453 15.414 8.508 1 94.94 91 PRO B N 1
ATOM 2551 C CA . PRO B 1 91 ? 21.266 14.672 9.477 1 94.94 91 PRO B CA 1
ATOM 2552 C C . PRO B 1 91 ? 20.531 13.492 10.094 1 94.94 91 PRO B C 1
ATOM 2554 O O . PRO B 1 91 ? 21.156 12.523 10.531 1 94.94 91 PRO B O 1
ATOM 2557 N N . HIS B 1 92 ? 19.172 13.609 10.195 1 95.31 92 HIS B N 1
ATOM 2558 C CA . HIS B 1 92 ? 18.344 12.562 10.781 1 95.31 92 HIS B CA 1
ATOM 2559 C C . HIS B 1 92 ? 17.078 12.344 9.969 1 95.31 92 HIS B C 1
ATOM 2561 O O . HIS B 1 92 ? 16.484 13.305 9.461 1 95.31 92 HIS B O 1
ATOM 2567 N N . MET B 1 93 ? 16.766 11.062 9.805 1 97.94 93 MET B N 1
ATOM 2568 C CA . MET B 1 93 ? 15.516 10.695 9.141 1 97.94 93 MET B CA 1
ATOM 2569 C C . MET B 1 93 ? 14.969 9.383 9.703 1 97.94 93 MET B C 1
ATOM 2571 O O . MET B 1 93 ? 15.688 8.641 10.375 1 97.94 93 MET B O 1
ATOM 2575 N N . ALA B 1 94 ? 13.719 9.188 9.625 1 98.62 94 ALA B N 1
ATOM 2576 C CA . ALA B 1 94 ? 13.039 7.922 9.883 1 98.62 94 ALA B CA 1
ATOM 2577 C C . ALA B 1 94 ? 12.141 7.539 8.703 1 98.62 94 ALA B C 1
ATOM 2579 O O . ALA B 1 94 ? 11.461 8.391 8.125 1 98.62 94 ALA B O 1
ATOM 2580 N N . ALA B 1 95 ? 12.164 6.328 8.336 1 98.81 95 ALA B N 1
ATOM 2581 C CA . ALA B 1 95 ? 11.398 5.855 7.184 1 98.81 95 ALA B CA 1
ATOM 2582 C C . ALA B 1 95 ? 10.328 4.859 7.609 1 98.81 95 ALA B C 1
ATOM 2584 O O . ALA B 1 95 ? 10.562 4.027 8.492 1 98.81 95 ALA B O 1
ATOM 2585 N N . TYR B 1 96 ? 9.188 4.914 6.969 1 98.88 96 TYR B N 1
ATOM 2586 C CA . TYR B 1 96 ? 8.062 4.039 7.266 1 98.88 96 TYR B CA 1
ATOM 2587 C C . TYR B 1 96 ? 7.434 3.508 5.98 1 98.88 96 TYR B C 1
ATOM 2589 O O . TYR B 1 96 ? 7.254 4.254 5.016 1 98.88 96 TYR B O 1
ATOM 2597 N N . LEU B 1 97 ? 7.152 2.211 5.953 1 98.81 97 LEU B N 1
ATOM 2598 C CA . LEU B 1 97 ? 6.23 1.653 4.973 1 98.81 97 LEU B CA 1
ATOM 2599 C C . LEU B 1 97 ? 4.781 1.877 5.398 1 98.81 97 LEU B C 1
ATOM 2601 O O . LEU B 1 97 ? 4.418 1.605 6.543 1 98.81 97 LEU B O 1
ATOM 2605 N N . VAL B 1 98 ? 3.938 2.402 4.441 1 98.88 98 VAL B N 1
ATOM 2606 C CA . VAL B 1 98 ? 2.574 2.727 4.848 1 98.88 98 VAL B CA 1
ATOM 2607 C C . VAL B 1 98 ? 1.585 2.18 3.824 1 98.88 98 VAL B C 1
ATOM 2609 O O . VAL B 1 98 ? 1.96 1.886 2.686 1 98.88 98 VAL B O 1
ATOM 2612 N N . THR B 1 99 ? 0.362 1.907 4.258 1 98.62 99 THR B N 1
ATOM 2613 C CA . THR B 1 99 ? -0.781 1.86 3.352 1 98.62 99 THR B CA 1
ATOM 2614 C C . THR B 1 99 ? -1.453 3.227 3.258 1 98.62 99 THR B C 1
ATOM 2616 O O . THR B 1 99 ? -1.597 3.924 4.266 1 98.62 99 THR B O 1
ATOM 2619 N N . GLU B 1 100 ? -1.808 3.6 2.084 1 98.12 100 GLU B N 1
ATOM 2620 C CA . GLU B 1 100 ? -2.338 4.941 1.858 1 98.12 100 GLU B CA 1
ATOM 2621 C C . GLU B 1 100 ? -3.824 4.895 1.512 1 98.12 100 GLU B C 1
ATOM 2623 O O . GLU B 1 100 ? -4.199 4.465 0.419 1 98.12 100 GLU B O 1
ATOM 2628 N N . SER B 1 101 ? -4.691 5.254 2.389 1 98.31 101 SER B N 1
ATOM 2629 C CA . SER B 1 101 ? -6.105 5.488 2.115 1 98.31 101 SER B CA 1
ATOM 2630 C C . SER B 1 101 ? -6.379 6.965 1.848 1 98.31 101 SER B C 1
ATOM 2632 O O . SER B 1 101 ? -5.965 7.828 2.623 1 98.31 101 SER B O 1
ATOM 2634 N N . GLN B 1 102 ? -7.043 7.262 0.763 1 97.81 102 GLN B N 1
ATOM 2635 C CA . GLN B 1 102 ? -7.359 8.641 0.408 1 97.81 102 GLN B CA 1
ATOM 2636 C C . GLN B 1 102 ? -8.867 8.875 0.396 1 97.81 102 GLN B C 1
ATOM 2638 O O . GLN B 1 102 ? -9.477 8.961 -0.671 1 97.81 102 GLN B O 1
ATOM 2643 N N . PRO B 1 103 ? -9.445 9.086 1.577 1 98.12 103 PRO B N 1
ATOM 2644 C CA . PRO B 1 103 ? -10.883 9.383 1.624 1 98.12 103 PRO B CA 1
ATOM 2645 C C . PRO B 1 103 ? -11.258 10.602 0.78 1 98.12 103 PRO B C 1
ATOM 2647 O O . PRO B 1 103 ? -12.32 10.617 0.159 1 98.12 103 PRO B O 1
ATOM 2650 N N . ILE B 1 104 ? -10.383 11.625 0.786 1 98 104 ILE B N 1
ATOM 2651 C CA . ILE B 1 104 ? -10.594 12.797 -0.061 1 98 104 ILE B CA 1
ATOM 2652 C C . ILE B 1 104 ? -9.375 13.023 -0.948 1 98 104 ILE B C 1
ATOM 2654 O O . ILE B 1 104 ? -8.344 13.523 -0.485 1 98 104 ILE B O 1
ATOM 2658 N N . PRO B 1 105 ? -9.492 12.641 -2.193 1 95.62 105 PRO B N 1
ATOM 2659 C CA . PRO B 1 105 ? -8.469 13.117 -3.125 1 95.62 105 PRO B CA 1
ATOM 2660 C C . PRO B 1 105 ? -8.594 14.609 -3.42 1 95.62 105 PRO B C 1
ATOM 2662 O O . PRO B 1 105 ? -9.695 15.164 -3.359 1 95.62 105 PRO B O 1
ATOM 2665 N N . ASN B 1 106 ? -7.512 15.25 -3.686 1 96.5 106 ASN B N 1
ATOM 2666 C CA . ASN B 1 106 ? -7.523 16.688 -3.98 1 96.5 106 ASN B CA 1
ATOM 2667 C C . ASN B 1 106 ? -8.008 16.953 -5.402 1 96.5 106 ASN B C 1
ATOM 2669 O O . ASN B 1 106 ? -7.203 17.062 -6.328 1 96.5 106 ASN B O 1
ATOM 2673 N N . THR B 1 107 ? -9.289 17.109 -5.531 1 94.75 107 THR B N 1
ATOM 2674 C CA . THR B 1 107 ? -9.867 17.453 -6.828 1 94.75 107 THR B CA 1
ATOM 2675 C C . THR B 1 107 ? -10.281 18.922 -6.859 1 94.75 107 THR B C 1
ATOM 2677 O O . THR B 1 107 ? -10.461 19.484 -7.938 1 94.75 107 THR B O 1
ATOM 2680 N N . ARG B 1 108 ? -10.336 19.547 -5.734 1 96.06 108 ARG B N 1
ATOM 2681 C CA . ARG B 1 108 ? -10.797 20.922 -5.629 1 96.06 108 ARG B CA 1
ATOM 2682 C C . ARG B 1 108 ? -9.695 21.906 -6.031 1 96.06 108 ARG B C 1
ATOM 2684 O O . ARG B 1 108 ? -9.961 22.906 -6.691 1 96.06 108 ARG B O 1
ATOM 2691 N N . PHE B 1 109 ? -8.461 21.594 -5.605 1 95.19 109 PHE B N 1
ATOM 2692 C CA . PHE B 1 109 ? -7.328 22.469 -5.867 1 95.19 109 PHE B CA 1
ATOM 2693 C C . PHE B 1 109 ? -6.125 21.672 -6.359 1 95.19 109 PHE B C 1
ATOM 2695 O O . PHE B 1 109 ? -5.078 21.656 -5.707 1 95.19 109 PHE B O 1
ATOM 2702 N N . PRO B 1 110 ? -6.293 21.062 -7.43 1 89.56 110 PRO B N 1
ATOM 2703 C CA . PRO B 1 110 ? -5.148 20.281 -7.914 1 89.56 110 PRO B CA 1
ATOM 2704 C C . PRO B 1 110 ? -3.908 21.141 -8.141 1 89.56 110 PRO B C 1
ATOM 2706 O O . PRO B 1 110 ? -3.992 22.203 -8.766 1 89.56 110 PRO B O 1
ATOM 2709 N N . ALA B 1 111 ? -2.799 20.703 -7.578 1 87.75 111 ALA B N 1
ATOM 2710 C CA . ALA B 1 111 ? -1.555 21.453 -7.758 1 87.75 111 ALA B CA 1
ATOM 2711 C C . ALA B 1 111 ? -0.861 21.062 -9.062 1 87.75 111 ALA B C 1
ATOM 2713 O O . ALA B 1 111 ? -1.022 19.938 -9.539 1 87.75 111 ALA B O 1
ATOM 2714 N N . ARG B 1 112 ? -0.146 22.062 -9.648 1 92.44 112 ARG B N 1
ATOM 2715 C CA . ARG B 1 112 ? 0.766 21.734 -10.742 1 92.44 112 ARG B CA 1
ATOM 2716 C C . ARG B 1 112 ? 2.025 21.062 -10.211 1 92.44 112 ARG B C 1
ATOM 2718 O O . ARG B 1 112 ? 2.484 21.359 -9.109 1 92.44 112 ARG B O 1
ATOM 2725 N N . PRO B 1 113 ? 2.592 20.125 -11.016 1 91.5 113 PRO B N 1
ATOM 2726 C CA . PRO B 1 113 ? 3.789 19.422 -10.547 1 91.5 113 PRO B CA 1
ATOM 2727 C C . PRO B 1 113 ? 4.887 20.375 -10.078 1 91.5 113 PRO B C 1
ATOM 2729 O O . PRO B 1 113 ? 5.262 21.297 -10.805 1 91.5 113 PRO B O 1
ATOM 2732 N N . GLY B 1 114 ? 5.344 20.141 -8.859 1 92.06 114 GLY B N 1
ATOM 2733 C CA . GLY B 1 114 ? 6.461 20.891 -8.312 1 92.06 114 GLY B CA 1
ATOM 2734 C C . GLY B 1 114 ? 6.043 22.203 -7.684 1 92.06 114 GLY B C 1
ATOM 2735 O O . GLY B 1 114 ? 6.844 22.859 -7.016 1 92.06 114 GLY B O 1
ATOM 2736 N N . GLU B 1 115 ? 4.871 22.609 -7.855 1 95.19 115 GLU B N 1
ATOM 2737 C CA . GLU B 1 115 ? 4.383 23.844 -7.258 1 95.19 115 GLU B CA 1
ATOM 2738 C C . GLU B 1 115 ? 3.699 23.578 -5.918 1 95.19 115 GLU B C 1
ATOM 2740 O O . GLU B 1 115 ? 3.221 22.469 -5.672 1 95.19 115 GLU B O 1
ATOM 2745 N N . ARG B 1 116 ? 3.744 24.641 -5.211 1 96.81 116 ARG B N 1
ATOM 2746 C CA . ARG B 1 116 ? 3.133 24.531 -3.891 1 96.81 116 ARG B CA 1
ATOM 2747 C C . ARG B 1 116 ? 1.626 24.328 -4 1 96.81 116 ARG B C 1
ATOM 2749 O O . ARG B 1 116 ? 0.952 25.031 -4.758 1 96.81 116 ARG B O 1
ATOM 2756 N N . THR B 1 117 ? 1.075 23.359 -3.303 1 97 117 THR B N 1
ATOM 2757 C CA . THR B 1 117 ? -0.368 23.172 -3.191 1 97 117 THR B CA 1
ATOM 2758 C C . THR B 1 117 ? -1.008 24.359 -2.482 1 97 117 THR B C 1
ATOM 2760 O O . THR B 1 117 ? -0.469 24.859 -1.493 1 97 117 THR B O 1
ATOM 2763 N N . THR B 1 118 ? -2.119 24.812 -2.941 1 96.44 118 THR B N 1
ATOM 2764 C CA . THR B 1 118 ? -2.828 25.938 -2.35 1 96.44 118 THR B CA 1
ATOM 2765 C C . THR B 1 118 ? -3.141 25.672 -0.88 1 96.44 118 THR B C 1
ATOM 2767 O O . THR B 1 118 ? -3.432 24.531 -0.499 1 96.44 118 THR B O 1
ATOM 2770 N N . GLY B 1 119 ? -3.146 26.812 -0.052 1 98.12 119 GLY B N 1
ATOM 2771 C CA . GLY B 1 119 ? -3.439 26.656 1.364 1 98.12 119 GLY B CA 1
ATOM 2772 C C . GLY B 1 119 ? -2.287 26.062 2.146 1 98.12 119 GLY B C 1
ATOM 2773 O O . GLY B 1 119 ? -1.162 26.547 2.088 1 98.12 119 GLY B O 1
ATOM 2774 N N . PHE B 1 120 ? -2.619 25.047 2.941 1 98.62 120 PHE B N 1
ATOM 2775 C CA . PHE B 1 120 ? -1.558 24.344 3.654 1 98.62 120 PHE B CA 1
ATOM 2776 C C . PHE B 1 120 ? -1.931 22.891 3.879 1 98.62 120 PHE B C 1
ATOM 2778 O O . PHE B 1 120 ? -3.09 22.5 3.715 1 98.62 120 PHE B O 1
ATOM 2785 N N . SER B 1 121 ? -0.947 22.109 4.082 1 98.75 121 SER B N 1
ATOM 2786 C CA . SER B 1 121 ? -1.072 20.688 4.391 1 98.75 121 SER B CA 1
ATOM 2787 C C . SER B 1 121 ? -0.691 20.391 5.84 1 98.75 121 SER B C 1
ATOM 2789 O O . SER B 1 121 ? 0.446 20.641 6.246 1 98.75 121 SER B O 1
ATOM 2791 N N . GLN B 1 122 ? -1.623 19.969 6.598 1 98.88 122 GLN B N 1
ATOM 2792 C CA . GLN B 1 122 ? -1.369 19.578 7.98 1 98.88 122 GLN B CA 1
ATOM 2793 C C . GLN B 1 122 ? -0.991 18.094 8.07 1 98.88 122 GLN B C 1
ATOM 2795 O O . GLN B 1 122 ? -1.715 17.234 7.574 1 98.88 122 GLN B O 1
ATOM 2800 N N . LEU B 1 123 ? 0.164 17.828 8.664 1 98.88 123 LEU B N 1
ATOM 2801 C CA . LEU B 1 123 ? 0.561 16.469 8.992 1 98.88 123 LEU B CA 1
ATOM 2802 C C . LEU B 1 123 ? 0.266 16.156 10.453 1 98.88 123 LEU B C 1
ATOM 2804 O O . LEU B 1 123 ? 0.583 16.953 11.336 1 98.88 123 LEU B O 1
ATOM 2808 N N . ALA B 1 124 ? -0.349 15.102 10.711 1 98.88 124 ALA B N 1
ATOM 2809 C CA . ALA B 1 124 ? -0.533 14.602 12.07 1 98.88 124 ALA B CA 1
ATOM 2810 C C . ALA B 1 124 ? 0.087 13.219 12.234 1 98.88 124 ALA B C 1
ATOM 2812 O O . ALA B 1 124 ? -0.239 12.297 11.484 1 98.88 124 ALA B O 1
ATOM 2813 N N . PHE B 1 125 ? 1.016 13.109 13.125 1 98.88 125 PHE B N 1
ATOM 2814 C CA . PHE B 1 125 ? 1.643 11.844 13.492 1 98.88 125 PHE B CA 1
ATOM 2815 C C . PHE B 1 125 ? 0.972 11.242 14.719 1 98.88 125 PHE B C 1
ATOM 2817 O O . PHE B 1 125 ? 0.965 11.859 15.789 1 98.88 125 PHE B O 1
ATOM 2824 N N . LEU B 1 126 ? 0.421 10.062 14.531 1 98.75 126 LEU B N 1
ATOM 2825 C CA . LEU B 1 126 ? -0.395 9.469 15.586 1 98.75 126 LEU B CA 1
ATOM 2826 C C . LEU B 1 126 ? 0.306 8.266 16.203 1 98.75 126 LEU B C 1
ATOM 2828 O O . LEU B 1 126 ? 0.955 7.488 15.5 1 98.75 126 LEU B O 1
ATOM 2832 N N . LYS B 1 127 ? 0.163 8.156 17.422 1 97.75 127 LYS B N 1
ATOM 2833 C CA . LYS B 1 127 ? 0.412 6.926 18.172 1 97.75 127 LYS B CA 1
ATOM 2834 C C . LYS B 1 127 ? -0.883 6.367 18.75 1 97.75 127 LYS B C 1
ATOM 2836 O O . LYS B 1 127 ? -1.696 7.109 19.297 1 97.75 127 LYS B O 1
ATOM 2841 N N . ARG B 1 128 ? -1.113 5.129 18.516 1 97.94 128 ARG B N 1
ATOM 2842 C CA . ARG B 1 128 ? -2.314 4.469 19.016 1 97.94 128 ARG B CA 1
ATOM 2843 C C . ARG B 1 128 ? -2.363 4.496 20.547 1 97.94 128 ARG B C 1
ATOM 2845 O O . ARG B 1 128 ? -1.392 4.133 21.203 1 97.94 128 ARG B O 1
ATOM 2852 N N . PRO B 1 129 ? -3.494 4.941 21.109 1 97.94 129 PRO B N 1
ATOM 2853 C CA . PRO B 1 129 ? -3.617 4.844 22.562 1 97.94 129 PRO B CA 1
ATOM 2854 C C . PRO B 1 129 ? -3.445 3.416 23.078 1 97.94 129 PRO B C 1
ATOM 2856 O O . PRO B 1 129 ? -3.979 2.475 22.484 1 97.94 129 PRO B O 1
ATOM 2859 N N . PRO B 1 130 ? -2.754 3.246 24.203 1 96.75 130 PRO B N 1
ATOM 2860 C CA . PRO B 1 130 ? -2.482 1.897 24.703 1 96.75 130 PRO B CA 1
ATOM 2861 C C . PRO B 1 130 ? -3.754 1.128 25.047 1 96.75 130 PRO B C 1
ATOM 2863 O O . PRO B 1 130 ? -3.752 -0.106 25.047 1 96.75 130 PRO B O 1
ATOM 2866 N N . ARG B 1 131 ? -4.859 1.807 25.297 1 97.25 131 ARG B N 1
ATOM 2867 C CA . ARG B 1 131 ? -6.117 1.178 25.688 1 97.25 131 ARG B CA 1
ATOM 2868 C C . ARG B 1 131 ? -6.797 0.512 24.5 1 97.25 131 ARG B C 1
ATOM 2870 O O . ARG B 1 131 ? -7.758 -0.242 24.672 1 97.25 131 ARG B O 1
ATOM 2877 N N . LEU B 1 132 ? -6.34 0.787 23.312 1 98.12 132 LEU B N 1
ATOM 2878 C CA . LEU B 1 132 ? -6.969 0.231 22.109 1 98.12 132 LEU B CA 1
ATOM 2879 C C . LEU B 1 132 ? -6.062 -0.796 21.453 1 98.12 132 LEU B C 1
ATOM 2881 O O . LEU B 1 132 ? -4.855 -0.575 21.312 1 98.12 132 LEU B O 1
ATOM 2885 N N . THR B 1 133 ? -6.684 -1.939 21.094 1 97.62 133 THR B N 1
ATOM 2886 C CA . THR B 1 133 ? -5.996 -2.826 20.156 1 97.62 133 THR B CA 1
ATOM 2887 C C . THR B 1 133 ? -5.867 -2.176 18.781 1 97.62 133 THR B C 1
ATOM 2889 O O . THR B 1 133 ? -6.566 -1.204 18.484 1 97.62 133 THR B O 1
ATOM 2892 N N . HIS B 1 134 ? -4.98 -2.695 18.031 1 96.75 134 HIS B N 1
ATOM 2893 C CA . HIS B 1 134 ? -4.789 -2.174 16.688 1 96.75 134 HIS B CA 1
ATOM 2894 C C . HIS B 1 134 ? -6.086 -2.227 15.883 1 96.75 134 HIS B C 1
ATOM 2896 O O . HIS B 1 134 ? -6.457 -1.248 15.227 1 96.75 134 HIS B O 1
ATOM 2902 N N . GLU B 1 135 ? -6.797 -3.34 15.922 1 95.75 135 GLU B N 1
ATOM 2903 C CA . GLU B 1 135 ? -8.039 -3.52 15.172 1 95.75 135 GLU B CA 1
ATOM 2904 C C . GLU B 1 135 ? -9.117 -2.551 15.648 1 95.75 135 GLU B C 1
ATOM 2906 O O . GLU B 1 135 ? -9.812 -1.942 14.836 1 95.75 135 GLU B O 1
ATOM 2911 N N . ALA B 1 136 ? -9.273 -2.377 16.922 1 97.81 136 ALA B N 1
ATOM 2912 C CA . ALA B 1 136 ? -10.258 -1.448 17.484 1 97.81 136 ALA B CA 1
ATOM 2913 C C . ALA B 1 136 ? -9.938 -0.009 17.094 1 97.81 136 ALA B C 1
ATOM 2915 O O . ALA B 1 136 ? -10.836 0.775 16.781 1 97.81 136 ALA B O 1
ATOM 2916 N N . TRP B 1 137 ? -8.664 0.286 17.156 1 98.62 137 TRP B N 1
ATOM 2917 C CA . TRP B 1 137 ? -8.188 1.616 16.797 1 98.62 137 TRP B CA 1
ATOM 2918 C C . TRP B 1 137 ? -8.57 1.961 15.367 1 98.62 137 TRP B C 1
ATOM 2920 O O . TRP B 1 137 ? -9.141 3.021 15.102 1 98.62 137 TRP B O 1
ATOM 2930 N N . LEU B 1 138 ? -8.344 1.013 14.445 1 98 138 LEU B N 1
ATOM 2931 C CA . LEU B 1 138 ? -8.672 1.215 13.039 1 98 138 LEU B CA 1
ATOM 2932 C C . LEU B 1 138 ? -10.188 1.299 12.844 1 98 138 LEU B C 1
ATOM 2934 O O . LEU B 1 138 ? -10.664 2.082 12.023 1 98 138 LEU B O 1
ATOM 2938 N N . ASP B 1 139 ? -10.898 0.506 13.555 1 97.31 139 ASP B N 1
ATOM 2939 C CA . ASP B 1 139 ? -12.352 0.529 13.453 1 97.31 139 ASP B CA 1
ATOM 2940 C C . ASP B 1 139 ? -12.906 1.903 13.82 1 97.31 139 ASP B C 1
ATOM 2942 O O . ASP B 1 139 ? -13.75 2.451 13.102 1 97.31 139 ASP B O 1
ATOM 2946 N N . VAL B 1 140 ? -12.414 2.434 14.883 1 98.44 140 VAL B N 1
ATOM 2947 C CA . VAL B 1 140 ? -12.883 3.744 15.328 1 98.44 140 VAL B CA 1
ATOM 2948 C C . VAL B 1 140 ? -12.445 4.812 14.328 1 98.44 140 VAL B C 1
ATOM 2950 O O . VAL B 1 140 ? -13.258 5.629 13.891 1 98.44 140 VAL B O 1
ATOM 2953 N N . TRP B 1 141 ? -11.195 4.801 13.914 1 98.69 141 TRP B N 1
ATOM 2954 C CA . TRP B 1 141 ? -10.633 5.816 13.031 1 98.69 141 TRP B CA 1
ATOM 2955 C C . TRP B 1 141 ? -11.227 5.707 11.633 1 98.69 141 TRP B C 1
ATOM 2957 O O . TRP B 1 141 ? -11.883 6.637 11.164 1 98.69 141 TRP B O 1
ATOM 2967 N N . HIS B 1 142 ? -11.133 4.57 11.062 1 98 142 HIS B N 1
ATOM 2968 C CA . HIS B 1 142 ? -11.547 4.383 9.68 1 98 142 HIS B CA 1
ATOM 2969 C C . HIS B 1 142 ? -13.062 4.211 9.578 1 98 142 HIS B C 1
ATOM 2971 O O . HIS B 1 142 ? -13.68 4.664 8.609 1 98 142 HIS B O 1
ATOM 2977 N N . GLY B 1 143 ? -13.656 3.582 10.492 1 96.81 143 GLY B N 1
ATOM 2978 C CA . GLY B 1 143 ? -15.07 3.242 10.43 1 96.81 143 GLY B CA 1
ATOM 2979 C C . GLY B 1 143 ? -15.977 4.375 10.875 1 96.81 143 GLY B C 1
ATOM 2980 O O . GLY B 1 143 ? -17.125 4.465 10.438 1 96.81 143 GLY B O 1
ATOM 2981 N N . HIS B 1 144 ? -15.453 5.25 11.75 1 97.12 144 HIS B N 1
ATOM 2982 C CA . HIS B 1 144 ? -16.312 6.285 12.297 1 97.12 144 HIS B CA 1
ATOM 2983 C C . HIS B 1 144 ? -15.727 7.676 12.086 1 97.12 144 HIS B C 1
ATOM 2985 O O . HIS B 1 144 ? -16.359 8.531 11.461 1 97.12 144 HIS B O 1
ATOM 2991 N N . HIS B 1 145 ? -14.539 7.91 12.531 1 98.56 145 HIS B N 1
ATOM 2992 C CA . HIS B 1 145 ? -13.961 9.25 12.547 1 98.56 145 HIS B CA 1
ATOM 2993 C C . HIS B 1 145 ? -13.844 9.812 11.133 1 98.56 145 HIS B C 1
ATOM 2995 O O . HIS B 1 145 ? -13.969 11.023 10.93 1 98.56 145 HIS B O 1
ATOM 3001 N N . THR B 1 146 ? -13.555 8.93 10.203 1 98.69 146 THR B N 1
ATOM 3002 C CA . THR B 1 146 ? -13.328 9.383 8.836 1 98.69 146 THR B CA 1
ATOM 3003 C C . THR B 1 146 ? -14.492 10.242 8.352 1 98.69 146 THR B C 1
ATOM 3005 O O . THR B 1 146 ? -14.289 11.336 7.828 1 98.69 146 THR B O 1
ATOM 3008 N N . ARG B 1 147 ? -15.703 9.797 8.562 1 98 147 ARG B N 1
ATOM 3009 C CA . ARG B 1 147 ? -16.875 10.555 8.164 1 98 147 ARG B CA 1
ATOM 3010 C C . ARG B 1 147 ? -16.969 11.875 8.922 1 98 147 ARG B C 1
ATOM 3012 O O . ARG B 1 147 ? -17.328 12.906 8.352 1 98 147 ARG B O 1
ATOM 3019 N N . VAL B 1 148 ? -16.656 11.875 10.219 1 98.62 148 VAL B N 1
ATOM 3020 C CA . VAL B 1 148 ? -16.672 13.078 11.039 1 98.62 148 VAL B CA 1
ATOM 3021 C C . VAL B 1 148 ? -15.711 14.117 10.461 1 98.62 148 VAL B C 1
ATOM 3023 O O . VAL B 1 148 ? -16.078 15.281 10.305 1 98.62 148 VAL B O 1
ATOM 3026 N N . ALA B 1 149 ? -14.484 13.719 10.125 1 98.62 149 ALA B N 1
ATOM 3027 C CA . ALA B 1 149 ? -13.492 14.633 9.57 1 98.62 149 ALA B CA 1
ATOM 3028 C C . ALA B 1 149 ? -13.977 15.25 8.266 1 98.62 149 ALA B C 1
ATOM 3030 O O . ALA B 1 149 ? -13.82 16.453 8.047 1 98.62 149 ALA B O 1
ATOM 3031 N N . ILE B 1 150 ? -14.586 14.438 7.438 1 98.31 150 ILE B N 1
ATOM 3032 C CA . ILE B 1 150 ? -15.078 14.883 6.137 1 98.31 150 ILE B CA 1
ATOM 3033 C C . ILE B 1 150 ? -16.203 15.906 6.332 1 98.31 150 ILE B C 1
ATOM 3035 O O . ILE B 1 150 ? -16.219 16.938 5.66 1 98.31 150 ILE B O 1
ATOM 3039 N N . ASP B 1 151 ? -17.047 15.672 7.285 1 98.31 151 ASP B N 1
ATOM 3040 C CA . ASP B 1 151 ? -18.266 16.453 7.43 1 98.31 151 ASP B CA 1
ATOM 3041 C C . ASP B 1 151 ? -18.016 17.75 8.195 1 98.31 151 ASP B C 1
ATOM 3043 O O . ASP B 1 151 ? -18.75 18.719 8.047 1 98.31 151 ASP B O 1
ATOM 3047 N N . THR B 1 152 ? -16.984 17.781 9.039 1 98.81 152 THR B N 1
ATOM 3048 C CA . THR B 1 152 ? -16.891 18.875 9.992 1 98.81 152 THR B CA 1
ATOM 3049 C C . THR B 1 152 ? -15.781 19.844 9.586 1 98.81 152 THR B C 1
ATOM 3051 O O . THR B 1 152 ? -15.688 20.953 10.133 1 98.81 152 THR B O 1
ATOM 3054 N N . GLN B 1 153 ? -14.922 19.516 8.656 1 98.81 153 GLN B N 1
ATOM 3055 C CA . GLN B 1 153 ? -13.781 20.344 8.305 1 98.81 153 GLN B CA 1
ATOM 3056 C C . GLN B 1 153 ? -13.836 20.766 6.836 1 98.81 153 GLN B C 1
ATOM 3058 O O . GLN B 1 153 ? -14.492 20.109 6.023 1 98.81 153 GLN B O 1
ATOM 3063 N N . ASP B 1 154 ? -13.164 21.875 6.531 1 98.56 154 ASP B N 1
ATOM 3064 C CA . ASP B 1 154 ? -13.039 22.297 5.137 1 98.56 154 ASP B CA 1
ATOM 3065 C C . ASP B 1 154 ? -11.773 21.719 4.504 1 98.56 154 ASP B C 1
ATOM 3067 O O . ASP B 1 154 ? -10.984 22.453 3.904 1 98.56 154 ASP B O 1
ATOM 3071 N N . ASN B 1 155 ? -11.492 20.453 4.754 1 98.75 155 ASN B N 1
ATOM 3072 C CA . ASN B 1 155 ? -10.359 19.812 4.102 1 98.75 155 ASN B CA 1
ATOM 3073 C C . ASN B 1 155 ? -10.68 19.438 2.658 1 98.75 155 ASN B C 1
ATOM 3075 O O . ASN B 1 155 ? -11.812 19.047 2.352 1 98.75 155 ASN B O 1
ATOM 3079 N N . PHE B 1 156 ? -9.688 19.625 1.781 1 98.56 156 PHE B N 1
ATOM 3080 C CA . PHE B 1 156 ? -9.914 19.25 0.391 1 98.56 156 PHE B CA 1
ATOM 3081 C C . PHE B 1 156 ? -9.008 18.094 -0.017 1 98.56 156 PHE B C 1
ATOM 3083 O O . PHE B 1 156 ? -9.086 17.609 -1.147 1 98.56 156 PHE B O 1
ATOM 3090 N N . LEU B 1 157 ? -8.195 17.656 0.839 1 98.5 157 LEU B N 1
ATOM 3091 C CA . LEU B 1 157 ? -7.422 16.422 0.788 1 98.5 157 LEU B CA 1
ATOM 3092 C C . LEU B 1 157 ? -7.395 15.742 2.152 1 98.5 157 LEU B C 1
ATOM 3094 O O . LEU B 1 157 ? -7.211 16.406 3.178 1 98.5 157 LEU B O 1
ATOM 3098 N N . TYR B 1 158 ? -7.625 14.531 2.244 1 98.81 158 TYR B N 1
ATOM 3099 C CA . TYR B 1 158 ? -7.535 13.719 3.447 1 98.81 158 TYR B CA 1
ATOM 3100 C C . TYR B 1 158 ? -6.906 12.359 3.139 1 98.81 158 TYR B C 1
ATOM 3102 O O . TYR B 1 158 ? -7.527 11.516 2.482 1 98.81 158 TYR B O 1
ATOM 3110 N N . VAL B 1 159 ? -5.637 12.148 3.582 1 98.75 159 VAL B N 1
ATOM 3111 C CA . VAL B 1 159 ? -4.891 10.914 3.359 1 98.75 159 VAL B CA 1
ATOM 3112 C C . VAL B 1 159 ? -4.562 10.258 4.699 1 98.75 159 VAL B C 1
ATOM 3114 O O . VAL B 1 159 ? -3.982 10.891 5.582 1 98.75 159 VAL B O 1
ATOM 3117 N N . GLN B 1 160 ? -4.98 9.055 4.836 1 98.88 160 GLN B N 1
ATOM 3118 C CA . GLN B 1 160 ? -4.691 8.234 6.012 1 98.88 160 GLN B CA 1
ATOM 3119 C C . GLN B 1 160 ? -3.584 7.227 5.719 1 98.88 160 GLN B C 1
ATOM 3121 O O . GLN B 1 160 ? -3.826 6.195 5.09 1 98.88 160 GLN B O 1
ATOM 3126 N N . ASN B 1 161 ? -2.373 7.539 6.117 1 98.88 161 ASN B N 1
ATOM 3127 C CA . ASN B 1 161 ? -1.26 6.602 6 1 98.88 161 ASN B CA 1
ATOM 3128 C C . ASN B 1 161 ? -1.087 5.773 7.27 1 98.88 161 ASN B C 1
ATOM 3130 O O . ASN B 1 161 ? -0.525 6.254 8.258 1 98.88 161 ASN B O 1
ATOM 3134 N N . VAL B 1 162 ? -1.568 4.574 7.258 1 98.88 162 VAL B N 1
ATOM 3135 C CA . VAL B 1 162 ? -1.314 3.676 8.383 1 98.88 162 VAL B CA 1
ATOM 3136 C C . VAL B 1 162 ? 0.081 3.068 8.25 1 98.88 162 VAL B C 1
ATOM 3138 O O . VAL B 1 162 ? 0.436 2.537 7.191 1 98.88 162 VAL B O 1
ATOM 3141 N N . VAL B 1 163 ? 0.858 3.191 9.305 1 98.75 163 VAL B N 1
ATOM 3142 C CA . VAL B 1 163 ? 2.211 2.646 9.281 1 98.75 163 VAL B CA 1
ATOM 3143 C C . VAL B 1 163 ? 2.158 1.124 9.375 1 98.75 163 VAL B C 1
ATOM 3145 O O . VAL B 1 163 ? 1.607 0.574 10.336 1 98.75 163 VAL B O 1
ATOM 3148 N N . VAL B 1 164 ? 2.646 0.462 8.359 1 98.44 164 VAL B N 1
ATOM 3149 C CA . VAL B 1 164 ? 2.742 -0.994 8.352 1 98.44 164 VAL B CA 1
ATOM 3150 C C . VAL B 1 164 ? 3.953 -1.439 9.164 1 98.44 164 VAL B C 1
ATOM 3152 O O . VAL B 1 164 ? 3.859 -2.369 9.969 1 98.44 164 VAL B O 1
ATOM 3155 N N . ARG B 1 165 ? 5.113 -0.771 8.938 1 97.31 165 ARG B N 1
ATOM 3156 C CA . ARG B 1 165 ? 6.301 -1.016 9.742 1 97.31 165 ARG B CA 1
ATOM 3157 C C . ARG B 1 165 ? 7.324 0.103 9.57 1 97.31 165 ARG B C 1
ATOM 3159 O O . ARG B 1 165 ? 7.328 0.79 8.547 1 97.31 165 ARG B O 1
ATOM 3166 N N . ALA B 1 166 ? 8.133 0.263 10.57 1 98.06 166 ALA B N 1
ATOM 3167 C CA . ALA B 1 166 ? 9.312 1.119 10.461 1 98.06 166 ALA B CA 1
ATOM 3168 C C . ALA B 1 166 ? 10.383 0.465 9.586 1 98.06 166 ALA B C 1
ATOM 3170 O O . ALA B 1 166 ? 10.609 -0.744 9.68 1 98.06 166 ALA B O 1
ATOM 3171 N N . LEU B 1 167 ? 11.055 1.276 8.773 1 98.19 167 LEU B N 1
ATOM 3172 C CA . LEU B 1 167 ? 12.055 0.75 7.855 1 98.19 167 LEU B CA 1
ATOM 3173 C C . LEU B 1 167 ? 13.461 1.101 8.328 1 98.19 167 LEU B C 1
ATOM 3175 O O . LEU B 1 167 ? 14.445 0.567 7.809 1 98.19 167 LEU B O 1
ATOM 3179 N N . THR B 1 168 ? 13.57 2.037 9.203 1 97.31 168 THR B N 1
ATOM 3180 C CA . THR B 1 168 ? 14.867 2.412 9.758 1 97.31 168 THR B CA 1
ATOM 3181 C C . THR B 1 168 ? 14.938 2.086 11.242 1 97.31 168 THR B C 1
ATOM 3183 O O . THR B 1 168 ? 13.914 2.039 11.922 1 97.31 168 THR B O 1
ATOM 3186 N N . HIS B 1 169 ? 16.172 1.918 11.688 1 93.25 169 HIS B N 1
ATOM 3187 C CA . HIS B 1 169 ? 16.406 1.588 13.094 1 93.25 169 HIS B CA 1
ATOM 3188 C C . HIS B 1 169 ? 16.016 2.75 14 1 93.25 169 HIS B C 1
ATOM 3190 O O . HIS B 1 169 ? 16.297 3.908 13.688 1 93.25 169 HIS B O 1
ATOM 3196 N N . ALA B 1 170 ? 15.375 2.533 15.125 1 91.19 170 ALA B N 1
ATOM 3197 C CA . ALA B 1 170 ? 15.055 3.473 16.188 1 91.19 170 ALA B CA 1
ATOM 3198 C C . ALA B 1 170 ? 14.086 4.547 15.711 1 91.19 170 ALA B C 1
ATOM 3200 O O . ALA B 1 170 ? 14.016 5.633 16.297 1 91.19 170 ALA B O 1
ATOM 3201 N N . ALA B 1 171 ? 13.445 4.293 14.586 1 96.19 171 ALA B N 1
ATOM 3202 C CA . ALA B 1 171 ? 12.398 5.211 14.141 1 96.19 171 ALA B CA 1
ATOM 3203 C C . ALA B 1 171 ? 11.344 5.402 15.227 1 96.19 171 ALA B C 1
ATOM 3205 O O . ALA B 1 171 ? 10.953 4.445 15.898 1 96.19 171 ALA B O 1
ATOM 3206 N N . PRO B 1 172 ? 10.883 6.719 15.43 1 97.12 172 PRO B N 1
ATOM 3207 C CA . PRO B 1 172 ? 9.773 6.91 16.359 1 97.12 172 PRO B CA 1
ATOM 3208 C C . PRO B 1 172 ? 8.586 5.992 16.078 1 97.12 172 PRO B C 1
ATOM 3210 O O . PRO B 1 172 ? 8.281 5.727 14.906 1 97.12 172 PRO B O 1
ATOM 3213 N N . GLY B 1 173 ? 7.961 5.504 17.094 1 96.81 173 GLY B N 1
ATOM 3214 C CA . GLY B 1 173 ? 6.91 4.508 16.969 1 96.81 173 GLY B CA 1
ATOM 3215 C C . GLY B 1 173 ? 5.574 5.094 16.547 1 96.81 173 GLY B C 1
ATOM 3216 O O . GLY B 1 173 ? 4.574 4.945 17.25 1 96.81 173 GLY B O 1
ATOM 3217 N N . TYR B 1 174 ? 5.484 5.734 15.375 1 98.38 174 TYR B N 1
ATOM 3218 C CA . TYR B 1 174 ? 4.219 6.246 14.852 1 98.38 174 TYR B CA 1
ATOM 3219 C C . TYR B 1 174 ? 3.359 5.117 14.305 1 98.38 174 TYR B C 1
ATOM 3221 O O . TYR B 1 174 ? 3.865 4.203 13.648 1 98.38 174 TYR B O 1
ATOM 3229 N N . ASP B 1 175 ? 2.074 5.203 14.578 1 98.62 175 ASP B N 1
ATOM 3230 C CA . ASP B 1 175 ? 1.136 4.215 14.047 1 98.62 175 ASP B CA 1
ATOM 3231 C C . ASP B 1 175 ? 0.462 4.723 12.781 1 98.62 175 ASP B C 1
ATOM 3233 O O . ASP B 1 175 ? -0.061 3.936 11.984 1 98.62 175 ASP B O 1
ATOM 3237 N N . ALA B 1 176 ? 0.455 6.039 12.602 1 98.88 176 ALA B N 1
ATOM 3238 C CA . ALA B 1 176 ? -0.143 6.625 11.406 1 98.88 176 ALA B CA 1
ATOM 3239 C C . ALA B 1 176 ? 0.42 8.016 11.133 1 98.88 176 ALA B C 1
ATOM 3241 O O . ALA B 1 176 ? 0.882 8.695 12.055 1 98.88 176 ALA B O 1
ATOM 3242 N N . ILE B 1 177 ? 0.406 8.391 9.914 1 98.94 177 ILE B N 1
ATOM 3243 C CA . ILE B 1 177 ? 0.707 9.742 9.445 1 98.94 177 ILE B CA 1
ATOM 3244 C C . ILE B 1 177 ? -0.437 10.25 8.57 1 98.94 177 ILE B C 1
ATOM 3246 O O . ILE B 1 177 ? -0.656 9.75 7.469 1 98.94 177 ILE B O 1
ATOM 3250 N N . VAL B 1 178 ? -1.16 11.219 9.055 1 98.94 178 VAL B N 1
ATOM 3251 C CA . VAL B 1 178 ? -2.35 11.734 8.383 1 98.94 178 VAL B CA 1
ATOM 3252 C C . VAL B 1 178 ? -2.012 13.039 7.668 1 98.94 178 VAL B C 1
ATOM 3254 O O . VAL B 1 178 ? -1.308 13.891 8.211 1 98.94 178 VAL B O 1
ATOM 3257 N N . GLU B 1 179 ? -2.467 13.164 6.453 1 98.88 179 GLU B N 1
ATOM 3258 C CA . GLU B 1 179 ? -2.34 14.391 5.676 1 98.88 179 GLU B CA 1
ATOM 3259 C C . GLU B 1 179 ? -3.707 15.016 5.402 1 98.88 179 GLU B C 1
ATOM 3261 O O . GLU B 1 179 ? -4.602 14.352 4.867 1 98.88 179 GLU B O 1
ATOM 3266 N N . GLU B 1 180 ? -3.846 16.266 5.73 1 98.88 180 GLU B N 1
ATOM 3267 C CA . GLU B 1 180 ? -5.031 17.031 5.363 1 98.88 180 GLU B CA 1
ATOM 3268 C C . GLU B 1 180 ? -4.652 18.391 4.793 1 98.88 180 GLU B C 1
ATOM 3270 O O . GLU B 1 180 ? -3.826 19.094 5.367 1 98.88 180 GLU B O 1
ATOM 3275 N N . CYS B 1 181 ? -5.262 18.688 3.701 1 98.88 181 CYS B N 1
ATOM 3276 C CA . CYS B 1 181 ? -5.059 20.031 3.145 1 98.88 181 CYS B CA 1
ATOM 3277 C C . CYS B 1 181 ? -6.27 20.922 3.412 1 98.88 181 CYS B C 1
ATOM 3279 O O . CYS B 1 181 ? -7.41 20.453 3.381 1 98.88 181 CYS B O 1
ATOM 3281 N N . PHE B 1 182 ? -6 22.188 3.67 1 98.81 182 PHE B N 1
ATOM 3282 C CA . PHE B 1 182 ? -7.012 23.188 3.986 1 98.81 182 PHE B CA 1
ATOM 3283 C C . PHE B 1 182 ? -6.758 24.469 3.211 1 98.81 182 PHE B C 1
ATOM 3285 O O . PHE B 1 182 ? -5.625 24.75 2.816 1 98.81 182 PHE B O 1
ATOM 3292 N N . PRO B 1 183 ? -7.832 25.266 3.021 1 98.25 183 PRO B N 1
ATOM 3293 C CA . PRO B 1 183 ? -7.637 26.578 2.43 1 98.25 183 PRO B CA 1
ATOM 3294 C C . PRO B 1 183 ? -6.758 27.484 3.289 1 98.25 183 PRO B C 1
ATOM 3296 O O . PRO B 1 183 ? -6.602 27.25 4.488 1 98.25 183 PRO B O 1
ATOM 3299 N N . ALA B 1 184 ? -6.262 28.516 2.658 1 98.12 184 ALA B N 1
ATOM 3300 C CA . ALA B 1 184 ? -5.316 29.422 3.309 1 98.12 184 ALA B CA 1
ATOM 3301 C C . ALA B 1 184 ? -5.93 30.062 4.551 1 98.12 184 ALA B C 1
ATOM 3303 O O . ALA B 1 184 ? -5.25 30.25 5.562 1 98.12 184 ALA B O 1
ATOM 3304 N N . ALA B 1 185 ? -7.184 30.391 4.508 1 98.38 185 ALA B N 1
ATOM 3305 C CA . ALA B 1 185 ? -7.855 31.062 5.613 1 98.38 185 ALA B CA 1
ATOM 3306 C C . ALA B 1 185 ? -7.832 30.203 6.875 1 98.38 185 ALA B C 1
ATOM 3308 O O . ALA B 1 185 ? -7.848 30.734 7.988 1 98.38 185 ALA B O 1
ATOM 3309 N N . ALA B 1 186 ? -7.719 28.922 6.703 1 98.69 186 ALA B N 1
ATOM 3310 C CA . ALA B 1 186 ? -7.77 28 7.828 1 98.69 186 ALA B CA 1
ATOM 3311 C C . ALA B 1 186 ? -6.488 28.062 8.656 1 98.69 186 ALA B C 1
ATOM 3313 O O . ALA B 1 186 ? -6.438 27.547 9.773 1 98.69 186 ALA B O 1
ATOM 3314 N N . MET B 1 187 ? -5.465 28.688 8.125 1 98.69 187 MET B N 1
ATOM 3315 C CA . MET B 1 187 ? -4.223 28.812 8.875 1 98.69 187 MET B CA 1
ATOM 3316 C C . MET B 1 187 ? -4.418 29.672 10.117 1 98.69 187 MET B C 1
ATOM 3318 O O . MET B 1 187 ? -3.773 29.453 11.141 1 98.69 187 MET B O 1
ATOM 3322 N N . THR B 1 188 ? -5.406 30.562 10.016 1 98.19 188 THR B N 1
ATOM 3323 C CA . THR B 1 188 ? -5.508 31.516 11.117 1 98.19 188 THR B CA 1
ATOM 3324 C C . THR B 1 188 ? -6.945 31.609 11.617 1 98.19 188 THR B C 1
ATOM 3326 O O . THR B 1 188 ? -7.211 32.219 12.664 1 98.19 188 THR B O 1
ATOM 3329 N N . ASP B 1 189 ? -7.883 31.109 10.875 1 98.5 189 ASP B N 1
ATOM 3330 C CA . ASP B 1 189 ? -9.289 31.234 11.234 1 98.5 189 ASP B CA 1
ATOM 3331 C C . ASP B 1 189 ? -9.906 29.859 11.492 1 98.5 189 ASP B C 1
ATOM 3333 O O . ASP B 1 189 ? -10.188 29.109 10.547 1 98.5 189 ASP B O 1
ATOM 3337 N N . PRO B 1 190 ? -10.203 29.562 12.742 1 98.31 190 PRO B N 1
ATOM 3338 C CA . PRO B 1 190 ? -10.789 28.25 13.047 1 98.31 190 PRO B CA 1
ATOM 3339 C C . PRO B 1 190 ? -12.148 28.047 12.375 1 98.31 190 PRO B C 1
ATOM 3341 O O . PRO B 1 190 ? -12.523 26.922 12.062 1 98.31 190 PRO B O 1
ATOM 3344 N N . HIS B 1 191 ? -12.891 29.141 12.141 1 98.69 191 HIS B N 1
ATOM 3345 C CA . HIS B 1 191 ? -14.164 29 11.445 1 98.69 191 HIS B CA 1
ATOM 3346 C C . HIS B 1 191 ? -13.969 28.469 10.031 1 98.69 191 HIS B C 1
ATOM 3348 O O . HIS B 1 191 ? -14.766 27.672 9.539 1 98.69 191 HIS B O 1
ATOM 3354 N N . ALA B 1 192 ? -12.922 28.922 9.406 1 98.69 192 ALA B N 1
ATOM 3355 C CA . ALA B 1 192 ? -12.586 28.406 8.078 1 98.69 192 ALA B CA 1
ATOM 3356 C C . ALA B 1 192 ? -12.148 26.953 8.133 1 98.69 192 ALA B C 1
ATOM 3358 O O . ALA B 1 192 ? -12.539 26.141 7.289 1 98.69 192 ALA B O 1
ATOM 3359 N N . PHE B 1 193 ? -11.375 26.688 9.156 1 98.75 193 PHE B N 1
ATOM 3360 C CA . PHE B 1 193 ? -10.859 25.328 9.359 1 98.75 193 PHE B CA 1
ATOM 3361 C C . PHE B 1 193 ? -12.008 24.328 9.516 1 98.75 193 PHE B C 1
ATOM 3363 O O . PHE B 1 193 ? -11.992 23.266 8.898 1 98.75 193 PHE B O 1
ATOM 3370 N N . PHE B 1 194 ? -13.078 24.641 10.18 1 98.81 194 PHE B N 1
ATOM 3371 C CA . PHE B 1 194 ? -14.172 23.75 10.539 1 98.81 194 PHE B CA 1
ATOM 3372 C C . PHE B 1 194 ? -15.367 23.969 9.625 1 98.81 194 PHE B C 1
ATOM 3374 O O . PHE B 1 194 ? -16.5 23.641 9.992 1 98.81 194 PHE B O 1
ATOM 3381 N N . ASP B 1 195 ? -15.109 24.547 8.438 1 98.5 195 ASP B N 1
ATOM 3382 C CA . ASP B 1 195 ? -16.125 24.734 7.402 1 98.5 195 ASP B CA 1
ATOM 3383 C C . ASP B 1 195 ? -17.359 25.438 7.957 1 98.5 195 ASP B C 1
ATOM 3385 O O . ASP B 1 195 ? -18.484 24.953 7.789 1 98.5 195 ASP B O 1
ATOM 3389 N N . ALA B 1 196 ? -17.172 26.531 8.648 1 98.62 196 ALA B N 1
ATOM 3390 C CA . ALA B 1 196 ? -18.297 27.188 9.32 1 98.62 196 ALA B CA 1
ATOM 3391 C C . ALA B 1 196 ? -18.141 28.703 9.266 1 98.62 196 ALA B C 1
ATOM 3393 O O . ALA B 1 196 ? -18.484 29.406 10.227 1 98.62 196 ALA B O 1
ATOM 3394 N N . LEU B 1 197 ? -17.562 29.203 8.211 1 97.75 197 LEU B N 1
ATOM 3395 C CA . LEU B 1 197 ? -17.422 30.656 8.078 1 97.75 197 LEU B CA 1
ATOM 3396 C C . LEU B 1 197 ? -18.766 31.359 8.234 1 97.75 197 LEU B C 1
ATOM 3398 O O . LEU B 1 197 ? -19.734 30.984 7.57 1 97.75 197 LEU B O 1
ATOM 3402 N N . GLY B 1 198 ? -18.781 32.312 9.125 1 97.31 198 GLY B N 1
ATOM 3403 C CA . GLY B 1 198 ? -19.969 33.125 9.305 1 97.31 198 GLY B CA 1
ATOM 3404 C C . GLY B 1 198 ? -21.094 32.406 10.047 1 97.31 198 GLY B C 1
ATOM 3405 O O . GLY B 1 198 ? -22.203 32.938 10.148 1 97.31 198 GLY B O 1
ATOM 3406 N N . ASP B 1 199 ? -20.859 31.234 10.586 1 98.38 199 ASP B N 1
ATOM 3407 C CA . ASP B 1 199 ? -21.859 30.438 11.273 1 98.38 199 ASP B CA 1
ATOM 3408 C C . ASP B 1 199 ? -21.312 29.875 12.586 1 98.38 199 ASP B C 1
ATOM 3410 O O . ASP B 1 199 ? -20.859 28.734 12.633 1 98.38 199 ASP B O 1
ATOM 3414 N N . ASP B 1 200 ? -21.484 30.625 13.664 1 98.25 200 ASP B N 1
ATOM 3415 C CA . ASP B 1 200 ? -20.906 30.281 14.969 1 98.25 200 ASP B CA 1
ATOM 3416 C C . ASP B 1 200 ? -21.516 28.984 15.508 1 98.25 200 ASP B C 1
ATOM 3418 O O . ASP B 1 200 ? -20.828 28.203 16.156 1 98.25 200 ASP B O 1
ATOM 3422 N N . GLU B 1 201 ? -22.766 28.797 15.266 1 98.5 201 GLU B N 1
ATOM 3423 C CA . GLU B 1 201 ? -23.438 27.578 15.742 1 98.5 201 GLU B CA 1
ATOM 3424 C C . GLU B 1 201 ? -22.875 26.344 15.062 1 98.5 201 GLU B C 1
ATOM 3426 O O . GLU B 1 201 ? -22.594 25.344 15.719 1 98.5 201 GLU B O 1
ATOM 3431 N N . LYS B 1 202 ? -22.75 26.453 13.75 1 98.62 202 LYS B N 1
ATOM 3432 C CA . LYS B 1 202 ? -22.125 25.344 13.016 1 98.62 202 LYS B CA 1
ATOM 3433 C C . LYS B 1 202 ? -20.703 25.094 13.492 1 98.62 202 LYS B C 1
ATOM 3435 O O . LYS B 1 202 ? -20.281 23.953 13.633 1 98.62 202 LYS B O 1
ATOM 3440 N N . PHE B 1 203 ? -20.016 26.219 13.711 1 98.75 203 PHE B N 1
ATOM 3441 C CA . PHE B 1 203 ? -18.641 26.125 14.195 1 98.75 203 PHE B CA 1
ATOM 3442 C C . PHE B 1 203 ? -18.578 25.328 15.5 1 98.75 203 PHE B C 1
ATOM 3444 O O . PHE B 1 203 ? -17.797 24.391 15.625 1 98.75 203 PHE B O 1
ATOM 3451 N N . GLN B 1 204 ? -19.422 25.656 16.422 1 98.62 204 GLN B N 1
ATOM 3452 C CA . GLN B 1 204 ? -19.438 24.984 17.734 1 98.62 204 GLN B CA 1
ATOM 3453 C C . GLN B 1 204 ? -19.812 23.516 17.594 1 98.62 204 GLN B C 1
ATOM 3455 O O . GLN B 1 204 ? -19.219 22.656 18.25 1 98.62 204 GLN B O 1
ATOM 3460 N N . ARG B 1 205 ? -20.766 23.203 16.766 1 98.75 205 ARG B N 1
ATOM 3461 C CA . ARG B 1 205 ? -21.188 21.828 16.531 1 98.75 205 ARG B CA 1
ATOM 3462 C C . ARG B 1 205 ? -20.062 21.016 15.914 1 98.75 205 ARG B C 1
ATOM 3464 O O . ARG B 1 205 ? -19.781 19.891 16.359 1 98.75 205 ARG B O 1
ATOM 3471 N N . ASN B 1 206 ? -19.453 21.594 14.875 1 98.88 206 ASN B N 1
ATOM 3472 C CA . ASN B 1 206 ? -18.375 20.891 14.195 1 98.88 206 ASN B CA 1
ATOM 3473 C C . ASN B 1 206 ? -17.188 20.625 15.117 1 98.88 206 ASN B C 1
ATOM 3475 O O . ASN B 1 206 ? -16.641 19.516 15.141 1 98.88 206 ASN B O 1
ATOM 3479 N N . VAL B 1 207 ? -16.812 21.609 15.891 1 98.62 207 VAL B N 1
ATOM 3480 C CA . VAL B 1 207 ? -15.703 21.469 16.828 1 98.62 207 VAL B CA 1
ATOM 3481 C C . VAL B 1 207 ? -16.031 20.375 17.844 1 98.62 207 VAL B C 1
ATOM 3483 O O . VAL B 1 207 ? -15.211 19.5 18.109 1 98.62 207 VAL B O 1
ATOM 3486 N N . ALA B 1 208 ? -17.219 20.453 18.406 1 98.69 208 ALA B N 1
ATOM 3487 C CA . ALA B 1 208 ? -17.625 19.484 19.422 1 98.69 208 ALA B CA 1
ATOM 3488 C C . ALA B 1 208 ? -17.609 18.062 18.875 1 98.69 208 ALA B C 1
ATOM 3490 O O . ALA B 1 208 ? -17.109 17.141 19.516 1 98.69 208 ALA B O 1
ATOM 3491 N N . GLU B 1 209 ? -18.156 17.906 17.703 1 98.56 209 GLU B N 1
ATOM 3492 C CA . GLU B 1 209 ? -18.203 16.594 17.062 1 98.56 209 GLU B CA 1
ATOM 3493 C C . GLU B 1 209 ? -16.781 16.078 16.781 1 98.56 209 GLU B C 1
ATOM 3495 O O . GLU B 1 209 ? -16.5 14.906 17.031 1 98.56 209 GLU B O 1
ATOM 3500 N N . MET B 1 210 ? -15.961 16.969 16.328 1 98.44 210 MET B N 1
ATOM 3501 C CA . MET B 1 210 ? -14.57 16.609 16.031 1 98.44 210 MET B CA 1
ATOM 3502 C C . MET B 1 210 ? -13.836 16.188 17.297 1 98.44 210 MET B C 1
ATOM 3504 O O . MET B 1 210 ? -13.195 15.133 17.312 1 98.44 210 MET B O 1
ATOM 3508 N N . MET B 1 211 ? -13.953 16.938 18.312 1 97.56 211 MET B N 1
ATOM 3509 C CA . MET B 1 211 ? -13.227 16.672 19.547 1 97.56 211 MET B CA 1
ATOM 3510 C C . MET B 1 211 ? -13.703 15.367 20.188 1 97.56 211 MET B C 1
ATOM 3512 O O . MET B 1 211 ? -12.891 14.586 20.688 1 97.56 211 MET B O 1
ATOM 3516 N N . ASP B 1 212 ? -14.992 15.156 20.156 1 98.19 212 ASP B N 1
ATOM 3517 C CA . ASP B 1 212 ? -15.547 13.906 20.688 1 98.19 212 ASP B CA 1
ATOM 3518 C C . ASP B 1 212 ? -15.023 12.703 19.906 1 98.19 212 ASP B C 1
ATOM 3520 O O . ASP B 1 212 ? -14.594 11.719 20.516 1 98.19 212 ASP B O 1
ATOM 3524 N N . SER B 1 213 ? -15.031 12.805 18.656 1 98.38 213 SER B N 1
ATOM 3525 C CA . SER B 1 213 ? -14.578 11.727 17.781 1 98.38 213 SER B CA 1
ATOM 3526 C C . SER B 1 213 ? -13.094 11.453 17.953 1 98.38 213 SER B C 1
ATOM 3528 O O . SER B 1 213 ? -12.68 10.305 18.109 1 98.38 213 SER B O 1
ATOM 3530 N N . CYS B 1 214 ? -12.219 12.492 17.938 1 98.06 214 CYS B N 1
ATOM 3531 C CA . CYS B 1 214 ? -10.773 12.359 18.078 1 98.06 214 CYS B CA 1
ATOM 3532 C C . CYS B 1 214 ? -10.414 11.734 19.422 1 98.06 214 CYS B C 1
ATOM 3534 O O . CYS B 1 214 ? -9.492 10.914 19.5 1 98.06 214 CYS B O 1
ATOM 3536 N N . GLY B 1 215 ? -11.164 12.062 20.438 1 97.44 215 GLY B N 1
ATOM 3537 C CA . GLY B 1 215 ? -10.891 11.555 21.766 1 97.44 215 GLY B CA 1
ATOM 3538 C C . GLY B 1 215 ? -11.031 10.047 21.859 1 97.44 215 GLY B C 1
ATOM 3539 O O . GLY B 1 215 ? -10.492 9.43 22.781 1 97.44 215 GLY B O 1
ATOM 3540 N N . ARG B 1 216 ? -11.688 9.453 20.938 1 97.56 216 ARG B N 1
ATOM 3541 C CA . ARG B 1 216 ? -11.945 8.016 20.969 1 97.56 216 ARG B CA 1
ATOM 3542 C C . ARG B 1 216 ? -10.75 7.23 20.438 1 97.56 216 ARG B C 1
ATOM 3544 O O . ARG B 1 216 ? -10.633 6.027 20.688 1 97.56 216 ARG B O 1
ATOM 3551 N N . PHE B 1 217 ? -9.844 7.879 19.672 1 98.19 217 PHE B N 1
ATOM 3552 C CA . PHE B 1 217 ? -8.812 7.035 19.078 1 98.19 217 PHE B CA 1
ATOM 3553 C C . PHE B 1 217 ? -7.469 7.758 19.047 1 98.19 217 PHE B C 1
ATOM 3555 O O . PHE B 1 217 ? -6.445 7.168 18.688 1 98.19 217 PHE B O 1
ATOM 3562 N N . ILE B 1 218 ? -7.398 9.023 19.359 1 98 218 ILE B N 1
ATOM 3563 C CA . ILE B 1 218 ? -6.145 9.766 19.359 1 98 218 ILE B CA 1
ATOM 3564 C C . ILE B 1 218 ? -5.598 9.875 20.781 1 98 218 ILE B C 1
ATOM 3566 O O . ILE B 1 218 ? -6.352 10.141 21.719 1 98 218 ILE B O 1
ATOM 3570 N N . ASP B 1 219 ? -4.363 9.617 21.016 1 96.94 219 ASP B N 1
ATOM 3571 C CA . ASP B 1 219 ? -3.623 9.977 22.219 1 96.94 219 ASP B CA 1
ATOM 3572 C C . ASP B 1 219 ? -3.031 11.383 22.109 1 96.94 219 ASP B C 1
ATOM 3574 O O . ASP B 1 219 ? -1.93 11.555 21.578 1 96.94 219 ASP B O 1
ATOM 3578 N N . PHE B 1 220 ? -3.627 12.336 22.641 1 95.12 220 PHE B N 1
ATOM 3579 C CA . PHE B 1 220 ? -3.275 13.742 22.438 1 95.12 220 PHE B CA 1
ATOM 3580 C C . PHE B 1 220 ? -1.96 14.078 23.125 1 95.12 220 PHE B C 1
ATOM 3582 O O . PHE B 1 220 ? -1.319 15.078 22.812 1 95.12 220 PHE B O 1
ATOM 3589 N N . ASP B 1 221 ? -1.529 13.25 24.031 1 95.56 221 ASP B N 1
ATOM 3590 C CA . ASP B 1 221 ? -0.259 13.469 24.719 1 95.56 221 ASP B CA 1
ATOM 3591 C C . ASP B 1 221 ? 0.918 13.047 23.844 1 95.56 221 ASP B C 1
ATOM 3593 O O . ASP B 1 221 ? 2.068 13.375 24.141 1 95.56 221 ASP B O 1
ATOM 3597 N N . LYS B 1 222 ? 0.577 12.391 22.766 1 97 222 LYS B N 1
ATOM 3598 C CA . LYS B 1 222 ? 1.657 11.805 21.969 1 97 222 LYS B CA 1
ATOM 3599 C C . LYS B 1 222 ? 1.604 12.281 20.531 1 97 222 LYS B C 1
ATOM 3601 O O . LYS B 1 222 ? 2.412 11.852 19.703 1 97 222 LYS B O 1
ATOM 3606 N N . ILE B 1 223 ? 0.727 13.109 20.234 1 98.06 223 ILE B N 1
ATOM 3607 C CA . ILE B 1 223 ? 0.485 13.5 18.844 1 98.06 223 ILE B CA 1
ATOM 3608 C C . ILE B 1 223 ? 1.5 14.562 18.422 1 98.06 223 ILE B C 1
ATOM 3610 O O . ILE B 1 223 ? 1.944 15.367 19.25 1 98.06 223 ILE B O 1
ATOM 3614 N N . ASP B 1 224 ? 2.006 14.547 17.203 1 98.62 224 ASP B N 1
ATOM 3615 C CA . ASP B 1 224 ? 2.676 15.648 16.516 1 98.62 224 ASP B CA 1
ATOM 3616 C C . ASP B 1 224 ? 1.804 16.203 15.391 1 98.62 224 ASP B C 1
ATOM 3618 O O . ASP B 1 224 ? 1.263 15.445 14.578 1 98.62 224 ASP B O 1
ATOM 3622 N N . VAL B 1 225 ? 1.581 17.484 15.344 1 98.75 225 VAL B N 1
ATOM 3623 C CA . VAL B 1 225 ? 0.894 18.172 14.266 1 98.75 225 VAL B CA 1
ATOM 3624 C C . VAL B 1 225 ? 1.823 19.219 13.648 1 98.75 225 VAL B C 1
ATOM 3626 O O . VAL B 1 225 ? 2.35 20.078 14.359 1 98.75 225 VAL B O 1
ATOM 3629 N N . VAL B 1 226 ? 2.039 19.156 12.375 1 98.69 226 VAL B N 1
ATOM 3630 C CA . VAL B 1 226 ? 3.002 20.016 11.688 1 98.69 226 VAL B CA 1
ATOM 3631 C C . VAL B 1 226 ? 2.346 20.656 10.469 1 98.69 226 VAL B C 1
ATOM 3633 O O . VAL B 1 226 ? 2.104 19.984 9.461 1 98.69 226 VAL B O 1
ATOM 3636 N N . PRO B 1 227 ? 2.021 21.984 10.547 1 98.69 227 PRO B N 1
ATOM 3637 C CA . PRO B 1 227 ? 1.633 22.656 9.305 1 98.69 227 PRO B CA 1
ATOM 3638 C C . PRO B 1 227 ? 2.762 22.703 8.273 1 98.69 227 PRO B C 1
ATOM 3640 O O . PRO B 1 227 ? 3.9 23.031 8.617 1 98.69 227 PRO B O 1
ATOM 3643 N N . THR B 1 228 ? 2.434 22.344 7.02 1 98.5 228 THR B N 1
ATOM 3644 C CA . THR B 1 228 ? 3.469 22.281 5.992 1 98.5 228 THR B CA 1
ATOM 3645 C C . THR B 1 228 ? 2.947 22.828 4.668 1 98.5 228 THR B C 1
ATOM 3647 O O . THR B 1 228 ? 1.736 22.969 4.484 1 98.5 228 THR B O 1
ATOM 3650 N N . SER B 1 229 ? 3.9 23.25 3.832 1 97.94 229 SER B N 1
ATOM 3651 C CA . SER B 1 229 ? 3.672 23.359 2.396 1 97.94 229 SER B CA 1
ATOM 3652 C C . SER B 1 229 ? 3.84 22.016 1.701 1 97.94 229 SER B C 1
ATOM 3654 O O . SER B 1 229 ? 4.793 21.281 1.974 1 97.94 229 SER B O 1
ATOM 3656 N N . GLN B 1 230 ? 2.92 21.688 0.867 1 98.12 230 GLN B N 1
ATOM 3657 C CA . GLN B 1 230 ? 2.99 20.438 0.097 1 98.12 230 GLN B CA 1
ATOM 3658 C C . GLN B 1 230 ? 3.406 20.719 -1.346 1 98.12 230 GLN B C 1
ATOM 3660 O O . GLN B 1 230 ? 2.906 21.656 -1.976 1 98.12 230 GLN B O 1
ATOM 3665 N N . TYR B 1 231 ? 4.312 19.969 -1.838 1 97.62 231 TYR B N 1
ATOM 3666 C CA . TYR B 1 231 ? 4.754 19.969 -3.229 1 97.62 231 TYR B CA 1
ATOM 3667 C C . TYR B 1 231 ? 4.68 18.578 -3.826 1 97.62 231 TYR B C 1
ATOM 3669 O O . TYR B 1 231 ? 5.484 17.703 -3.482 1 97.62 231 TYR B O 1
ATOM 3677 N N . VAL B 1 232 ? 3.711 18.359 -4.727 1 97.12 232 VAL B N 1
ATOM 3678 C CA . VAL B 1 232 ? 3.668 17.109 -5.488 1 97.12 232 VAL B CA 1
ATOM 3679 C C . VAL B 1 232 ? 4.605 17.219 -6.691 1 97.12 232 VAL B C 1
ATOM 3681 O O . VAL B 1 232 ? 4.238 17.781 -7.727 1 97.12 232 VAL B O 1
ATOM 3684 N N . VAL B 1 233 ? 5.742 16.672 -6.551 1 97.38 233 VAL B N 1
ATOM 3685 C CA . VAL B 1 233 ? 6.762 16.812 -7.582 1 97.38 233 VAL B CA 1
ATOM 3686 C C . VAL B 1 233 ? 6.426 15.906 -8.766 1 97.38 233 VAL B C 1
ATOM 3688 O O . VAL B 1 233 ? 6.535 16.328 -9.922 1 97.38 233 VAL B O 1
ATOM 3691 N N . LYS B 1 234 ? 6.023 14.711 -8.492 1 96.19 234 LYS B N 1
ATOM 3692 C CA . LYS B 1 234 ? 5.484 13.75 -9.461 1 96.19 234 LYS B CA 1
ATOM 3693 C C . LYS B 1 234 ? 4.348 12.938 -8.852 1 96.19 234 LYS B C 1
ATOM 3695 O O . LYS B 1 234 ? 4.539 12.242 -7.848 1 96.19 234 LYS B O 1
ATOM 3700 N N . ALA B 1 235 ? 3.184 13.008 -9.43 1 93.62 235 ALA B N 1
ATOM 3701 C CA . ALA B 1 235 ? 2.039 12.219 -8.984 1 93.62 235 ALA B CA 1
ATOM 3702 C C . ALA B 1 235 ? 2.133 10.781 -9.492 1 93.62 235 ALA B C 1
ATOM 3704 O O . ALA B 1 235 ? 2.617 10.539 -10.602 1 93.62 235 ALA B O 1
ATOM 3705 N N . VAL B 1 236 ? 1.699 9.805 -8.672 1 88.69 236 VAL B N 1
ATOM 3706 C CA . VAL B 1 236 ? 1.73 8.398 -9.055 1 88.69 236 VAL B CA 1
ATOM 3707 C C . VAL B 1 236 ? 0.751 8.156 -10.203 1 88.69 236 VAL B C 1
ATOM 3709 O O . VAL B 1 236 ? 1.021 7.359 -11.102 1 88.69 236 VAL B O 1
ATOM 3712 N N . ARG B 1 237 ? -0.523 8.742 -9.883 1 73.06 237 ARG B N 1
ATOM 3713 C CA . ARG B 1 237 ? -1.592 8.594 -10.867 1 73.06 237 ARG B CA 1
ATOM 3714 C C . ARG B 1 237 ? -1.694 9.828 -11.758 1 73.06 237 ARG B C 1
ATOM 3716 O O . ARG B 1 237 ? -1.42 10.945 -11.312 1 73.06 237 ARG B O 1
ATOM 3723 N N . GLY B 1 238 ? -1.546 9.797 -13.062 1 55.34 238 GLY B N 1
ATOM 3724 C CA . GLY B 1 238 ? -1.762 10.898 -13.984 1 55.34 238 GLY B CA 1
ATOM 3725 C C . GLY B 1 238 ? -1.057 10.711 -15.32 1 55.34 238 GLY B C 1
ATOM 3726 O O . GLY B 1 238 ? -0.182 9.852 -15.445 1 55.34 238 GLY B O 1
#

Solvent-accessible surface area (backbone atoms only — not comparable to full-atom values): 24250 Å² total; per-residue (Å²): 94,27,42,37,42,33,40,33,30,68,51,87,86,52,54,55,66,61,48,47,49,42,50,64,44,58,44,44,52,52,43,46,74,74,60,37,55,17,35,34,32,32,33,53,42,79,88,33,52,71,22,56,85,68,47,36,81,52,58,80,79,62,76,41,33,36,40,36,37,28,29,46,32,74,44,62,89,69,28,46,66,56,54,51,53,54,52,72,77,25,85,43,73,32,36,29,37,39,48,33,28,34,86,33,65,54,73,84,63,66,56,56,72,60,34,69,34,72,48,32,29,38,37,37,38,34,33,70,36,86,92,45,53,72,70,57,37,48,44,47,41,56,70,46,35,48,58,50,55,62,73,25,30,41,57,48,23,33,35,45,27,39,45,75,42,70,71,39,88,88,40,79,82,55,43,29,47,34,40,35,26,30,54,57,61,33,43,75,31,68,37,44,37,30,58,15,69,96,31,69,67,52,28,53,51,26,49,51,52,47,52,59,48,45,62,74,48,52,32,80,86,54,30,29,29,43,48,14,42,33,24,44,54,36,62,63,72,122,94,26,41,37,41,33,40,32,30,68,50,86,86,51,53,56,67,60,48,49,48,42,50,62,43,58,44,44,52,51,43,46,73,74,60,38,56,16,34,36,33,32,34,53,43,79,88,34,51,70,22,56,84,68,48,37,80,52,58,81,79,62,77,39,33,37,40,38,37,30,29,46,30,74,43,63,89,67,29,47,67,54,53,51,52,53,52,73,77,26,87,43,72,29,36,27,36,39,47,33,28,32,86,33,64,55,74,83,61,65,56,56,72,59,32,70,35,72,46,33,29,38,36,36,38,34,34,72,37,87,91,46,53,72,68,57,36,45,45,47,42,57,70,46,35,49,60,49,53,62,74,25,31,40,57,47,25,33,34,46,26,41,44,75,44,72,72,38,88,88,40,79,82,54,43,28,47,34,40,34,26,30,53,56,62,34,42,77,29,67,38,44,37,29,58,15,69,97,31,70,67,53,27,52,51,25,51,51,53,45,53,58,48,46,62,75,49,52,33,79,86,54,31,30,30,43,49,14,42,33,25,44,53,37,63,63,72,124